Protein AF-A0AAE9E2R9-F1 (afdb_monomer)

Sequence (441 aa):
MAPSKKVPQVPETVLKRRKQRADARTKAAQHKVTVAAKNKEKKSQYFKRAEKLKREAEAKGDFYVPAEHQVAFVVRIRGINQLHPKPRKALQILRLRQINNGVFVKLNKATLPLLRIIEPYVAWGYPNNRTIHDLLYKRGYAKVDGNRVPITDNTIVEKSLGKYNIICLEDLAHEIATVGPHFKEATNFLWPFKLNNPTGGWTKKTNHFVEGGDFGNREDQLNNLLRRMTEQCSLYNVLPREHLYPLIDSDGFFFKNVMEGLDFLLAKYGKSLDSGLTPKERAQALALSALLDELTWMLAYSRGQDFSWLREDRKIIEDFGLVQLYFWRNWIVPQMQKRTRRRVRGYGLSGKSAGKEVTIRTEAMLEALASLLNSNKYFFDVNEPSWLDCKAFAVLVQFKYTPLHNEARLKQFMKDRTPNLMTFVTRMKEEFWSDWVTISD

InterPro domains:
  IPR005998 Large ribosomal subunit protein uL30, eukaryota [TIGR01310] (11-229)
  IPR016082 Large ribosomal subunit protein uL30-like, ferredoxin-like fold domain [PF00327] (72-122)
  IPR018038 Large ribosomal subunit protein uL30, conserved site [PS00634] (90-122)
  IPR033468 Metaxin, glutathione S-transferase domain [PF17171] (363-428)
  IPR035808 Large ribosomal subunit protein uL30, eukaryota/archaea [cd01657] (71-229)
  IPR036282 Glutathione S-transferase, C-terminal domain superfamily [SSF47616] (324-430)
  IPR036919 Large ribosomal subunit protein uL30, ferredoxin-like fold domain superfamily [G3DSA:3.30.1390.20] (71-230)
  IPR036919 Large ribosomal subunit protein uL30, ferredoxin-like fold domain superfamily [SSF55129] (72-229)
  IPR039699 Large ribosomal subunit protein uL30 [PTHR11524] (5-229)

Nearest PDB structures (foldseek):
  9cai-assembly1_CF  TM=8.908E-01  e=3.480E-31  Caenorhabditis elegans
  9c3h-assembly1_LF  TM=9.024E-01  e=1.075E-25  Homo sapiens
  8q87-assembly1_BF  TM=8.030E-01  e=5.622E-26  Gallus gallus
  8b2l-assembly1_q3  TM=7.887E-01  e=6.978E-26  Nicotiana tabacum
  7qiz-assembly1_I  TM=7.864E-01  e=2.170E-25  Solanum lycopersicum

Organism: Caenorhabditis briggsae (NCBI:txid6238)

Mean predicted aligned error: 16.38 Å

pLDDT: mean 85.03, std 13.29, range [28.81, 98.12]

Solvent-accessible surface area (backbone atoms only — not comparable to full-atom values): 25165 Å² total; per-residue (Å²): 132,82,80,77,80,79,76,87,77,78,57,66,71,58,53,53,52,49,51,53,52,50,55,50,49,53,52,51,51,53,49,50,54,56,51,50,52,52,52,52,50,53,50,52,51,50,54,54,48,54,54,48,51,39,52,53,21,56,75,72,74,43,84,69,77,79,82,80,78,55,44,32,38,41,31,25,74,48,76,78,77,95,55,58,69,68,42,49,50,51,33,53,74,67,57,44,80,49,64,33,19,31,39,77,40,70,58,45,88,71,46,50,61,53,47,62,65,35,23,77,38,23,29,26,21,36,64,47,70,67,52,48,45,50,44,46,74,77,44,35,27,34,46,56,97,87,38,86,39,74,68,83,52,46,67,64,42,25,74,76,35,36,93,75,74,26,45,38,67,66,47,48,43,47,32,54,70,70,61,39,98,57,33,69,59,56,52,61,38,41,42,64,27,74,47,50,78,37,67,94,56,78,85,32,64,89,36,46,38,93,78,67,24,49,12,30,74,43,43,66,59,36,43,62,51,48,49,32,18,67,53,73,94,45,72,81,77,75,48,61,76,80,76,74,49,90,74,61,78,64,92,83,53,85,64,96,45,73,65,62,43,50,55,50,50,28,62,74,70,73,50,67,71,55,70,91,51,50,77,65,51,50,52,50,40,53,56,51,48,53,54,53,54,53,50,52,51,46,51,45,44,27,43,29,74,53,54,64,71,73,56,68,36,57,90,80,48,70,88,46,51,74,69,52,46,49,43,40,52,72,46,50,48,55,49,49,32,53,48,38,41,50,51,35,38,73,74,62,64,56,69,94,60,32,71,59,52,47,50,54,52,49,53,52,52,50,44,52,52,27,63,60,31,51,91,47,88,30,70,82,64,51,101,62,75,38,60,52,43,55,54,48,41,69,55,52,45,46,71,74,76,43,93,52,64,67,38,72,61,55,51,48,47,37,61,75,71,22,47,57,49,56,48,46,42,50,49,55,43,63,77,74,40,85,60,56,66,80,73,73,117

Structure (mmCIF, N/CA/C/O backbone):
data_AF-A0AAE9E2R9-F1
#
_entry.id   AF-A0AAE9E2R9-F1
#
loop_
_atom_site.group_PDB
_atom_site.id
_atom_site.type_symbol
_atom_site.label_atom_id
_atom_site.label_alt_id
_atom_site.label_comp_id
_atom_site.label_asym_id
_atom_site.label_entity_id
_atom_site.label_seq_id
_atom_site.pdbx_PDB_ins_code
_atom_site.Cartn_x
_atom_site.Cartn_y
_atom_site.Cartn_z
_atom_site.occupancy
_atom_site.B_iso_or_equiv
_atom_site.auth_seq_id
_atom_site.auth_comp_id
_atom_site.auth_asym_id
_atom_site.auth_atom_id
_atom_site.pdbx_PDB_model_num
ATOM 1 N N . MET A 1 1 ? -63.567 13.405 6.423 1.00 46.56 1 MET A N 1
ATOM 2 C CA . MET A 1 1 ? -62.421 12.528 6.086 1.00 46.56 1 MET A CA 1
ATOM 3 C C . MET A 1 1 ? -61.587 13.232 5.027 1.00 46.56 1 MET A C 1
ATOM 5 O O . MET A 1 1 ? -62.119 13.520 3.964 1.00 46.56 1 MET A O 1
ATOM 9 N N . ALA A 1 2 ? -60.336 13.593 5.324 1.00 44.06 2 ALA A N 1
ATOM 10 C CA . ALA A 1 2 ? -59.453 14.192 4.320 1.00 44.06 2 ALA A CA 1
ATOM 11 C C . ALA A 1 2 ? -59.129 13.150 3.227 1.00 44.06 2 ALA A C 1
ATOM 13 O O . ALA A 1 2 ? -58.864 11.996 3.574 1.00 44.06 2 ALA A O 1
ATOM 14 N N . PRO A 1 3 ? -59.158 13.506 1.929 1.00 54.88 3 PRO A N 1
ATOM 15 C CA . PRO A 1 3 ? -58.865 12.560 0.859 1.00 54.88 3 PRO A CA 1
ATOM 16 C C . PRO A 1 3 ? -57.395 12.136 0.935 1.00 54.88 3 PRO A C 1
ATOM 18 O O . PRO A 1 3 ? -56.495 12.976 1.010 1.00 54.88 3 PRO A O 1
ATOM 21 N N . SER A 1 4 ? -57.144 10.824 0.938 1.00 58.22 4 SER A N 1
ATOM 22 C CA . SER A 1 4 ? -55.783 10.293 0.969 1.00 58.22 4 SER A CA 1
ATOM 23 C C . SER A 1 4 ? -55.029 10.726 -0.294 1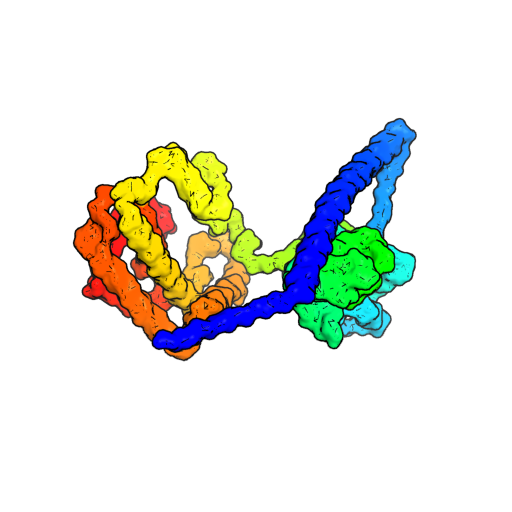.00 58.22 4 SER A C 1
ATOM 25 O O . SER A 1 4 ? -55.498 10.567 -1.424 1.00 58.22 4 SER A O 1
ATOM 27 N N . LYS A 1 5 ? -53.849 11.328 -0.110 1.00 55.34 5 LYS A N 1
ATOM 28 C CA . LYS A 1 5 ? -52.960 11.707 -1.215 1.00 55.34 5 LYS A CA 1
ATOM 29 C C . LYS A 1 5 ? -52.568 10.445 -1.992 1.00 55.34 5 LYS A C 1
ATOM 31 O O . LYS A 1 5 ? -51.842 9.604 -1.466 1.00 55.34 5 LYS A O 1
ATOM 36 N N . LYS A 1 6 ? -53.024 10.322 -3.245 1.00 64.56 6 LYS A N 1
ATOM 37 C CA . LYS A 1 6 ? -52.589 9.260 -4.168 1.00 64.56 6 LYS A CA 1
ATOM 38 C C . LYS A 1 6 ? -51.073 9.350 -4.369 1.00 64.56 6 LYS A C 1
ATOM 40 O O . LYS A 1 6 ? -50.551 10.389 -4.768 1.00 64.56 6 LYS A O 1
ATOM 45 N N . VAL A 1 7 ? -50.378 8.254 -4.075 1.00 63.25 7 VAL A N 1
ATOM 46 C CA . VAL A 1 7 ? -48.927 8.111 -4.259 1.00 63.25 7 VAL A CA 1
ATOM 47 C C . VAL A 1 7 ? -48.610 8.186 -5.763 1.00 63.25 7 VAL A C 1
ATOM 49 O O . VAL A 1 7 ? -49.341 7.575 -6.547 1.00 63.25 7 VAL A O 1
ATOM 52 N N . PRO A 1 8 ? -47.568 8.914 -6.210 1.00 65.06 8 PRO A N 1
ATOM 53 C CA . PRO A 1 8 ? -47.265 9.033 -7.636 1.00 65.06 8 PRO A CA 1
ATOM 54 C C . PRO A 1 8 ? -46.914 7.667 -8.251 1.00 65.06 8 PRO A C 1
ATOM 56 O O . PRO A 1 8 ? -45.924 7.039 -7.873 1.00 65.06 8 PRO A O 1
ATOM 59 N N . GLN A 1 9 ? -47.724 7.208 -9.211 1.00 74.00 9 GLN A N 1
ATOM 60 C CA . GLN A 1 9 ? -47.454 5.993 -9.981 1.00 74.00 9 GLN A CA 1
ATOM 61 C C . GLN A 1 9 ? -46.346 6.251 -11.005 1.00 74.00 9 GLN A C 1
ATOM 63 O O . GLN A 1 9 ? -46.392 7.198 -11.790 1.00 74.00 9 GLN A O 1
ATOM 68 N N . VAL A 1 10 ? -45.325 5.394 -10.984 1.00 76.00 10 VAL A N 1
ATOM 69 C CA . VAL A 1 10 ? -44.199 5.463 -11.920 1.00 76.00 10 VAL A CA 1
ATOM 70 C C . VAL A 1 10 ? -44.696 5.111 -13.333 1.00 76.00 10 VAL A C 1
ATOM 72 O O . VAL A 1 10 ? -45.327 4.067 -13.487 1.00 76.00 10 VAL A O 1
ATOM 75 N N . PRO A 1 11 ? -44.383 5.914 -14.370 1.00 85.38 11 PRO A N 1
ATOM 76 C CA . PRO A 1 11 ? -44.834 5.654 -15.736 1.00 85.38 11 PRO A CA 1
ATOM 77 C C . PRO A 1 11 ? -44.380 4.289 -16.270 1.00 85.38 11 PRO A C 1
ATOM 79 O O . PRO A 1 11 ? -43.236 3.871 -16.061 1.00 85.38 11 PRO A O 1
ATOM 82 N N . GLU A 1 12 ? -45.238 3.625 -17.043 1.00 82.56 12 GLU A N 1
ATOM 83 C CA . GLU A 1 12 ? -44.991 2.291 -17.612 1.00 82.56 12 GLU A CA 1
ATOM 84 C C . GLU A 1 12 ? -43.728 2.239 -18.496 1.00 82.56 12 GLU A C 1
ATOM 86 O O . GLU A 1 12 ? -42.972 1.263 -18.496 1.00 82.56 12 GLU A O 1
ATOM 91 N N . THR A 1 13 ? -43.410 3.346 -19.170 1.00 85.06 13 THR A N 1
ATOM 92 C CA . THR A 1 13 ? -42.180 3.516 -19.960 1.00 85.06 13 THR A CA 1
ATOM 93 C C . THR A 1 13 ? -40.911 3.394 -19.109 1.00 85.06 13 THR A C 1
ATOM 95 O O . THR A 1 13 ? -39.911 2.817 -19.551 1.00 85.06 13 THR A O 1
ATOM 98 N N . VAL A 1 14 ? -40.944 3.881 -17.865 1.00 83.62 14 VAL A N 1
ATOM 99 C CA . VAL A 1 14 ? -39.837 3.771 -16.907 1.00 83.62 14 VAL A CA 1
ATOM 100 C C . VAL A 1 14 ? -39.709 2.330 -16.412 1.00 83.62 14 VAL A C 1
ATOM 102 O O . VAL A 1 14 ? -38.588 1.826 -16.311 1.00 83.62 14 VAL A O 1
ATOM 105 N N . LEU A 1 15 ? -40.826 1.636 -16.169 1.00 83.75 15 LEU A N 1
ATOM 106 C CA . LEU A 1 15 ? -40.834 0.221 -15.778 1.00 83.75 15 LEU A CA 1
ATOM 107 C C . LEU A 1 15 ? -40.271 -0.680 -16.890 1.00 83.75 15 LEU A C 1
ATOM 109 O O . LEU A 1 15 ? -39.393 -1.505 -16.624 1.00 83.75 15 LEU A O 1
ATOM 113 N N . LYS A 1 16 ? -40.667 -0.456 -18.150 1.00 88.25 16 LYS A N 1
ATOM 114 C CA . LYS A 1 16 ? -40.148 -1.195 -19.315 1.00 88.25 16 LYS A CA 1
ATOM 115 C C . LYS A 1 16 ? -38.642 -0.978 -19.509 1.00 88.25 16 LYS A C 1
ATOM 117 O O . LYS A 1 16 ? -37.905 -1.944 -19.703 1.00 88.25 16 LYS A O 1
ATOM 122 N N . ARG A 1 17 ? -38.153 0.263 -19.356 1.00 87.06 17 ARG A N 1
ATOM 123 C CA . ARG A 1 17 ? -36.708 0.576 -19.377 1.00 87.06 17 ARG A CA 1
ATOM 124 C C . ARG A 1 17 ? -35.942 -0.079 -18.224 1.00 87.06 17 ARG A C 1
ATOM 126 O O . ARG A 1 17 ? -34.812 -0.522 -18.426 1.00 87.06 17 ARG A O 1
ATOM 133 N N . ARG A 1 18 ? -36.523 -0.149 -17.019 1.00 87.25 18 ARG A N 1
ATOM 134 C CA . ARG A 1 18 ? -35.909 -0.836 -15.866 1.00 87.25 18 ARG A CA 1
ATOM 135 C C . ARG A 1 18 ? -35.769 -2.335 -16.125 1.00 87.25 18 ARG A C 1
ATOM 137 O O . ARG A 1 18 ? -34.684 -2.864 -15.899 1.00 87.25 18 ARG A O 1
ATOM 144 N N . LYS A 1 19 ? -36.811 -2.979 -16.664 1.00 90.00 19 LYS A N 1
ATOM 145 C CA . LYS A 1 19 ? -36.787 -4.400 -17.040 1.00 90.00 19 LYS A CA 1
ATOM 146 C C . LYS A 1 19 ? -35.719 -4.684 -18.099 1.00 90.00 19 LYS A C 1
ATOM 148 O O . LYS A 1 19 ? -34.839 -5.498 -17.863 1.00 90.00 19 LYS A O 1
ATOM 153 N N . GLN A 1 20 ? -35.687 -3.905 -19.184 1.00 87.62 20 GLN A N 1
ATOM 154 C CA . GLN A 1 20 ? -34.659 -4.038 -20.227 1.00 87.62 20 GLN A CA 1
ATOM 155 C C . GLN A 1 20 ? -33.227 -3.873 -19.690 1.00 87.62 20 GLN A C 1
ATOM 157 O O . GLN A 1 20 ? -32.333 -4.625 -20.072 1.00 87.62 20 GLN A O 1
ATOM 162 N N . ARG A 1 21 ? -32.987 -2.915 -18.781 1.00 83.75 21 ARG A N 1
ATOM 163 C CA . ARG A 1 21 ? -31.672 -2.744 -18.135 1.00 83.75 21 ARG A CA 1
ATOM 164 C C . ARG A 1 21 ? -31.318 -3.912 -17.217 1.00 83.75 21 ARG A C 1
ATOM 166 O O . ARG A 1 21 ? -30.148 -4.282 -17.158 1.00 83.75 21 ARG A O 1
ATOM 173 N N . ALA A 1 22 ? -32.289 -4.470 -16.496 1.00 82.31 22 ALA A N 1
ATOM 174 C CA . ALA A 1 22 ? -32.082 -5.651 -15.663 1.00 82.31 22 ALA A CA 1
ATOM 175 C C . ALA A 1 22 ? -31.726 -6.873 -16.526 1.00 82.31 22 ALA A C 1
ATOM 177 O O . ALA A 1 22 ? -30.717 -7.518 -16.260 1.00 82.31 22 ALA A O 1
ATOM 178 N N . ASP A 1 23 ? -32.458 -7.100 -17.618 1.00 88.31 23 ASP A N 1
ATOM 179 C CA . ASP A 1 23 ? -32.208 -8.195 -18.563 1.00 88.31 23 ASP A CA 1
ATOM 180 C C . ASP A 1 23 ? -30.850 -8.052 -19.273 1.00 88.31 23 ASP A C 1
ATOM 182 O O . ASP A 1 23 ? -30.128 -9.025 -19.483 1.00 88.31 23 ASP A O 1
ATOM 186 N N . ALA A 1 24 ? -30.448 -6.825 -19.619 1.00 85.50 24 ALA A N 1
ATOM 187 C CA . ALA A 1 24 ? -29.119 -6.568 -20.168 1.00 85.50 24 ALA A CA 1
ATOM 188 C C . ALA A 1 24 ? -28.009 -6.856 -19.140 1.00 85.50 24 ALA A C 1
ATOM 190 O O . ALA A 1 24 ? -26.974 -7.422 -19.490 1.00 85.50 24 ALA A O 1
ATOM 191 N N . ARG A 1 25 ? -28.228 -6.513 -17.861 1.00 80.12 25 ARG A N 1
ATOM 192 C CA . ARG A 1 25 ? -27.281 -6.805 -16.771 1.00 80.12 25 ARG A CA 1
ATOM 193 C C . ARG A 1 25 ? -27.146 -8.302 -16.512 1.00 80.12 25 ARG A C 1
ATOM 195 O O . ARG A 1 25 ? -26.021 -8.762 -16.337 1.00 80.12 25 ARG A O 1
ATOM 202 N N . THR A 1 26 ? -28.243 -9.061 -16.510 1.00 82.56 26 THR A N 1
ATOM 203 C CA . THR A 1 26 ? -28.194 -10.519 -16.313 1.00 82.56 26 THR A CA 1
ATOM 204 C C . THR A 1 26 ? -27.480 -11.206 -17.475 1.00 82.56 26 THR A C 1
ATOM 206 O O . THR A 1 26 ? -26.581 -12.010 -17.233 1.00 82.56 26 THR A O 1
ATOM 209 N N . LYS A 1 27 ? -27.767 -10.815 -18.725 1.00 87.25 27 LYS A N 1
ATOM 210 C CA . LYS A 1 27 ? -27.045 -11.307 -19.913 1.00 87.25 27 LYS A CA 1
ATOM 211 C C . LYS A 1 27 ? -25.553 -10.968 -19.870 1.00 87.25 27 LYS A C 1
ATOM 213 O O . LYS A 1 27 ? -24.721 -11.833 -20.133 1.00 87.25 27 LYS A O 1
ATOM 218 N N . ALA A 1 28 ? -25.194 -9.740 -19.493 1.00 79.19 28 ALA A N 1
ATOM 219 C CA . ALA A 1 28 ? -23.795 -9.336 -19.351 1.00 79.19 28 ALA A CA 1
ATOM 220 C C . ALA A 1 28 ? -23.076 -10.120 -18.237 1.00 79.19 28 ALA A C 1
ATOM 222 O O . ALA A 1 28 ? -21.929 -10.526 -18.416 1.00 79.19 28 ALA A O 1
ATOM 223 N N . ALA A 1 29 ? -23.744 -10.374 -17.107 1.00 78.31 29 ALA A N 1
ATOM 224 C CA . ALA A 1 29 ? -23.200 -11.185 -16.020 1.00 78.31 29 ALA A CA 1
ATOM 225 C C . ALA A 1 29 ? -22.972 -12.642 -16.456 1.00 78.31 29 ALA A C 1
ATOM 227 O O . ALA A 1 29 ? -21.889 -13.182 -16.235 1.00 78.31 29 ALA A O 1
ATOM 228 N N . GLN A 1 30 ? -23.942 -13.251 -17.146 1.00 82.88 30 GLN A N 1
ATOM 229 C CA . GLN A 1 30 ? -23.804 -14.598 -17.711 1.00 82.88 30 GLN A CA 1
ATOM 230 C C . GLN A 1 30 ? -22.645 -14.666 -18.713 1.00 82.88 30 GLN A C 1
ATOM 232 O O . GLN A 1 30 ? -21.794 -15.550 -18.619 1.00 82.88 30 GLN A O 1
ATOM 237 N N . HIS A 1 31 ? -22.545 -13.689 -19.619 1.00 79.38 31 HIS A N 1
ATOM 238 C CA . HIS A 1 31 ? -21.440 -13.619 -20.569 1.00 79.38 31 HIS A CA 1
ATOM 239 C C . HIS A 1 31 ? -20.081 -13.526 -19.858 1.00 79.38 31 HIS A C 1
ATOM 241 O O . HIS A 1 31 ? -19.178 -14.300 -20.175 1.00 79.38 31 HIS A O 1
ATOM 247 N N . LYS A 1 32 ? -19.948 -12.680 -18.826 1.00 76.25 32 LYS A N 1
ATOM 248 C CA . LYS A 1 32 ? -18.722 -12.580 -18.015 1.00 76.25 32 LYS A CA 1
ATOM 249 C C . LYS A 1 32 ? -18.319 -13.913 -17.386 1.00 76.25 32 LYS A C 1
ATOM 251 O O . LYS A 1 32 ? -17.148 -14.272 -17.460 1.00 76.25 32 LYS A O 1
ATOM 256 N N . VAL A 1 33 ? -19.267 -14.667 -16.825 1.00 81.31 33 VAL A N 1
ATOM 257 C CA . VAL A 1 33 ? -18.989 -15.994 -16.244 1.00 81.31 33 VAL A CA 1
ATOM 258 C C . VAL A 1 33 ? -18.478 -16.960 -17.317 1.00 81.31 33 VAL A C 1
ATOM 260 O O . VAL A 1 33 ? -17.463 -17.625 -17.110 1.00 81.31 33 VAL A O 1
ATOM 263 N N . THR A 1 34 ? -19.111 -16.987 -18.495 1.00 84.06 34 THR A N 1
ATOM 264 C CA . THR A 1 34 ? -18.666 -17.859 -19.597 1.00 84.06 34 THR A CA 1
ATOM 265 C C . THR A 1 34 ? -17.282 -17.481 -20.134 1.00 84.06 34 THR A C 1
ATOM 267 O O . THR A 1 34 ? -16.461 -18.360 -20.393 1.00 84.06 34 THR A O 1
ATOM 270 N N . VAL A 1 35 ? -16.981 -16.185 -20.265 1.00 80.44 35 VAL A N 1
ATOM 271 C CA . VAL A 1 35 ? -15.669 -15.694 -20.713 1.00 80.44 35 VAL A CA 1
ATOM 272 C C . VAL A 1 35 ? -14.597 -15.984 -19.665 1.00 80.44 35 VAL A C 1
ATOM 274 O O . VAL A 1 35 ? -13.515 -16.445 -20.018 1.00 80.44 35 VAL A O 1
ATOM 277 N N . ALA A 1 36 ? -14.897 -15.797 -18.378 1.00 76.38 36 ALA A N 1
ATOM 278 C CA . ALA A 1 36 ? -13.981 -16.122 -17.289 1.00 76.38 36 ALA A CA 1
ATOM 279 C C . ALA A 1 36 ? -13.637 -17.621 -17.255 1.00 76.38 36 ALA A C 1
ATOM 281 O O . ALA A 1 36 ? -12.462 -17.971 -17.119 1.00 76.38 36 ALA A O 1
ATOM 282 N N . ALA A 1 37 ? -14.627 -18.501 -17.450 1.00 81.81 37 ALA A N 1
ATOM 283 C CA . ALA A 1 37 ? -14.407 -19.944 -17.558 1.00 81.81 37 ALA A CA 1
ATOM 284 C C . ALA A 1 37 ? -13.500 -20.291 -18.753 1.00 81.81 37 ALA A C 1
ATOM 286 O O . ALA A 1 37 ? -12.477 -20.954 -18.573 1.00 81.81 37 ALA A O 1
ATOM 287 N N . LYS A 1 38 ? -13.795 -19.742 -19.942 1.00 82.38 38 LYS A N 1
ATOM 288 C CA . LYS A 1 38 ? -12.964 -19.917 -21.148 1.00 82.38 38 LYS A CA 1
ATOM 289 C C . LYS A 1 38 ? -11.536 -19.395 -20.956 1.00 82.38 38 LYS A C 1
ATOM 291 O O . LYS A 1 38 ? -10.581 -20.035 -21.385 1.00 82.38 38 LYS A O 1
ATOM 296 N N . ASN A 1 39 ? -11.361 -18.251 -20.296 1.00 73.69 39 ASN A N 1
ATOM 297 C CA . ASN A 1 39 ? -10.042 -17.670 -20.038 1.00 73.69 39 ASN A CA 1
ATOM 298 C C . ASN A 1 39 ? -9.237 -18.500 -19.029 1.00 73.69 39 ASN A C 1
ATOM 300 O O . ASN A 1 39 ? -8.031 -18.681 -19.210 1.00 73.69 39 ASN A O 1
ATOM 304 N N . LYS A 1 40 ? -9.889 -19.048 -17.994 1.00 76.75 40 LYS A N 1
ATOM 305 C CA . LYS A 1 40 ? -9.256 -19.971 -17.038 1.00 76.75 40 LYS A CA 1
ATOM 306 C C . LYS A 1 40 ? -8.765 -21.237 -17.742 1.00 76.75 40 LYS A C 1
ATOM 308 O O . LYS A 1 40 ? -7.641 -21.674 -17.495 1.00 76.75 40 LYS A O 1
ATOM 313 N N . GLU A 1 41 ? -9.576 -21.782 -18.644 1.00 81.12 41 GLU A N 1
ATOM 314 C CA . GLU A 1 41 ? -9.225 -22.959 -19.434 1.00 81.12 41 GLU A CA 1
ATOM 315 C C . GLU A 1 41 ? -8.054 -22.680 -20.386 1.00 81.12 41 GLU A C 1
ATOM 317 O O . GLU A 1 41 ? -7.039 -23.375 -20.322 1.00 81.12 41 GLU A O 1
ATOM 322 N N . LYS A 1 42 ? -8.120 -21.598 -21.176 1.00 79.06 42 LYS A N 1
ATOM 323 C CA . LYS A 1 42 ? -7.016 -21.151 -22.046 1.00 79.06 42 LYS A CA 1
ATOM 324 C C . LYS A 1 42 ? -5.712 -20.960 -21.275 1.00 79.06 42 LYS A C 1
ATOM 326 O O . LYS A 1 42 ? -4.652 -21.362 -21.748 1.00 79.06 42 LYS A O 1
ATOM 331 N N . LYS A 1 43 ? -5.778 -20.381 -20.070 1.00 73.31 43 LYS A N 1
ATOM 332 C CA . LYS A 1 43 ? -4.608 -20.205 -19.202 1.00 73.31 43 LYS A CA 1
ATOM 333 C C . LYS A 1 43 ? -4.007 -21.555 -18.804 1.00 73.31 43 LYS A C 1
ATOM 335 O O . LYS A 1 43 ? -2.801 -21.730 -18.938 1.00 73.31 43 LYS A O 1
ATOM 340 N N . SER A 1 44 ? -4.824 -22.520 -18.369 1.00 76.31 44 SER A N 1
ATOM 341 C CA . SER A 1 44 ? -4.350 -23.877 -18.049 1.00 76.31 44 SER A CA 1
ATOM 342 C C . SER A 1 44 ? -3.724 -24.567 -19.264 1.00 76.31 44 SER A C 1
ATOM 344 O O . SER A 1 44 ? -2.647 -25.149 -19.148 1.00 76.31 44 SER A O 1
ATOM 346 N N . GLN A 1 45 ? -4.350 -24.448 -20.437 1.00 81.56 45 GLN A N 1
ATOM 347 C CA . GLN A 1 45 ? -3.825 -24.996 -21.687 1.00 81.56 45 GLN A CA 1
ATOM 348 C C . GLN A 1 45 ? -2.475 -24.373 -22.065 1.00 81.56 45 GLN A C 1
ATOM 350 O O . GLN A 1 45 ? -1.572 -25.099 -22.470 1.00 81.56 45 GLN A O 1
ATOM 355 N N . TYR A 1 46 ? -2.298 -23.061 -21.884 1.00 74.69 46 TYR A N 1
ATOM 356 C CA . TYR A 1 46 ? -1.023 -22.384 -22.132 1.00 74.69 46 TYR A CA 1
ATOM 357 C C . TYR A 1 46 ? 0.097 -22.904 -21.222 1.00 74.69 46 TYR A C 1
ATOM 359 O O . TYR A 1 46 ? 1.174 -23.233 -21.715 1.00 74.69 46 TYR A O 1
ATOM 367 N N . PHE A 1 47 ? -0.163 -23.045 -19.914 1.00 76.19 47 PHE A N 1
ATOM 368 C CA . PHE A 1 47 ? 0.813 -23.613 -18.973 1.00 76.19 47 PHE A CA 1
ATOM 369 C C . PHE A 1 47 ? 1.184 -25.052 -19.339 1.00 76.19 47 PHE A C 1
ATOM 371 O O . PHE A 1 47 ? 2.366 -25.366 -19.448 1.00 76.19 47 PHE A O 1
ATOM 378 N N . LYS A 1 48 ? 0.181 -25.895 -19.618 1.00 85.19 48 LYS A N 1
ATOM 379 C CA . LYS A 1 48 ? 0.402 -27.279 -20.061 1.00 85.19 48 LYS A CA 1
ATOM 380 C C . LYS A 1 48 ? 1.190 -27.341 -21.371 1.00 85.19 48 LYS A C 1
ATOM 382 O O . LYS A 1 48 ? 2.042 -28.206 -21.528 1.00 85.19 48 LYS A O 1
ATOM 387 N N . ARG A 1 49 ? 0.936 -26.421 -22.308 1.00 83.75 49 ARG A N 1
ATOM 388 C CA . ARG A 1 49 ? 1.655 -26.339 -23.586 1.00 83.75 49 ARG A CA 1
ATOM 389 C C . ARG A 1 49 ? 3.114 -25.931 -23.395 1.00 83.75 49 ARG A C 1
ATOM 391 O O . ARG A 1 49 ? 3.973 -26.548 -24.008 1.00 83.75 49 ARG A O 1
ATOM 398 N N . ALA A 1 50 ? 3.396 -24.935 -22.557 1.00 81.56 50 ALA A N 1
ATOM 399 C CA . ALA A 1 50 ? 4.766 -24.517 -22.263 1.00 81.56 50 ALA A CA 1
ATOM 400 C C . ALA A 1 50 ? 5.568 -25.641 -21.584 1.00 81.56 50 ALA A C 1
ATOM 402 O O . ALA A 1 50 ? 6.702 -25.910 -21.970 1.00 81.56 50 ALA A O 1
ATOM 403 N N . GLU A 1 51 ? 4.959 -26.343 -20.625 1.00 84.69 51 GLU A N 1
ATOM 404 C CA . GLU A 1 51 ? 5.584 -27.491 -19.960 1.00 84.69 51 GLU A CA 1
ATOM 405 C C . GLU A 1 51 ? 5.819 -28.657 -20.931 1.00 84.69 51 GLU A C 1
ATOM 407 O O . GLU A 1 51 ? 6.886 -29.267 -20.924 1.00 84.69 51 GLU A O 1
ATOM 412 N N . LYS A 1 52 ? 4.856 -28.924 -21.821 1.00 88.00 52 LYS A N 1
ATOM 413 C CA . LYS A 1 52 ? 4.986 -29.935 -22.875 1.00 88.00 52 LYS A CA 1
ATOM 414 C C . LYS A 1 52 ? 6.135 -29.613 -23.835 1.00 88.00 52 LYS A C 1
ATOM 416 O O . LYS A 1 52 ? 6.959 -30.484 -24.074 1.00 88.00 52 LYS A O 1
ATOM 421 N N . LEU A 1 53 ? 6.227 -28.375 -24.327 1.00 88.31 53 LEU A N 1
ATOM 422 C CA . LEU A 1 53 ? 7.315 -27.937 -25.214 1.00 88.31 53 LEU A CA 1
ATOM 423 C C . LEU A 1 53 ? 8.688 -28.060 -24.547 1.00 88.31 53 LEU A C 1
ATOM 425 O O . LEU A 1 53 ? 9.653 -28.438 -25.204 1.00 88.31 53 LEU A O 1
ATOM 429 N N . LYS A 1 54 ? 8.770 -27.786 -23.240 1.00 88.38 54 LYS A N 1
ATOM 430 C CA . LYS A 1 54 ? 10.001 -27.978 -22.471 1.00 88.38 54 LYS A CA 1
ATOM 431 C C . LYS A 1 54 ? 10.420 -29.453 -22.435 1.00 88.38 54 LYS A C 1
ATOM 433 O O . LYS A 1 54 ? 11.560 -29.758 -22.764 1.00 88.38 54 LYS A O 1
ATOM 438 N N . ARG A 1 55 ? 9.489 -30.362 -22.118 1.00 87.88 55 ARG A N 1
ATOM 439 C CA . ARG A 1 55 ? 9.747 -31.816 -22.105 1.00 87.88 55 ARG A CA 1
ATOM 440 C C . ARG A 1 55 ? 10.094 -32.365 -23.491 1.00 87.88 55 ARG A C 1
ATOM 442 O O . ARG A 1 55 ? 10.935 -33.244 -23.605 1.00 87.88 55 ARG A O 1
ATOM 449 N N . GLU A 1 56 ? 9.448 -31.862 -24.544 1.00 91.56 56 GLU A N 1
ATOM 450 C CA . GLU A 1 56 ? 9.737 -32.254 -25.930 1.00 91.56 56 GLU A CA 1
ATOM 451 C C . GLU A 1 56 ? 11.133 -31.816 -26.380 1.00 91.56 56 GLU A C 1
ATOM 453 O O . GLU A 1 56 ? 11.800 -32.576 -27.078 1.00 91.56 56 GLU A O 1
ATOM 458 N N . ALA A 1 57 ? 11.572 -30.618 -25.983 1.00 90.50 57 ALA A N 1
ATOM 459 C CA . ALA A 1 57 ? 12.928 -30.149 -26.245 1.00 90.50 57 ALA A CA 1
ATOM 460 C C . ALA A 1 57 ? 13.953 -31.026 -25.507 1.00 90.50 57 ALA A C 1
ATOM 462 O O . ALA A 1 57 ? 14.846 -31.579 -26.142 1.00 90.50 57 ALA A O 1
ATOM 463 N N . GLU A 1 58 ? 13.742 -31.270 -24.207 1.00 89.44 58 GLU A N 1
ATOM 464 C CA . GLU A 1 58 ? 14.597 -32.147 -23.392 1.00 89.44 58 GLU A CA 1
ATOM 465 C C . GLU A 1 58 ? 14.692 -33.569 -23.976 1.00 89.44 58 GLU A C 1
ATOM 467 O O . GLU A 1 58 ? 15.783 -34.128 -24.061 1.00 89.44 58 GLU A O 1
ATOM 472 N N . ALA A 1 59 ? 13.576 -34.136 -24.451 1.00 91.69 59 ALA A N 1
ATOM 473 C CA . ALA A 1 59 ? 13.542 -35.464 -25.069 1.00 91.69 59 ALA A CA 1
ATOM 474 C C . ALA A 1 59 ? 14.292 -35.542 -26.411 1.00 91.69 59 ALA A C 1
ATOM 476 O O . ALA A 1 59 ? 14.778 -36.609 -26.779 1.00 91.69 59 ALA A O 1
ATOM 477 N N . LYS A 1 60 ? 14.378 -34.430 -27.149 1.00 93.25 60 LYS A N 1
ATOM 478 C CA . LYS A 1 60 ? 15.127 -34.328 -28.412 1.00 93.25 60 LYS A CA 1
ATOM 479 C C . LYS A 1 60 ? 16.599 -33.952 -28.214 1.00 93.25 60 LYS A C 1
ATOM 481 O O . LYS A 1 60 ? 17.352 -33.993 -29.179 1.00 93.25 60 LYS A O 1
ATOM 486 N N . GLY A 1 61 ? 17.004 -33.599 -26.991 1.00 91.25 61 GLY A N 1
ATOM 487 C CA . GLY A 1 61 ? 18.320 -33.022 -26.706 1.00 91.25 61 GLY A CA 1
ATOM 488 C C . GLY A 1 61 ? 18.446 -31.537 -27.082 1.00 91.25 61 GLY A C 1
ATOM 489 O O . GLY A 1 61 ? 19.554 -31.007 -27.080 1.00 91.25 61 GLY A O 1
ATOM 490 N N . ASP A 1 62 ? 17.329 -30.866 -27.383 1.00 93.38 62 ASP A N 1
ATOM 491 C CA . ASP A 1 62 ? 17.259 -29.437 -27.697 1.00 93.38 62 ASP A CA 1
ATOM 492 C C . ASP A 1 62 ? 16.987 -28.592 -26.434 1.00 93.38 62 ASP A C 1
ATOM 494 O O . ASP A 1 62 ? 16.428 -29.061 -25.440 1.00 93.38 62 ASP A O 1
ATOM 498 N N . PHE A 1 63 ? 17.312 -27.295 -26.478 1.00 89.19 63 PHE A N 1
ATOM 499 C CA . PHE A 1 63 ? 17.034 -26.354 -25.385 1.00 89.19 63 PHE A CA 1
ATOM 500 C C . PHE A 1 63 ? 15.748 -25.556 -25.628 1.00 89.19 63 PHE A C 1
ATOM 502 O O . PHE A 1 63 ? 15.596 -24.884 -26.649 1.00 89.19 63 PHE A O 1
ATOM 509 N N . TYR A 1 64 ? 14.837 -25.550 -24.652 1.00 89.56 64 TYR A N 1
ATOM 510 C CA . TYR A 1 64 ? 13.667 -24.669 -24.679 1.00 89.56 64 TYR A CA 1
ATOM 511 C C . TYR A 1 64 ? 14.021 -23.269 -24.164 1.00 89.56 64 TYR A C 1
ATOM 513 O O . TYR A 1 64 ? 14.245 -23.073 -22.967 1.00 89.56 64 TYR A O 1
ATOM 521 N N . VAL A 1 65 ? 14.016 -22.281 -25.061 1.00 87.00 65 VAL A N 1
ATOM 522 C CA . VAL A 1 65 ? 14.172 -20.862 -24.713 1.00 87.00 65 VAL A CA 1
ATOM 523 C C . VAL A 1 65 ? 12.782 -20.219 -24.605 1.00 87.00 65 VAL A C 1
ATOM 525 O O . VAL A 1 65 ? 12.026 -20.240 -25.581 1.00 87.00 65 VAL A O 1
ATOM 528 N N . PRO A 1 66 ? 12.398 -19.660 -23.441 1.00 86.75 66 PRO A N 1
ATOM 529 C CA . PRO A 1 66 ? 11.110 -18.998 -23.290 1.00 86.75 66 PRO A CA 1
ATOM 530 C C . PRO A 1 66 ? 11.034 -17.729 -24.146 1.00 86.75 66 PRO A C 1
ATOM 532 O O . PRO A 1 66 ? 12.038 -17.072 -24.414 1.00 86.75 66 PRO A O 1
ATOM 535 N N . ALA A 1 67 ? 9.817 -17.365 -24.550 1.00 87.38 67 ALA A N 1
ATOM 536 C CA . ALA A 1 67 ? 9.584 -16.134 -25.295 1.00 87.38 67 ALA A CA 1
ATOM 537 C C . ALA A 1 67 ? 10.006 -14.896 -24.484 1.00 87.38 67 ALA A C 1
ATOM 539 O O . ALA A 1 67 ? 9.754 -14.816 -23.279 1.00 87.38 67 ALA A O 1
ATOM 540 N N . GLU A 1 68 ? 10.598 -13.916 -25.168 1.00 87.88 68 GLU A N 1
ATOM 541 C CA . GLU A 1 68 ? 11.018 -12.657 -24.554 1.00 87.88 68 GLU A CA 1
ATOM 542 C C . GLU A 1 68 ? 9.836 -11.879 -23.956 1.00 87.88 68 GLU A C 1
ATOM 544 O O . GLU A 1 68 ? 8.721 -11.851 -24.492 1.00 87.88 68 GLU A O 1
ATOM 549 N N . HIS A 1 69 ? 10.093 -11.184 -22.848 1.00 90.31 69 HIS A N 1
ATOM 550 C CA . HIS A 1 69 ? 9.100 -10.325 -22.215 1.00 90.31 69 HIS A CA 1
ATOM 551 C C . HIS A 1 69 ? 8.761 -9.114 -23.088 1.00 90.31 69 HIS A C 1
ATOM 553 O O . HIS A 1 69 ? 9.633 -8.413 -23.597 1.00 90.31 69 HIS A O 1
ATOM 559 N N . GLN A 1 70 ? 7.468 -8.810 -23.190 1.00 92.62 70 GLN A N 1
ATOM 560 C CA . GLN A 1 70 ? 6.964 -7.722 -24.035 1.00 92.62 70 GLN A CA 1
ATOM 561 C C . GLN A 1 70 ? 6.655 -6.430 -23.255 1.00 92.62 70 GLN A C 1
ATOM 563 O O . GLN A 1 70 ? 6.457 -5.373 -23.858 1.00 92.62 70 G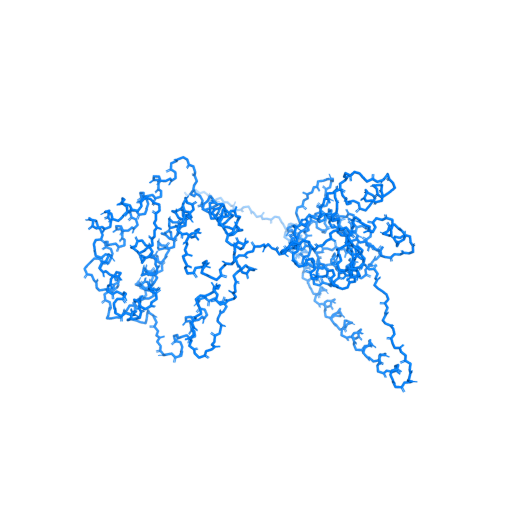LN A O 1
ATOM 568 N N . VAL A 1 71 ? 6.626 -6.485 -21.919 1.00 95.38 71 VAL A N 1
ATOM 569 C CA . VAL A 1 71 ? 6.330 -5.347 -21.029 1.00 95.38 71 VAL A CA 1
ATOM 570 C C . VAL A 1 71 ? 7.492 -5.121 -20.084 1.00 95.38 71 VAL A C 1
ATOM 572 O O . VAL A 1 71 ? 7.931 -6.045 -19.407 1.00 95.38 71 VAL A O 1
ATOM 575 N N . ALA A 1 72 ? 7.912 -3.868 -19.957 1.00 97.00 72 ALA A N 1
ATOM 576 C CA . ALA A 1 72 ? 8.751 -3.410 -18.864 1.00 97.00 72 ALA A CA 1
ATOM 577 C C . ALA A 1 72 ? 7.986 -2.441 -17.962 1.00 97.00 72 ALA A C 1
ATOM 579 O O . ALA A 1 72 ? 7.147 -1.659 -18.418 1.00 97.00 72 ALA A O 1
ATOM 580 N N . PHE A 1 73 ? 8.324 -2.437 -16.678 1.00 97.94 73 PHE A N 1
ATOM 581 C CA . PHE A 1 73 ? 7.970 -1.346 -15.781 1.00 97.94 73 PHE A CA 1
ATOM 582 C C . PHE A 1 73 ? 9.229 -0.561 -15.432 1.00 97.94 73 PHE A C 1
ATOM 584 O O . PHE A 1 73 ? 10.229 -1.132 -15.005 1.00 97.94 73 PHE A O 1
ATOM 591 N N . VAL A 1 74 ? 9.186 0.751 -15.645 1.00 98.12 74 VAL A N 1
ATOM 592 C CA . VAL A 1 74 ? 10.351 1.632 -15.525 1.00 98.12 74 VAL A CA 1
ATOM 593 C C . VAL A 1 74 ? 10.131 2.584 -14.366 1.00 98.12 74 VAL A C 1
ATOM 595 O O . VAL A 1 74 ? 9.149 3.327 -14.363 1.00 98.12 74 VAL A O 1
ATOM 598 N N . VAL A 1 75 ? 11.055 2.591 -13.407 1.00 97.56 75 VAL A N 1
ATOM 599 C CA . VAL A 1 75 ? 11.035 3.458 -12.228 1.00 97.56 75 VAL A CA 1
ATOM 600 C C . VAL A 1 75 ? 12.203 4.424 -12.269 1.00 97.56 75 VAL A C 1
ATOM 602 O O . VAL A 1 75 ? 13.358 4.035 -12.419 1.00 97.56 75 VAL A O 1
ATOM 605 N N . ARG A 1 76 ? 11.926 5.709 -12.071 1.00 96.88 76 ARG A N 1
ATOM 606 C CA . ARG A 1 76 ? 12.975 6.723 -11.969 1.00 96.88 76 ARG A CA 1
ATOM 607 C C . ARG A 1 76 ? 13.607 6.739 -10.581 1.00 96.88 76 ARG A C 1
ATOM 609 O O . ARG A 1 76 ? 12.912 6.998 -9.605 1.00 96.88 76 ARG A O 1
ATOM 616 N N . ILE A 1 77 ? 14.927 6.592 -10.496 1.00 95.69 77 ILE A N 1
ATOM 617 C CA . ILE A 1 77 ? 15.645 6.503 -9.210 1.00 95.69 77 ILE A CA 1
ATOM 618 C C . ILE A 1 77 ? 16.516 7.733 -8.893 1.00 95.69 77 ILE A C 1
ATOM 620 O O . ILE A 1 77 ? 16.773 8.021 -7.715 1.00 95.69 77 ILE A O 1
ATOM 624 N N . ARG A 1 78 ? 16.929 8.500 -9.917 1.00 93.38 78 ARG A N 1
ATOM 625 C CA . ARG A 1 78 ? 17.777 9.706 -9.788 1.00 93.38 78 ARG A CA 1
ATOM 626 C C . ARG A 1 78 ? 17.029 11.013 -10.092 1.00 93.38 78 ARG A C 1
ATOM 628 O O . ARG A 1 78 ? 16.052 11.037 -10.844 1.00 93.38 78 ARG A O 1
ATOM 635 N N . GLY A 1 79 ? 17.502 12.109 -9.488 1.00 91.62 79 GLY A N 1
ATOM 636 C CA . GLY A 1 79 ? 16.955 13.469 -9.623 1.00 91.62 79 GLY A CA 1
ATOM 637 C C . GLY A 1 79 ? 17.171 14.112 -10.999 1.00 91.62 79 GLY A C 1
ATOM 638 O O . GLY A 1 79 ? 17.633 13.457 -11.928 1.00 91.62 79 GLY A O 1
ATOM 639 N N . ILE A 1 80 ? 16.739 15.371 -11.169 1.00 89.62 80 ILE A N 1
ATOM 640 C CA . ILE A 1 80 ? 16.880 16.133 -12.436 1.00 89.62 80 ILE A CA 1
ATOM 641 C C . ILE A 1 80 ? 18.202 16.908 -12.533 1.00 89.62 80 ILE A C 1
ATOM 643 O O . ILE A 1 80 ? 18.523 17.420 -13.603 1.00 89.62 80 ILE A O 1
ATOM 647 N N . ASN A 1 81 ? 18.936 17.028 -11.427 1.00 88.62 81 ASN A N 1
ATOM 648 C CA . ASN A 1 81 ? 20.128 17.864 -11.346 1.00 88.62 81 ASN A CA 1
ATOM 649 C C . ASN A 1 81 ? 21.268 17.243 -12.162 1.00 88.62 81 ASN A C 1
ATOM 651 O O . ASN A 1 81 ? 21.458 16.029 -12.110 1.00 88.62 81 ASN A O 1
ATOM 655 N N . GLN A 1 82 ? 22.007 18.086 -12.894 1.00 86.38 82 GLN A N 1
ATOM 656 C CA . GLN A 1 82 ? 23.161 17.694 -13.721 1.00 86.38 82 GLN A CA 1
ATOM 657 C C . GLN A 1 82 ? 22.839 16.613 -14.773 1.00 86.38 82 GLN A C 1
ATOM 659 O O . GLN A 1 82 ? 23.667 15.772 -15.114 1.00 86.38 82 GLN A O 1
ATOM 664 N N . LEU A 1 83 ? 21.610 16.619 -15.296 1.00 91.19 83 LEU A N 1
ATOM 665 C CA . LEU A 1 83 ? 21.177 15.677 -16.321 1.00 91.19 83 LEU A CA 1
ATOM 666 C C . LEU A 1 83 ? 21.438 16.239 -17.723 1.00 91.19 83 LEU A C 1
ATOM 668 O O . LEU A 1 83 ? 20.893 17.288 -18.075 1.00 91.19 83 LEU A O 1
ATOM 672 N N . HIS A 1 84 ? 22.200 15.511 -18.543 1.00 93.50 84 HIS A N 1
ATOM 673 C CA . HIS A 1 84 ? 22.420 15.881 -19.942 1.00 93.50 84 HIS A CA 1
ATOM 674 C C . HIS A 1 84 ? 21.070 16.011 -20.699 1.00 93.50 84 HIS A C 1
ATOM 676 O O . HIS A 1 84 ? 20.137 15.237 -20.433 1.00 93.50 84 HIS A O 1
ATOM 682 N N . PRO A 1 85 ? 20.921 16.949 -21.660 1.00 95.19 85 PRO A N 1
ATOM 683 C CA . PRO A 1 85 ? 19.645 17.205 -22.336 1.00 95.19 85 PRO A CA 1
ATOM 684 C C . PRO A 1 85 ? 19.004 15.975 -22.998 1.00 95.19 85 PRO A C 1
ATOM 686 O O . PRO A 1 85 ? 17.782 15.820 -22.946 1.00 95.19 85 PRO A O 1
ATOM 689 N N . LYS A 1 86 ? 19.812 15.066 -23.567 1.00 95.50 86 LYS A N 1
ATOM 690 C CA . LYS A 1 86 ? 19.326 13.836 -24.230 1.00 95.50 86 LYS A CA 1
ATOM 691 C C . LYS A 1 86 ? 18.575 12.897 -23.252 1.00 95.50 86 LYS A C 1
ATOM 693 O O . LYS A 1 86 ? 17.374 12.696 -23.458 1.00 95.50 86 LYS A O 1
ATOM 698 N N . PRO A 1 87 ? 19.182 12.399 -22.149 1.00 95.44 87 PRO A N 1
ATOM 699 C CA . PRO A 1 87 ? 18.453 11.656 -21.114 1.00 95.44 87 PRO A CA 1
ATOM 700 C C . PRO A 1 87 ? 17.267 12.420 -20.514 1.00 95.44 87 PRO A C 1
ATOM 702 O O . PRO A 1 87 ? 16.219 11.832 -20.241 1.00 95.44 87 PRO A O 1
ATOM 705 N N . ARG A 1 88 ? 17.384 13.747 -20.349 1.00 95.38 88 ARG A N 1
ATOM 706 C CA . ARG A 1 88 ? 16.289 14.587 -19.837 1.00 95.38 88 ARG A CA 1
ATOM 707 C C . ARG A 1 88 ? 15.062 14.536 -20.741 1.00 95.38 88 ARG A C 1
ATOM 709 O O . ARG A 1 88 ? 13.947 14.382 -20.238 1.00 95.38 88 ARG A O 1
ATOM 716 N N . LYS A 1 89 ? 15.250 14.635 -22.059 1.00 95.75 89 LYS A N 1
ATOM 717 C CA . LYS A 1 89 ? 14.151 14.548 -23.026 1.00 95.75 89 LYS A CA 1
ATOM 718 C C . LYS A 1 89 ? 13.551 13.142 -23.071 1.00 95.75 89 LYS A C 1
ATOM 720 O O . LYS A 1 89 ? 12.330 13.014 -23.074 1.00 95.75 89 LYS A O 1
ATOM 725 N N . ALA A 1 90 ? 14.380 12.102 -23.011 1.00 95.56 90 ALA A N 1
ATOM 726 C CA . ALA A 1 90 ? 13.923 10.714 -22.966 1.00 95.56 90 ALA A CA 1
ATOM 727 C C . ALA A 1 90 ? 13.040 10.418 -21.733 1.00 95.56 90 ALA A C 1
ATOM 729 O O . ALA A 1 90 ? 11.938 9.883 -21.874 1.00 95.56 90 ALA A O 1
ATOM 730 N N . LEU A 1 91 ? 13.440 10.869 -20.536 1.00 96.31 91 LEU A N 1
ATOM 731 C CA . LEU A 1 91 ? 12.611 10.758 -19.325 1.00 96.31 91 LEU A CA 1
ATOM 732 C C . LEU A 1 91 ? 11.282 11.522 -19.442 1.00 96.31 91 LEU A C 1
ATOM 734 O O . LEU A 1 91 ? 10.262 11.070 -18.920 1.00 96.31 91 LEU A O 1
ATOM 738 N N . GLN A 1 92 ? 11.265 12.671 -20.127 1.00 95.06 92 GLN A N 1
ATOM 739 C CA . GLN A 1 92 ? 10.033 13.429 -20.370 1.00 95.06 92 GLN A CA 1
ATOM 740 C C . GLN A 1 92 ? 9.070 12.691 -21.306 1.00 95.06 92 GLN A C 1
ATOM 742 O O . GLN A 1 92 ? 7.873 12.679 -21.017 1.00 95.06 92 GLN A O 1
ATOM 747 N N . ILE A 1 93 ? 9.579 12.059 -22.372 1.00 94.81 93 ILE A N 1
ATOM 748 C CA . ILE A 1 93 ? 8.784 11.243 -23.307 1.00 94.81 93 ILE A CA 1
ATOM 749 C C . ILE A 1 93 ? 8.111 10.089 -22.556 1.00 94.81 93 ILE A C 1
ATOM 751 O O . ILE A 1 93 ? 6.908 9.883 -22.691 1.00 94.81 93 ILE A O 1
ATOM 755 N N . LEU A 1 94 ? 8.852 9.409 -21.676 1.00 95.06 94 LEU A N 1
ATOM 756 C CA . LEU A 1 94 ? 8.312 8.343 -20.823 1.00 95.06 94 LEU A CA 1
ATOM 757 C C . LEU A 1 94 ? 7.454 8.848 -19.652 1.00 95.06 94 LEU A C 1
ATOM 759 O O . LEU A 1 94 ? 6.923 8.044 -18.893 1.00 95.06 94 LEU A O 1
ATOM 763 N N . ARG A 1 95 ? 7.282 10.168 -19.492 1.00 95.94 95 ARG A N 1
ATOM 764 C CA . ARG A 1 95 ? 6.511 10.813 -18.409 1.00 95.94 95 ARG A CA 1
ATOM 765 C C . ARG A 1 95 ? 7.114 10.634 -16.999 1.00 95.94 95 ARG A C 1
ATOM 767 O O . ARG A 1 95 ? 6.455 10.896 -15.989 1.00 95.94 95 ARG A O 1
ATOM 774 N N . LEU A 1 96 ? 8.399 10.300 -16.901 1.00 96.56 96 LEU A N 1
ATOM 775 C CA . LEU A 1 96 ? 9.151 10.112 -15.654 1.00 96.56 96 LEU A CA 1
ATOM 776 C C . LEU A 1 96 ? 9.700 11.443 -15.101 1.00 96.56 96 LEU A C 1
ATOM 778 O O . LEU A 1 96 ? 10.906 11.684 -15.041 1.00 96.56 96 LEU A O 1
ATOM 782 N N . ARG A 1 97 ? 8.802 12.352 -14.697 1.00 92.88 97 ARG A N 1
ATOM 783 C CA . ARG A 1 97 ? 9.161 13.724 -14.273 1.00 92.88 97 ARG A CA 1
ATOM 784 C C . ARG A 1 97 ? 9.728 13.841 -12.854 1.00 92.88 97 ARG A C 1
ATOM 786 O O . ARG A 1 97 ? 10.580 14.695 -12.630 1.00 92.88 97 ARG A O 1
ATOM 793 N N . GLN A 1 98 ? 9.264 13.011 -11.921 1.00 94.31 98 GLN A N 1
ATOM 794 C CA . GLN A 1 98 ? 9.666 13.030 -10.509 1.00 94.31 98 GLN A CA 1
ATOM 795 C C . GLN A 1 98 ? 10.402 11.735 -10.140 1.00 94.31 98 GLN A C 1
ATOM 797 O O . GLN A 1 98 ? 10.247 10.717 -10.817 1.00 94.31 98 GLN A O 1
ATOM 802 N N . ILE A 1 99 ? 11.215 11.779 -9.081 1.00 94.25 99 I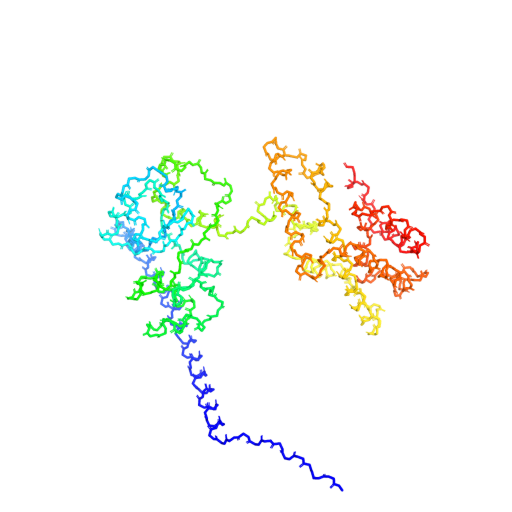LE A N 1
ATOM 803 C CA . ILE A 1 99 ? 11.849 10.582 -8.508 1.00 94.25 99 ILE A CA 1
ATOM 804 C C . ILE A 1 99 ? 10.750 9.630 -8.016 1.00 94.25 99 ILE A C 1
ATOM 806 O O . ILE A 1 99 ? 9.714 10.081 -7.531 1.00 94.25 99 ILE A O 1
ATOM 810 N N . ASN A 1 100 ? 10.982 8.326 -8.158 1.00 95.56 100 ASN A N 1
ATOM 811 C CA . ASN A 1 100 ? 10.052 7.236 -7.866 1.00 95.56 100 ASN A CA 1
ATOM 812 C C . ASN A 1 100 ? 8.754 7.277 -8.686 1.00 95.56 100 ASN A C 1
ATOM 814 O O . ASN A 1 100 ? 7.772 6.625 -8.326 1.00 95.56 100 ASN A O 1
ATOM 818 N N . ASN A 1 101 ? 8.733 8.009 -9.805 1.00 97.25 101 ASN A N 1
ATOM 819 C CA . ASN A 1 101 ? 7.685 7.801 -10.793 1.00 97.25 101 ASN A CA 1
ATOM 820 C C . ASN A 1 101 ? 7.904 6.464 -11.501 1.00 97.25 101 ASN A C 1
ATOM 822 O O . ASN A 1 101 ? 9.038 6.145 -11.862 1.00 97.25 101 ASN A O 1
ATOM 826 N N . GLY A 1 102 ? 6.817 5.731 -11.725 1.00 97.50 102 GLY A N 1
ATOM 827 C CA . GLY A 1 102 ? 6.790 4.469 -12.456 1.00 97.50 102 GLY A CA 1
ATOM 828 C C . GLY A 1 102 ? 5.845 4.519 -13.655 1.00 97.50 102 GLY A C 1
ATOM 829 O O . GLY A 1 102 ? 4.769 5.114 -13.559 1.00 97.50 102 GLY A O 1
ATOM 830 N N . VAL A 1 103 ? 6.226 3.918 -14.783 1.00 97.69 103 VAL A N 1
ATOM 831 C CA . VAL A 1 103 ? 5.388 3.817 -15.995 1.00 97.69 103 VAL A CA 1
ATOM 832 C C . VAL A 1 103 ? 5.592 2.452 -16.665 1.00 97.69 103 VAL A C 1
ATOM 834 O O . VAL A 1 103 ? 6.711 1.943 -16.705 1.00 97.69 103 VAL A O 1
ATOM 837 N N . PHE A 1 104 ? 4.515 1.870 -17.204 1.00 98.00 104 PHE A N 1
ATOM 838 C CA . PHE A 1 104 ? 4.579 0.688 -18.071 1.00 98.00 104 PHE A CA 1
ATOM 839 C C . PHE A 1 104 ? 5.031 1.075 -19.483 1.00 98.00 104 PHE A C 1
ATOM 841 O O . PHE A 1 104 ? 4.515 2.031 -20.065 1.00 98.00 104 PHE A O 1
ATOM 848 N N . VAL A 1 105 ? 5.968 0.316 -20.043 1.00 96.88 105 VAL A N 1
ATOM 849 C CA . VAL A 1 105 ? 6.542 0.533 -21.373 1.00 96.88 105 VAL A CA 1
ATOM 850 C C . VAL A 1 105 ? 6.470 -0.774 -22.156 1.00 96.88 105 VAL A C 1
ATOM 852 O O . VAL A 1 105 ? 6.907 -1.815 -21.672 1.00 96.88 105 VAL A O 1
ATOM 855 N N . LYS A 1 106 ? 5.929 -0.718 -23.375 1.00 96.12 106 LYS A N 1
ATOM 856 C CA . LYS A 1 106 ? 5.987 -1.834 -24.326 1.00 96.12 106 LYS A CA 1
ATOM 857 C C . LYS A 1 106 ? 7.418 -1.974 -24.828 1.00 96.12 106 LYS A C 1
ATOM 859 O O . LYS A 1 106 ? 7.975 -0.995 -25.316 1.00 96.12 106 LYS A O 1
ATOM 864 N N . LEU A 1 107 ? 7.987 -3.167 -24.733 1.00 94.94 107 LEU A N 1
ATOM 865 C CA . LEU A 1 107 ? 9.317 -3.465 -25.243 1.00 94.94 107 LEU A CA 1
ATOM 866 C C . LEU A 1 107 ? 9.241 -3.708 -26.749 1.00 94.94 107 LEU A C 1
ATOM 868 O O . LEU A 1 107 ? 8.555 -4.606 -27.229 1.00 94.94 107 LEU A O 1
ATOM 872 N N . ASN A 1 108 ? 9.917 -2.851 -27.505 1.00 93.75 108 ASN A N 1
ATOM 873 C CA . ASN A 1 108 ? 10.122 -2.994 -28.936 1.00 93.75 108 ASN A CA 1
ATOM 874 C C . ASN A 1 108 ? 11.534 -2.507 -29.311 1.00 93.75 108 ASN A C 1
ATOM 876 O O . ASN A 1 108 ? 12.258 -1.917 -28.500 1.00 93.75 108 ASN A O 1
ATOM 880 N N . LYS A 1 109 ? 11.919 -2.712 -30.574 1.00 92.75 109 LYS A N 1
ATOM 881 C CA . LYS A 1 109 ? 13.234 -2.308 -31.098 1.00 92.75 109 LYS A CA 1
ATOM 882 C C . LYS A 1 109 ? 13.512 -0.799 -30.966 1.00 92.75 109 LYS A C 1
ATOM 884 O O . LYS A 1 109 ? 14.670 -0.404 -30.950 1.00 92.75 109 LYS A O 1
ATOM 889 N N . ALA A 1 110 ? 12.479 0.040 -30.833 1.00 90.12 110 ALA A N 1
ATOM 890 C CA . ALA A 1 110 ? 12.612 1.490 -30.683 1.00 90.12 110 ALA A CA 1
ATOM 891 C C . ALA A 1 110 ? 12.727 1.948 -29.215 1.00 90.12 110 ALA A C 1
ATOM 893 O O . ALA A 1 110 ? 13.440 2.905 -28.915 1.00 90.12 110 ALA A O 1
ATOM 894 N N . THR A 1 111 ? 12.058 1.273 -28.278 1.00 94.31 111 THR A N 1
ATOM 895 C CA . THR A 1 111 ? 12.083 1.618 -26.852 1.00 94.31 111 THR A CA 1
ATOM 896 C C . THR A 1 111 ? 13.348 1.124 -26.173 1.00 94.31 111 THR A C 1
ATOM 898 O O . THR A 1 111 ? 13.809 1.776 -25.245 1.00 94.31 111 THR A O 1
ATOM 901 N N . LEU A 1 112 ? 13.941 0.016 -26.627 1.00 93.88 112 LEU A N 1
ATOM 902 C CA . LEU A 1 112 ? 15.177 -0.515 -26.043 1.00 93.88 112 LEU A CA 1
ATOM 903 C C . LEU A 1 112 ? 16.351 0.485 -26.121 1.00 93.88 112 LEU A C 1
ATOM 905 O O . LEU A 1 112 ? 16.936 0.771 -25.076 1.00 93.88 112 LEU A O 1
ATOM 909 N N . PRO A 1 113 ? 16.667 1.108 -27.277 1.00 94.94 113 PRO A N 1
ATOM 910 C CA . PRO A 1 113 ? 17.661 2.182 -27.338 1.00 94.94 113 PRO A CA 1
ATOM 911 C C . PRO A 1 113 ? 17.322 3.368 -26.430 1.00 94.94 113 PRO A C 1
ATOM 913 O O . PRO A 1 113 ? 18.206 3.935 -25.792 1.00 94.94 113 PRO A O 1
ATOM 916 N N . LEU A 1 114 ? 16.037 3.726 -26.328 1.00 94.88 114 LEU A N 1
ATOM 917 C CA . LEU A 1 114 ? 15.591 4.807 -25.451 1.00 94.88 114 LEU A CA 1
ATOM 918 C C . LEU A 1 114 ? 15.850 4.481 -23.972 1.00 94.88 114 LEU A C 1
ATOM 920 O O . LEU A 1 114 ? 16.300 5.359 -23.239 1.00 94.88 114 LEU A O 1
ATOM 924 N N . LEU A 1 115 ? 15.596 3.236 -23.552 1.00 95.94 115 LEU A N 1
ATOM 925 C CA . LEU A 1 115 ? 15.876 2.748 -22.199 1.00 95.94 115 LEU A CA 1
ATOM 926 C C . LEU A 1 115 ? 17.380 2.732 -21.906 1.00 95.94 115 LEU A C 1
ATOM 928 O O . LEU A 1 115 ? 17.769 3.186 -20.836 1.00 95.94 115 LEU A O 1
ATOM 932 N N . ARG A 1 116 ? 18.217 2.326 -22.871 1.00 95.12 116 ARG A N 1
ATOM 933 C CA . ARG A 1 116 ? 19.688 2.364 -22.752 1.00 95.12 116 ARG A CA 1
ATOM 934 C C . ARG A 1 116 ? 20.221 3.782 -22.510 1.00 95.12 116 ARG A C 1
ATOM 936 O O . ARG A 1 116 ? 21.085 3.986 -21.669 1.00 95.12 116 ARG A O 1
ATOM 943 N N . ILE A 1 117 ? 19.660 4.800 -23.175 1.00 95.12 117 ILE A N 1
ATOM 944 C CA . ILE A 1 117 ? 20.073 6.208 -22.976 1.00 95.12 117 ILE A CA 1
ATOM 945 C C . ILE A 1 117 ? 19.805 6.694 -21.541 1.00 95.12 117 ILE A C 1
ATOM 947 O O . ILE A 1 117 ? 20.553 7.517 -21.010 1.00 95.12 117 ILE A O 1
ATOM 951 N N . ILE A 1 118 ? 18.713 6.241 -20.923 1.00 95.62 118 ILE A N 1
ATOM 952 C CA . ILE A 1 118 ? 18.301 6.679 -19.579 1.00 95.62 118 ILE A CA 1
ATOM 953 C C . ILE A 1 118 ? 18.688 5.697 -18.478 1.00 95.62 118 ILE A C 1
ATOM 955 O O . ILE A 1 118 ? 18.368 5.952 -17.316 1.00 95.62 118 ILE A O 1
ATOM 959 N N . GLU A 1 119 ? 19.363 4.607 -18.833 1.00 95.00 119 GLU A N 1
ATOM 960 C CA . GLU A 1 119 ? 19.688 3.483 -17.963 1.00 95.00 119 GLU A CA 1
ATOM 961 C C . GLU A 1 119 ? 20.316 3.910 -16.627 1.00 95.00 119 GLU A C 1
ATOM 963 O O . GLU A 1 119 ? 19.794 3.496 -15.593 1.00 95.00 119 GLU A O 1
ATOM 968 N N . PRO A 1 120 ? 21.279 4.858 -16.577 1.00 95.19 120 PRO A N 1
ATOM 969 C CA . PRO A 1 120 ? 21.882 5.315 -15.317 1.00 95.19 120 PRO A CA 1
ATOM 970 C C . PRO A 1 120 ? 20.926 6.045 -14.360 1.00 95.19 120 PRO A C 1
ATOM 972 O O . PRO A 1 120 ? 21.293 6.373 -13.229 1.00 95.19 120 PRO A O 1
ATOM 975 N N . TYR A 1 121 ? 19.715 6.384 -14.810 1.00 95.75 121 TYR A N 1
ATOM 976 C CA . TYR A 1 121 ? 18.737 7.185 -14.068 1.00 95.75 121 TYR A CA 1
ATOM 977 C C . TYR A 1 121 ? 17.478 6.404 -13.687 1.00 95.75 121 TYR A C 1
ATOM 979 O O . TYR A 1 121 ? 16.653 6.921 -12.915 1.00 95.75 121 TYR A O 1
ATOM 987 N N . VAL A 1 122 ? 17.320 5.187 -14.212 1.00 97.19 122 VAL A N 1
ATOM 988 C CA . VAL A 1 122 ? 16.129 4.356 -14.031 1.00 97.19 122 VAL A CA 1
ATOM 989 C C . VAL A 1 122 ? 16.493 2.939 -13.598 1.00 97.19 122 VAL A C 1
ATOM 991 O O . VAL A 1 122 ? 17.525 2.400 -13.973 1.00 97.19 122 VAL A O 1
ATOM 994 N N . ALA A 1 123 ? 15.605 2.332 -12.823 1.00 97.56 123 ALA A N 1
ATOM 995 C CA . ALA A 1 123 ? 15.576 0.897 -12.584 1.00 97.56 123 ALA A CA 1
ATOM 996 C C . ALA A 1 123 ? 14.381 0.331 -13.354 1.00 97.56 123 ALA A C 1
ATOM 998 O O . ALA A 1 123 ? 13.275 0.871 -13.248 1.00 97.56 123 ALA A O 1
ATOM 999 N N . TRP A 1 124 ? 14.580 -0.720 -14.140 1.00 97.50 124 TRP A N 1
ATOM 1000 C CA . TRP A 1 124 ? 13.505 -1.335 -14.914 1.00 97.50 124 TRP A CA 1
ATOM 1001 C C . TRP A 1 124 ? 13.650 -2.855 -14.976 1.00 97.50 124 TRP A C 1
ATOM 1003 O O . TRP A 1 124 ? 14.629 -3.411 -14.496 1.00 97.50 124 TRP A O 1
ATOM 1013 N N . GLY A 1 125 ? 12.626 -3.532 -15.480 1.00 97.06 125 GLY A N 1
ATOM 1014 C CA . GLY A 1 125 ? 12.528 -4.991 -15.504 1.00 97.06 125 GLY A CA 1
ATOM 1015 C C . GLY A 1 125 ? 11.103 -5.438 -15.811 1.00 97.06 125 GLY A C 1
ATOM 1016 O O . GLY A 1 125 ? 10.264 -4.617 -16.205 1.00 97.06 125 GLY A O 1
ATOM 1017 N N . TYR A 1 126 ? 10.822 -6.723 -15.616 1.00 96.62 126 TYR A N 1
ATOM 1018 C CA . TYR A 1 126 ? 9.599 -7.365 -16.093 1.00 96.62 126 TYR A CA 1
ATOM 1019 C C . TYR A 1 126 ? 8.583 -7.526 -14.949 1.00 96.62 126 TYR A C 1
ATOM 1021 O O . TYR A 1 126 ? 8.822 -8.260 -13.983 1.00 96.62 126 TYR A O 1
ATOM 1029 N N . PRO A 1 127 ? 7.443 -6.809 -14.989 1.00 96.56 127 PRO A N 1
ATOM 1030 C CA . PRO A 1 127 ? 6.438 -6.921 -13.946 1.00 96.56 127 PRO A CA 1
ATOM 1031 C C . PRO A 1 127 ? 5.628 -8.212 -14.125 1.00 96.56 127 PRO A C 1
ATOM 1033 O O . PRO A 1 127 ? 5.116 -8.495 -15.206 1.00 96.56 127 PRO A O 1
ATOM 1036 N N . ASN A 1 128 ? 5.443 -8.970 -13.047 1.00 94.56 128 ASN A N 1
ATOM 1037 C CA . ASN A 1 128 ? 4.509 -10.095 -13.046 1.00 94.56 128 ASN A CA 1
ATOM 1038 C C . ASN A 1 128 ? 3.050 -9.604 -12.919 1.00 94.56 128 ASN A C 1
ATOM 1040 O O . ASN A 1 128 ? 2.788 -8.486 -12.466 1.00 94.56 128 ASN A O 1
ATOM 1044 N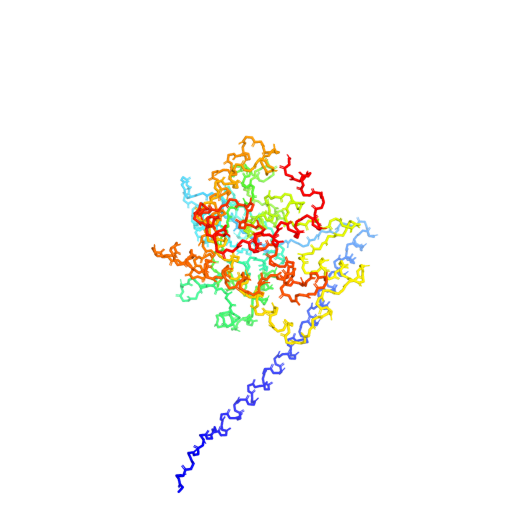 N . ASN A 1 129 ? 2.078 -10.459 -13.258 1.00 91.38 129 ASN A N 1
ATOM 1045 C CA . ASN A 1 129 ? 0.654 -10.097 -13.201 1.00 91.38 129 ASN A CA 1
ATOM 1046 C C . ASN A 1 129 ? 0.224 -9.592 -11.817 1.00 91.38 129 ASN A C 1
ATOM 1048 O O . ASN A 1 129 ? -0.526 -8.625 -11.720 1.00 91.38 129 ASN A O 1
ATOM 1052 N N . ARG A 1 130 ? 0.731 -10.202 -10.739 1.00 90.94 130 ARG A N 1
ATOM 1053 C CA . ARG A 1 130 ? 0.430 -9.771 -9.367 1.00 90.94 130 ARG A CA 1
ATOM 1054 C C . ARG A 1 130 ? 0.917 -8.343 -9.114 1.00 90.94 130 ARG A C 1
ATOM 1056 O O . ARG A 1 130 ? 0.166 -7.544 -8.573 1.00 90.94 130 ARG A O 1
ATOM 1063 N N . THR A 1 131 ? 2.126 -8.011 -9.548 1.00 94.38 131 THR A N 1
ATOM 1064 C CA . THR A 1 131 ? 2.724 -6.679 -9.440 1.00 94.38 131 THR A CA 1
ATOM 1065 C C . THR A 1 131 ? 1.935 -5.650 -10.240 1.00 94.38 131 THR A C 1
ATOM 1067 O O . THR A 1 131 ? 1.701 -4.551 -9.746 1.00 94.38 131 THR A O 1
ATOM 1070 N N . ILE A 1 132 ? 1.482 -6.001 -11.448 1.00 95.62 132 ILE A N 1
ATOM 1071 C CA . ILE A 1 132 ? 0.626 -5.131 -12.266 1.00 95.62 132 ILE A CA 1
ATOM 1072 C C . ILE A 1 132 ? -0.681 -4.829 -11.524 1.00 95.62 132 ILE A C 1
ATOM 1074 O O . ILE A 1 132 ? -1.040 -3.660 -11.379 1.00 95.62 132 ILE A O 1
ATOM 1078 N N . HIS A 1 133 ? -1.350 -5.857 -10.990 1.00 93.25 133 HIS A N 1
ATOM 1079 C CA . HIS A 1 133 ? -2.553 -5.677 -10.177 1.00 93.25 133 HIS A CA 1
ATOM 1080 C C . HIS A 1 133 ? -2.274 -4.807 -8.946 1.00 93.25 133 HIS A C 1
ATOM 1082 O O . HIS A 1 133 ? -2.951 -3.803 -8.741 1.00 93.25 133 HIS A O 1
ATOM 1088 N N . ASP A 1 134 ? -1.252 -5.140 -8.156 1.00 92.31 134 ASP A N 1
ATOM 1089 C CA . ASP A 1 134 ? -0.881 -4.395 -6.951 1.00 92.31 134 ASP A CA 1
ATOM 1090 C C . ASP A 1 134 ? -0.627 -2.910 -7.252 1.00 92.31 134 ASP A C 1
ATOM 1092 O O . ASP A 1 134 ? -1.091 -2.041 -6.513 1.00 92.31 134 ASP A O 1
ATOM 1096 N N . LEU A 1 135 ? 0.066 -2.600 -8.352 1.00 94.75 135 LEU A N 1
ATOM 1097 C CA . LEU A 1 135 ? 0.305 -1.226 -8.790 1.00 94.75 135 LEU A CA 1
ATOM 1098 C C . LEU A 1 135 ? -0.999 -0.506 -9.141 1.00 94.75 135 LEU A C 1
ATOM 1100 O O . LEU A 1 135 ? -1.205 0.620 -8.685 1.00 94.75 135 LEU A O 1
ATOM 1104 N N . LEU A 1 136 ? -1.878 -1.145 -9.917 1.00 93.62 136 LEU A N 1
ATOM 1105 C CA . LEU A 1 136 ? -3.151 -0.561 -10.337 1.00 93.62 136 LEU A CA 1
ATOM 1106 C C . LEU A 1 136 ? -4.089 -0.318 -9.151 1.00 93.62 136 LEU A C 1
ATOM 1108 O O . LEU A 1 136 ? -4.573 0.800 -9.001 1.00 93.62 136 LEU A O 1
ATOM 1112 N N . TYR A 1 137 ? -4.283 -1.294 -8.262 1.00 90.06 137 TYR A N 1
ATOM 1113 C CA . TYR A 1 137 ? -5.169 -1.124 -7.104 1.00 90.06 137 TYR A CA 1
ATOM 1114 C C . TYR A 1 137 ? -4.597 -0.165 -6.056 1.00 90.06 137 TYR A C 1
ATOM 1116 O O . TYR A 1 137 ? -5.316 0.675 -5.525 1.00 90.06 137 TYR A O 1
ATOM 1124 N N . LYS A 1 138 ? -3.302 -0.273 -5.721 1.00 88.81 138 LYS A N 1
ATOM 1125 C CA . LYS A 1 138 ? -2.729 0.486 -4.592 1.00 88.81 138 LYS A CA 1
ATOM 1126 C C . LYS A 1 138 ? -2.266 1.883 -4.987 1.00 88.81 138 LYS A C 1
ATOM 1128 O O . LYS A 1 138 ? -2.179 2.765 -4.134 1.00 88.81 138 LYS A O 1
ATOM 1133 N N . ARG A 1 139 ? -1.860 2.078 -6.245 1.00 92.31 139 ARG A N 1
ATOM 1134 C CA . ARG A 1 139 ? -1.186 3.302 -6.715 1.00 92.31 139 ARG A CA 1
ATOM 1135 C C . ARG A 1 139 ? -1.755 3.841 -8.031 1.00 92.31 139 ARG A C 1
ATOM 1137 O O . ARG A 1 139 ? -1.217 4.832 -8.533 1.00 92.31 139 ARG A O 1
ATOM 1144 N N . GLY A 1 140 ? -2.812 3.234 -8.573 1.00 92.69 140 GLY A N 1
ATOM 1145 C CA . GLY A 1 140 ? -3.430 3.621 -9.837 1.00 92.69 140 GLY A CA 1
ATOM 1146 C C . GLY A 1 140 ? -4.200 4.932 -9.750 1.00 92.69 140 GLY A C 1
ATOM 1147 O O . GLY A 1 140 ? -5.052 5.139 -8.890 1.00 92.69 140 GLY A O 1
ATOM 1148 N N . TYR A 1 141 ? -3.887 5.830 -10.678 1.00 95.44 141 TYR A N 1
ATOM 1149 C CA . TYR A 1 141 ? -4.643 7.051 -10.928 1.00 95.44 141 TYR A CA 1
ATOM 1150 C C . TYR A 1 141 ? -4.894 7.149 -12.428 1.00 95.44 141 TYR A C 1
ATOM 1152 O O . TYR A 1 141 ? -3.995 6.886 -13.228 1.00 95.44 141 TYR A O 1
ATOM 1160 N N . ALA A 1 142 ? -6.097 7.558 -12.796 1.00 95.81 142 ALA A N 1
ATOM 1161 C CA . ALA A 1 142 ? -6.486 7.861 -14.157 1.00 95.81 142 ALA A CA 1
ATOM 1162 C C . ALA A 1 142 ? -6.172 9.321 -14.503 1.00 95.81 142 ALA A C 1
ATOM 1164 O O . ALA A 1 142 ? -6.197 10.216 -13.650 1.00 95.81 142 ALA A O 1
ATOM 1165 N N . LYS A 1 143 ? -5.893 9.557 -15.781 1.00 95.31 143 LYS A N 1
ATOM 1166 C CA . LYS A 1 143 ? -5.833 10.869 -16.410 1.00 95.31 143 LYS A CA 1
ATOM 1167 C C . LYS A 1 143 ? -7.175 11.119 -17.100 1.00 95.31 143 LYS A C 1
ATOM 1169 O O . LYS A 1 143 ? -7.368 10.692 -18.235 1.00 95.31 143 LYS A O 1
ATOM 1174 N N . VAL A 1 144 ? -8.079 11.813 -16.414 1.00 93.12 144 VAL A N 1
ATOM 1175 C CA . VAL A 1 144 ? -9.415 12.172 -16.922 1.00 93.12 144 VAL A CA 1
ATOM 1176 C C . VAL A 1 144 ? -9.442 13.679 -17.136 1.00 93.12 144 VAL A C 1
ATOM 1178 O O . VAL A 1 144 ? -9.157 14.423 -16.202 1.00 93.12 144 VAL A O 1
ATOM 1181 N N . ASP A 1 145 ? -9.683 14.127 -18.369 1.00 90.06 145 ASP A N 1
ATOM 1182 C CA . ASP A 1 145 ? -9.729 15.552 -18.745 1.00 90.06 145 ASP A CA 1
ATOM 1183 C C . ASP A 1 145 ? -8.505 16.364 -18.279 1.00 90.06 145 ASP A C 1
ATOM 1185 O O . ASP A 1 145 ? -8.589 17.513 -17.860 1.00 90.06 145 ASP A O 1
ATOM 1189 N N . GLY A 1 146 ? -7.328 15.729 -18.299 1.00 89.31 146 GLY A N 1
ATOM 1190 C CA . GLY A 1 146 ? -6.072 16.332 -17.838 1.00 89.31 146 GLY A CA 1
ATOM 1191 C C . GLY A 1 146 ? -5.855 16.306 -16.321 1.00 89.31 146 GLY A C 1
ATOM 1192 O O . GLY A 1 146 ? -4.731 16.540 -15.875 1.00 89.31 146 GLY A O 1
ATOM 1193 N N . ASN A 1 147 ? -6.865 15.930 -15.539 1.00 92.75 147 ASN A N 1
ATOM 1194 C CA . ASN A 1 147 ? -6.803 15.829 -14.088 1.00 92.75 147 ASN A CA 1
ATOM 1195 C C . ASN A 1 147 ? -6.380 14.431 -13.622 1.00 92.75 147 ASN A C 1
ATOM 1197 O O . ASN A 1 147 ? -6.640 13.413 -14.268 1.00 92.75 147 ASN A O 1
ATOM 1201 N N . ARG A 1 148 ? -5.718 14.386 -12.461 1.00 94.12 148 ARG A N 1
ATOM 1202 C CA . ARG A 1 148 ? -5.283 13.146 -11.810 1.00 94.12 148 ARG A CA 1
ATOM 1203 C C . ARG A 1 148 ? -6.370 12.657 -10.851 1.00 94.12 148 ARG A C 1
ATOM 1205 O O . ARG A 1 148 ? -6.474 13.175 -9.741 1.00 94.12 148 ARG A O 1
ATOM 1212 N N . VAL A 1 149 ? -7.115 11.629 -11.249 1.00 92.62 149 VAL A N 1
ATOM 1213 C CA . VAL A 1 149 ? -8.260 11.084 -10.497 1.00 92.62 149 VAL A CA 1
ATOM 1214 C C . VAL A 1 149 ? -7.929 9.674 -9.987 1.00 92.62 149 VAL A C 1
ATOM 1216 O O . VAL A 1 149 ? -7.407 8.873 -10.761 1.00 92.62 149 VAL A O 1
ATOM 1219 N N . PRO A 1 150 ? -8.142 9.344 -8.700 1.00 92.44 150 PRO A N 1
ATOM 1220 C CA . PRO A 1 150 ? -7.933 7.980 -8.208 1.00 92.44 150 PRO A CA 1
ATOM 1221 C C . PRO A 1 150 ? -8.916 7.009 -8.871 1.00 92.44 150 PRO A C 1
ATOM 1223 O O . PRO A 1 150 ? -10.075 7.355 -9.085 1.00 92.44 150 PRO A O 1
ATOM 1226 N N . ILE A 1 151 ? -8.465 5.793 -9.187 1.00 90.12 151 ILE A N 1
ATOM 1227 C CA . ILE A 1 151 ? -9.347 4.765 -9.755 1.00 90.12 151 ILE A CA 1
ATOM 1228 C C . ILE A 1 151 ? -10.062 4.056 -8.601 1.00 90.12 151 ILE A C 1
ATOM 1230 O O . ILE A 1 151 ? -9.550 3.084 -8.057 1.00 90.12 151 ILE A O 1
ATOM 1234 N N . THR A 1 152 ? -11.212 4.590 -8.190 1.00 85.12 152 THR A N 1
ATOM 1235 C CA . THR A 1 152 ? -12.060 4.000 -7.140 1.00 85.12 152 THR A CA 1
ATOM 1236 C C . THR A 1 152 ? -13.074 3.020 -7.712 1.00 85.12 152 THR A C 1
ATOM 1238 O O . THR A 1 152 ? -13.274 1.948 -7.152 1.00 85.12 152 THR A O 1
ATOM 1241 N N . ASP A 1 153 ? -13.668 3.369 -8.856 1.00 84.25 153 ASP A N 1
ATOM 1242 C CA . ASP A 1 153 ? -14.807 2.662 -9.432 1.00 84.25 153 ASP A CA 1
ATOM 1243 C C . ASP A 1 153 ? -14.560 2.272 -10.889 1.00 84.25 153 ASP A C 1
ATOM 1245 O O . ASP A 1 153 ? -13.995 3.037 -11.680 1.00 84.25 153 ASP A O 1
ATOM 1249 N N . ASN A 1 154 ? -15.091 1.110 -11.281 1.00 88.94 154 ASN A N 1
ATOM 1250 C CA . ASN A 1 154 ? -15.018 0.611 -12.659 1.00 88.94 154 ASN A CA 1
ATOM 1251 C C . ASN A 1 154 ? -15.661 1.570 -13.674 1.00 88.94 154 ASN A C 1
ATOM 1253 O O . ASN A 1 154 ? -15.247 1.610 -14.828 1.00 88.94 154 ASN A O 1
ATOM 1257 N N . THR A 1 155 ? -16.590 2.429 -13.243 1.00 89.19 155 THR A N 1
ATOM 1258 C CA . THR A 1 155 ? -17.202 3.445 -14.110 1.00 89.19 155 THR A CA 1
ATOM 1259 C C . THR A 1 155 ? -16.191 4.449 -14.663 1.00 89.19 155 THR A C 1
ATOM 1261 O O . THR A 1 155 ? -16.415 5.012 -15.730 1.00 89.19 155 THR A O 1
ATOM 1264 N N . ILE A 1 156 ? -15.094 4.715 -13.941 1.00 89.75 156 ILE A N 1
ATOM 1265 C CA . ILE A 1 156 ? -14.048 5.647 -14.393 1.00 89.75 156 ILE A CA 1
ATOM 1266 C C . ILE A 1 156 ? -13.295 5.037 -15.580 1.00 89.75 156 ILE A C 1
ATOM 1268 O O . ILE A 1 156 ? -13.022 5.725 -16.561 1.00 89.75 156 ILE A O 1
ATOM 1272 N N . VAL A 1 157 ? -13.001 3.737 -15.503 1.00 91.25 157 VAL A N 1
ATOM 1273 C CA . VAL A 1 157 ? -12.324 2.986 -16.567 1.00 91.25 157 VAL A CA 1
ATOM 1274 C C . VAL A 1 157 ? -13.244 2.845 -17.778 1.00 91.25 157 VAL A C 1
ATOM 1276 O O . VAL A 1 157 ? -12.862 3.236 -18.879 1.00 91.25 157 VAL A O 1
ATOM 1279 N N . GLU A 1 158 ? -14.480 2.388 -17.565 1.00 91.06 158 GLU A N 1
ATOM 1280 C CA . GLU A 1 158 ? -15.473 2.176 -18.622 1.00 91.06 158 GLU A CA 1
ATOM 1281 C C . GLU A 1 158 ? -15.764 3.455 -19.420 1.00 91.06 158 GLU A C 1
ATOM 1283 O O . GLU A 1 158 ? -15.799 3.426 -20.648 1.00 91.06 158 GLU A O 1
ATOM 1288 N N . LYS A 1 159 ? -15.906 4.610 -18.755 1.00 92.50 159 LYS A N 1
ATOM 1289 C CA . LYS A 1 159 ? -16.162 5.886 -19.446 1.00 92.50 159 LYS A CA 1
ATOM 1290 C C . LYS A 1 159 ? -15.037 6.286 -20.403 1.00 92.50 159 LYS A C 1
ATOM 1292 O O . LYS A 1 159 ? -15.316 6.839 -21.462 1.00 92.50 159 LYS A O 1
ATOM 1297 N N . SER A 1 160 ? -13.776 6.048 -20.039 1.00 91.69 160 SER A N 1
ATOM 1298 C CA . SER A 1 160 ? -12.625 6.467 -20.852 1.00 91.69 160 SER A CA 1
ATOM 1299 C C . SER A 1 160 ? -12.182 5.412 -21.870 1.00 91.69 160 SER A C 1
ATOM 1301 O O . SER A 1 160 ? -11.769 5.765 -22.978 1.00 91.69 160 SER A O 1
ATOM 1303 N N . LEU A 1 161 ? -12.246 4.130 -21.503 1.00 94.06 161 LEU A N 1
ATOM 1304 C CA . LEU A 1 161 ? -11.684 3.018 -22.274 1.00 94.06 161 LEU A CA 1
ATOM 1305 C C . LEU A 1 161 ? -12.727 1.998 -22.753 1.00 94.06 161 LEU A C 1
ATOM 1307 O O . LEU A 1 161 ? -12.368 1.087 -23.496 1.00 94.06 161 LEU A O 1
ATOM 1311 N N . GLY A 1 162 ? -14.013 2.172 -22.432 1.00 89.25 162 GLY A N 1
ATOM 1312 C CA . GLY A 1 162 ? -15.078 1.245 -22.835 1.00 89.25 162 GLY A CA 1
ATOM 1313 C C . GLY A 1 162 ? -15.192 1.061 -24.351 1.00 89.25 162 GLY A C 1
ATOM 1314 O O . GLY A 1 162 ? -15.514 -0.027 -24.816 1.00 89.25 162 GLY A O 1
ATOM 1315 N N . LYS A 1 163 ? -14.806 2.075 -25.139 1.00 93.00 163 LYS A N 1
ATOM 1316 C CA . LYS A 1 163 ? -14.700 1.984 -26.609 1.00 93.00 163 LYS A CA 1
ATOM 1317 C C . LYS A 1 163 ? -13.699 0.935 -27.110 1.00 93.00 163 LYS A C 1
ATOM 1319 O O . LYS A 1 163 ? -13.820 0.478 -28.237 1.00 93.00 163 LYS A O 1
ATOM 1324 N N . TYR A 1 164 ? -12.722 0.567 -26.285 1.00 90.81 164 TYR A N 1
ATOM 1325 C CA . TYR A 1 164 ? -11.697 -0.436 -26.579 1.00 90.81 164 TYR A CA 1
ATOM 1326 C C . TYR A 1 164 ? -12.007 -1.787 -25.927 1.00 90.81 164 TYR A C 1
ATOM 1328 O O . TYR A 1 164 ? -11.125 -2.633 -25.826 1.00 90.81 164 TYR A O 1
ATOM 1336 N N . ASN A 1 165 ? -13.245 -1.979 -25.452 1.00 88.25 165 ASN A N 1
ATOM 1337 C CA . ASN A 1 165 ? -13.672 -3.157 -24.697 1.00 88.25 165 ASN A CA 1
ATOM 1338 C C . ASN A 1 165 ? -12.890 -3.367 -23.380 1.00 88.25 165 ASN A C 1
ATOM 1340 O O . ASN A 1 165 ? -12.744 -4.491 -22.909 1.00 88.25 165 ASN A O 1
ATOM 1344 N N . ILE A 1 166 ? -12.395 -2.279 -22.776 1.00 90.81 166 ILE A N 1
ATOM 1345 C CA . ILE A 1 166 ? -11.763 -2.277 -21.451 1.00 90.81 166 ILE A CA 1
ATOM 1346 C C . ILE A 1 166 ? -12.756 -1.640 -20.480 1.00 90.81 166 ILE A C 1
ATOM 1348 O O . ILE A 1 166 ? -12.929 -0.418 -20.467 1.00 90.81 166 ILE A O 1
ATOM 1352 N N . ILE A 1 167 ? -13.447 -2.471 -19.703 1.00 88.06 167 ILE A N 1
ATOM 1353 C CA . ILE A 1 167 ? -14.599 -2.034 -18.903 1.00 88.06 167 ILE A CA 1
ATOM 1354 C C . ILE A 1 167 ? -14.206 -1.898 -17.431 1.00 88.06 167 ILE A C 1
ATOM 1356 O O . ILE A 1 167 ? -14.628 -0.957 -16.761 1.00 88.06 167 ILE A O 1
ATOM 1360 N N . CYS A 1 168 ? -13.387 -2.813 -16.914 1.00 87.69 168 CYS A N 1
ATOM 1361 C CA . CYS A 1 168 ? -12.951 -2.799 -15.519 1.00 87.69 168 CYS A CA 1
ATOM 1362 C C . CYS A 1 168 ? -11.428 -2.729 -15.360 1.00 87.69 168 CYS A C 1
ATOM 1364 O O . CYS A 1 168 ? -10.659 -2.759 -16.324 1.00 87.69 168 CYS A O 1
ATOM 1366 N N . LEU A 1 169 ? -10.983 -2.606 -14.107 1.00 88.62 169 LEU A N 1
ATOM 1367 C CA . LEU A 1 169 ? -9.561 -2.553 -13.774 1.00 88.62 169 LEU A CA 1
ATOM 1368 C C . LEU A 1 169 ? -8.832 -3.864 -14.124 1.00 88.62 169 LEU A C 1
ATOM 1370 O O . LEU A 1 169 ? -7.657 -3.842 -14.483 1.00 88.62 169 LEU A O 1
ATOM 1374 N N . GLU A 1 170 ? -9.513 -5.004 -14.033 1.00 88.75 170 GLU A N 1
ATOM 1375 C CA . GLU A 1 170 ? -8.971 -6.316 -14.384 1.00 88.75 170 GLU A CA 1
ATOM 1376 C C . GLU A 1 170 ? -8.723 -6.438 -15.891 1.00 88.75 170 GLU A C 1
ATOM 1378 O O . GLU A 1 170 ? -7.658 -6.914 -16.287 1.00 88.75 170 GLU A O 1
ATOM 1383 N N . ASP A 1 171 ? -9.645 -5.943 -16.724 1.00 89.06 171 ASP A N 1
ATOM 1384 C CA . ASP A 1 171 ? -9.458 -5.870 -18.180 1.00 89.06 171 ASP A CA 1
ATOM 1385 C C . ASP A 1 171 ? -8.258 -4.975 -18.514 1.00 89.06 171 ASP A C 1
ATOM 1387 O O . ASP A 1 171 ? -7.417 -5.326 -19.341 1.00 89.06 171 ASP A O 1
ATOM 1391 N N . LEU A 1 172 ? -8.122 -3.848 -17.806 1.00 93.19 172 LEU A N 1
ATOM 1392 C CA . LEU A 1 172 ? -6.987 -2.939 -17.949 1.00 93.19 172 LEU A CA 1
ATOM 1393 C C . LEU A 1 172 ? -5.659 -3.611 -17.561 1.00 93.19 172 LEU A C 1
ATOM 1395 O O . LEU A 1 172 ? -4.655 -3.450 -18.254 1.00 93.19 172 LEU A O 1
ATOM 1399 N N . ALA A 1 173 ? -5.641 -4.373 -16.464 1.00 94.19 173 ALA A N 1
ATOM 1400 C CA . ALA A 1 173 ? -4.465 -5.122 -16.026 1.00 94.19 173 ALA A CA 1
ATOM 1401 C C . ALA A 1 173 ? -4.068 -6.194 -17.049 1.00 94.19 173 ALA A C 1
ATOM 1403 O O . ALA A 1 173 ? -2.884 -6.346 -17.355 1.00 94.19 173 ALA A O 1
ATOM 1404 N N . HIS A 1 174 ? -5.054 -6.904 -17.600 1.00 91.50 174 HIS A N 1
ATOM 1405 C CA . HIS A 1 174 ? -4.846 -7.918 -18.625 1.00 91.50 174 HIS A CA 1
ATOM 1406 C C . HIS A 1 174 ? -4.299 -7.315 -19.926 1.00 91.50 174 HIS A C 1
ATOM 1408 O O . HIS A 1 174 ? -3.324 -7.832 -20.475 1.00 91.50 174 HIS A O 1
ATOM 1414 N N . GLU A 1 175 ? -4.878 -6.205 -20.393 1.00 94.12 175 GLU A N 1
ATOM 1415 C CA . GLU A 1 175 ? -4.429 -5.483 -21.591 1.00 94.12 175 GLU A CA 1
ATOM 1416 C C . GLU A 1 175 ? -2.965 -5.036 -21.463 1.00 94.12 175 GLU A C 1
ATOM 1418 O O . GLU A 1 175 ? -2.178 -5.155 -22.404 1.00 94.12 175 GLU A O 1
ATOM 1423 N N . ILE A 1 176 ? -2.573 -4.568 -20.272 1.00 95.94 176 ILE A N 1
ATOM 1424 C CA . ILE A 1 176 ? -1.189 -4.183 -19.978 1.00 95.94 176 ILE A CA 1
ATOM 1425 C C . ILE A 1 176 ? -0.278 -5.409 -19.947 1.00 95.94 176 ILE A C 1
ATOM 1427 O O . ILE A 1 176 ? 0.770 -5.382 -20.581 1.00 95.94 176 ILE A O 1
ATOM 1431 N N . ALA A 1 177 ? -0.657 -6.472 -19.234 1.00 94.06 177 ALA A N 1
ATOM 1432 C CA . ALA A 1 177 ? 0.176 -7.662 -19.062 1.00 94.06 177 ALA A CA 1
ATOM 1433 C C . ALA A 1 177 ? 0.449 -8.403 -20.379 1.00 94.06 177 ALA A C 1
ATOM 1435 O O . ALA A 1 177 ? 1.554 -8.892 -20.598 1.00 94.06 177 ALA A O 1
ATOM 1436 N N . THR A 1 178 ? -0.558 -8.478 -21.250 1.00 91.19 178 THR A N 1
ATOM 1437 C CA . THR A 1 178 ? -0.489 -9.209 -22.526 1.00 91.19 178 THR A CA 1
ATOM 1438 C C . THR A 1 178 ? -0.056 -8.347 -23.707 1.00 91.19 178 THR A C 1
ATOM 1440 O O . THR A 1 178 ? 0.101 -8.868 -24.805 1.00 91.19 178 THR A O 1
ATOM 1443 N N . VAL A 1 179 ? 0.155 -7.042 -23.497 1.00 93.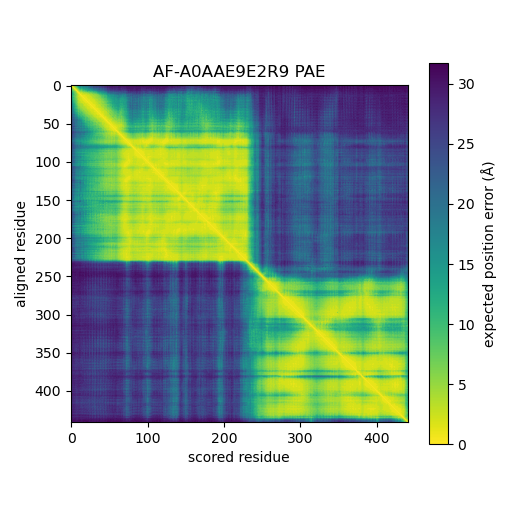88 179 VAL A N 1
ATOM 1444 C CA . VAL A 1 179 ? 0.438 -6.073 -24.568 1.00 93.88 179 VAL A CA 1
ATOM 1445 C C . VAL A 1 179 ? -0.612 -6.137 -25.672 1.00 93.88 179 VAL A C 1
ATOM 1447 O O . VAL A 1 179 ? -0.299 -6.316 -26.853 1.00 93.88 179 VAL A O 1
ATOM 1450 N N . GLY A 1 180 ? -1.872 -5.983 -25.275 1.00 91.81 180 GLY A N 1
ATOM 1451 C CA . GLY A 1 180 ? -2.985 -5.995 -26.211 1.00 91.81 180 GLY A CA 1
ATOM 1452 C C . GLY A 1 180 ? -2.942 -4.842 -27.233 1.00 91.81 180 GLY A C 1
ATOM 1453 O O . GLY A 1 180 ? -2.068 -3.958 -27.188 1.00 91.81 180 GLY A O 1
ATOM 1454 N N . PRO A 1 181 ? -3.869 -4.846 -28.206 1.00 94.38 181 PRO A N 1
ATOM 1455 C CA . PRO A 1 181 ? -3.889 -3.885 -29.309 1.00 94.38 181 PRO A CA 1
ATOM 1456 C C . PRO A 1 181 ? -4.021 -2.427 -28.845 1.00 94.38 181 PRO A C 1
ATOM 1458 O O . PRO A 1 181 ? -3.514 -1.529 -29.516 1.00 94.38 181 PRO A O 1
ATOM 1461 N N . HIS A 1 182 ? -4.634 -2.191 -27.683 1.00 96.31 182 HIS A N 1
ATOM 1462 C CA . HIS A 1 182 ? -4.903 -0.872 -27.111 1.00 96.31 182 HIS A CA 1
ATOM 1463 C C . HIS A 1 182 ? -3.999 -0.545 -25.910 1.00 96.31 182 HIS A C 1
ATOM 1465 O O . HIS A 1 182 ? -4.319 0.297 -25.064 1.00 96.31 182 HIS A O 1
ATOM 1471 N N . PHE A 1 183 ? -2.818 -1.174 -25.839 1.00 95.94 183 PHE A N 1
ATOM 1472 C CA . PHE A 1 183 ? -1.825 -0.929 -24.788 1.00 95.94 183 PHE A CA 1
ATOM 1473 C C . PHE A 1 183 ? -1.430 0.553 -24.670 1.00 95.94 183 PHE A C 1
ATOM 14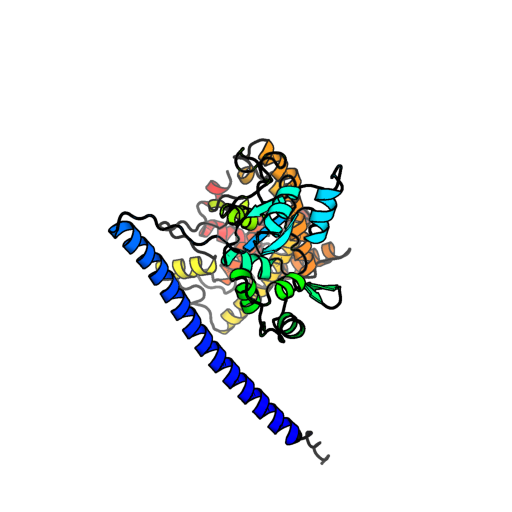75 O O . PHE A 1 183 ? -1.203 1.074 -23.572 1.00 95.94 183 PHE A O 1
ATOM 1482 N N . LYS A 1 184 ? -1.329 1.263 -25.799 1.00 94.94 184 LYS A N 1
ATOM 1483 C CA . LYS A 1 184 ? -0.938 2.681 -25.826 1.00 94.94 184 LYS A CA 1
ATOM 1484 C C . LYS A 1 184 ? -1.999 3.551 -25.153 1.00 94.94 184 LYS A C 1
ATOM 1486 O O . LYS A 1 184 ? -1.672 4.458 -24.392 1.00 94.94 184 LYS A O 1
ATOM 1491 N N . GLU A 1 185 ? -3.264 3.273 -25.416 1.00 95.62 185 GLU A N 1
ATOM 1492 C CA . GLU A 1 185 ? -4.416 3.965 -24.856 1.00 95.62 185 GLU A CA 1
ATOM 1493 C C . GLU A 1 185 ? -4.551 3.653 -23.363 1.00 95.62 185 GLU A C 1
ATOM 1495 O O . GLU A 1 185 ? -4.673 4.580 -22.561 1.00 95.62 185 GLU A O 1
ATOM 1500 N N . ALA A 1 186 ? -4.409 2.379 -22.982 1.00 96.00 186 ALA A N 1
ATOM 1501 C CA . ALA A 1 186 ? -4.404 1.921 -21.594 1.00 96.00 186 ALA A CA 1
ATOM 1502 C C . ALA A 1 186 ? -3.304 2.601 -20.758 1.00 96.00 186 ALA A C 1
ATOM 1504 O O . ALA A 1 186 ? -3.557 3.151 -19.683 1.00 96.00 186 ALA A O 1
ATOM 1505 N N . THR A 1 187 ? -2.069 2.634 -21.264 1.00 95.69 187 THR A N 1
ATOM 1506 C CA . THR A 1 187 ? -0.948 3.280 -20.562 1.00 95.69 187 THR A CA 1
ATOM 1507 C C . THR A 1 187 ? -1.050 4.803 -20.548 1.00 95.69 187 THR A C 1
ATOM 1509 O O . THR A 1 187 ? -0.611 5.426 -19.579 1.00 95.69 187 THR A O 1
ATOM 1512 N N . ASN A 1 188 ? -1.636 5.429 -21.572 1.00 95.06 188 ASN A N 1
ATOM 1513 C CA . ASN A 1 188 ? -1.881 6.874 -21.593 1.00 95.06 188 ASN A CA 1
ATOM 1514 C C . ASN A 1 188 ? -2.999 7.307 -20.640 1.00 95.06 188 ASN A C 1
ATOM 1516 O O . ASN A 1 188 ? -2.889 8.384 -20.048 1.00 95.06 188 ASN A O 1
ATOM 1520 N N . PHE A 1 189 ? -4.028 6.472 -20.475 1.00 95.94 189 PHE A N 1
ATOM 1521 C CA . PHE A 1 189 ? -5.073 6.649 -19.468 1.00 95.94 189 PHE A CA 1
ATOM 1522 C C . PHE A 1 189 ? -4.490 6.648 -18.054 1.00 95.94 189 PHE A C 1
ATOM 1524 O O . PHE A 1 189 ? -4.899 7.452 -17.221 1.00 95.94 189 PHE A O 1
ATOM 1531 N N . LEU A 1 190 ? -3.490 5.809 -17.781 1.00 96.75 190 LEU A N 1
ATOM 1532 C CA . LEU A 1 190 ? -2.807 5.811 -16.492 1.00 96.75 190 LEU A CA 1
ATOM 1533 C C . LEU A 1 190 ? -1.932 7.058 -16.313 1.00 96.75 190 LEU A C 1
ATOM 1535 O O . LEU A 1 190 ? -1.068 7.392 -17.134 1.00 96.75 190 LEU A O 1
ATOM 1539 N N . TRP A 1 191 ? -2.114 7.724 -15.175 1.00 96.62 191 TRP A N 1
ATOM 1540 C CA . TRP A 1 191 ? -1.165 8.707 -14.672 1.00 96.62 191 TRP A CA 1
ATOM 1541 C C . TRP A 1 191 ? 0.109 7.986 -14.197 1.00 96.62 191 TRP A C 1
ATOM 1543 O O . TRP A 1 191 ? -0.007 6.919 -13.594 1.00 96.62 191 TRP A O 1
ATOM 1553 N N . PRO A 1 192 ? 1.322 8.549 -14.390 1.00 97.12 192 PRO A N 1
ATOM 1554 C CA . PRO A 1 192 ? 2.546 7.949 -13.860 1.00 97.12 192 PRO A CA 1
ATOM 1555 C C . PRO A 1 192 ? 2.425 7.596 -12.372 1.00 97.12 192 PRO A C 1
ATOM 1557 O O . PRO A 1 192 ? 2.065 8.446 -11.549 1.00 97.12 192 PRO A O 1
ATOM 1560 N N . PHE A 1 193 ? 2.730 6.348 -12.025 1.00 97.06 193 PHE A N 1
ATOM 1561 C CA . PHE A 1 193 ? 2.605 5.841 -10.663 1.00 97.06 193 PHE A CA 1
ATOM 1562 C C . PHE A 1 193 ? 3.550 6.605 -9.748 1.00 97.06 193 PHE A C 1
ATOM 1564 O O . PHE A 1 193 ? 4.743 6.683 -10.022 1.00 97.06 193 PHE A O 1
ATOM 1571 N N . LYS A 1 194 ? 3.029 7.159 -8.653 1.00 94.44 194 LYS A N 1
ATOM 1572 C CA . LYS A 1 194 ? 3.847 7.803 -7.619 1.00 94.44 194 LYS A CA 1
ATOM 1573 C C . LYS A 1 194 ? 4.163 6.780 -6.532 1.00 94.44 194 LYS A C 1
ATOM 1575 O O . LYS A 1 194 ? 3.303 6.483 -5.697 1.00 94.44 194 LYS A O 1
ATOM 1580 N N . LEU A 1 195 ? 5.368 6.219 -6.574 1.00 94.81 195 LEU A N 1
ATOM 1581 C CA . LEU A 1 195 ? 5.819 5.185 -5.644 1.00 94.81 195 LEU A CA 1
ATOM 1582 C C . LEU A 1 195 ? 6.547 5.793 -4.439 1.00 94.81 195 LEU A C 1
ATOM 1584 O O . LEU A 1 195 ? 7.054 6.915 -4.496 1.00 94.81 195 LEU A O 1
ATOM 1588 N N . ASN A 1 196 ? 6.599 5.045 -3.336 1.00 91.12 196 ASN A N 1
ATOM 1589 C CA . ASN A 1 196 ? 7.401 5.434 -2.178 1.00 91.12 196 ASN A CA 1
ATOM 1590 C C . ASN A 1 196 ? 8.875 5.058 -2.398 1.00 91.12 196 ASN A C 1
ATOM 1592 O O . ASN A 1 196 ? 9.197 4.285 -3.298 1.00 91.12 196 ASN A O 1
ATOM 1596 N N . ASN A 1 197 ? 9.773 5.565 -1.548 1.00 89.81 197 ASN A N 1
ATOM 1597 C CA . ASN A 1 197 ? 11.109 4.974 -1.441 1.00 89.81 197 ASN A CA 1
ATOM 1598 C C . ASN A 1 197 ? 10.983 3.502 -1.006 1.00 89.81 197 ASN A C 1
ATOM 1600 O O . ASN A 1 197 ? 10.102 3.205 -0.195 1.00 89.81 197 ASN A O 1
ATOM 1604 N N . PRO A 1 198 ? 11.836 2.599 -1.519 1.00 91.38 198 PRO A N 1
ATOM 1605 C CA . PRO A 1 198 ? 11.814 1.202 -1.113 1.00 91.38 198 PRO A CA 1
ATOM 1606 C C . PRO A 1 198 ? 12.106 1.073 0.383 1.00 91.38 198 PRO A C 1
ATOM 1608 O O . PRO A 1 198 ? 13.009 1.729 0.908 1.00 91.38 198 PRO A O 1
ATOM 1611 N N . THR A 1 199 ? 11.359 0.208 1.065 1.00 83.19 199 THR A N 1
ATOM 1612 C CA . THR A 1 199 ? 11.680 -0.228 2.430 1.00 83.19 199 THR A CA 1
ATOM 1613 C C . THR A 1 199 ? 13.097 -0.815 2.473 1.00 83.19 199 THR A C 1
ATOM 1615 O O . THR A 1 199 ? 13.477 -1.596 1.597 1.00 83.19 199 THR A O 1
ATOM 1618 N N . GLY A 1 200 ? 13.900 -0.397 3.453 1.00 81.25 200 GLY A N 1
ATOM 1619 C CA . GLY A 1 200 ? 15.335 -0.714 3.528 1.00 81.25 200 GLY A CA 1
ATOM 1620 C C . GLY A 1 200 ? 16.237 0.177 2.663 1.00 81.25 200 GLY A C 1
ATOM 1621 O O . GLY A 1 200 ? 17.450 0.026 2.697 1.00 81.25 200 GLY A O 1
ATOM 1622 N N . GLY A 1 201 ? 15.674 1.131 1.913 1.00 86.12 201 GLY A N 1
ATOM 1623 C CA . GLY A 1 201 ? 16.444 2.067 1.098 1.00 86.12 201 GLY A CA 1
ATOM 1624 C C . GLY A 1 201 ? 16.966 1.476 -0.215 1.00 86.12 201 GLY A C 1
ATOM 1625 O O . GLY A 1 201 ? 16.595 0.380 -0.641 1.00 86.12 201 GLY A O 1
ATOM 1626 N N . TRP A 1 202 ? 17.785 2.280 -0.892 1.00 88.56 202 TRP A N 1
ATOM 1627 C CA . TRP A 1 202 ? 18.510 1.906 -2.107 1.00 88.56 202 TRP A CA 1
ATOM 1628 C C . TRP A 1 202 ? 19.911 1.437 -1.714 1.00 88.56 202 TRP A C 1
ATOM 1630 O O . TRP A 1 202 ? 20.496 2.036 -0.815 1.00 88.56 202 TRP A O 1
ATOM 1640 N N . THR A 1 203 ? 20.452 0.435 -2.402 1.00 90.19 203 THR A N 1
ATOM 1641 C CA . THR A 1 203 ? 21.819 -0.049 -2.178 1.00 90.19 203 THR A CA 1
ATOM 1642 C C . THR A 1 203 ? 22.824 0.988 -2.671 1.00 90.19 203 THR A C 1
ATOM 1644 O O . THR A 1 203 ? 23.537 1.608 -1.886 1.00 90.19 203 THR A O 1
ATOM 1647 N N . LYS A 1 204 ? 22.850 1.239 -3.986 1.00 92.31 204 LYS A N 1
ATOM 1648 C CA . LYS A 1 204 ? 23.725 2.237 -4.609 1.00 92.31 204 LYS A CA 1
ATOM 1649 C C . LYS A 1 204 ? 23.179 2.637 -5.975 1.00 92.31 204 LYS A C 1
ATOM 1651 O O . LYS A 1 204 ? 23.372 1.966 -6.984 1.00 92.31 204 LYS A O 1
ATOM 1656 N N . LYS A 1 205 ? 22.540 3.809 -6.022 1.00 91.75 205 LYS A N 1
ATOM 1657 C CA . LYS A 1 205 ? 21.886 4.353 -7.230 1.00 91.75 205 LYS A CA 1
ATOM 1658 C C . LYS A 1 205 ? 22.830 4.654 -8.397 1.00 91.75 205 LYS A C 1
ATOM 1660 O O . LYS A 1 205 ? 22.351 4.917 -9.494 1.00 91.75 205 LYS A O 1
ATOM 1665 N N . THR A 1 206 ? 24.133 4.745 -8.142 1.00 91.00 206 THR A N 1
ATOM 1666 C CA . THR A 1 206 ? 25.139 5.149 -9.134 1.00 91.00 206 THR A CA 1
ATOM 1667 C C . THR A 1 206 ? 25.754 3.985 -9.884 1.00 91.00 206 THR A C 1
ATOM 1669 O O . THR A 1 206 ? 26.440 4.257 -10.858 1.00 91.00 206 THR A O 1
ATOM 1672 N N . ASN A 1 207 ? 25.546 2.748 -9.428 1.00 94.44 207 ASN A N 1
ATOM 1673 C CA . ASN A 1 207 ? 26.143 1.545 -10.004 1.00 94.44 207 ASN A CA 1
ATOM 1674 C C . ASN A 1 207 ? 25.066 0.709 -10.700 1.00 94.44 207 ASN A C 1
ATOM 1676 O O . ASN A 1 207 ? 23.884 0.778 -10.325 1.00 94.44 207 ASN A O 1
ATOM 1680 N N . HIS A 1 208 ? 25.476 -0.056 -11.711 1.00 96.44 208 HIS A N 1
ATOM 1681 C CA . HIS A 1 208 ? 24.558 -0.921 -12.445 1.00 96.44 208 HIS A CA 1
ATOM 1682 C C . HIS A 1 208 ? 24.121 -2.094 -11.557 1.00 96.44 208 HIS A C 1
ATOM 1684 O O . HIS A 1 208 ? 24.854 -2.505 -10.658 1.00 96.44 208 HIS A O 1
ATOM 1690 N N . PHE A 1 209 ? 22.936 -2.657 -11.794 1.00 95.00 209 PHE A N 1
ATOM 1691 C CA . PHE A 1 209 ? 22.406 -3.763 -10.989 1.00 95.00 209 PHE A CA 1
ATOM 1692 C C . PHE A 1 209 ? 23.343 -4.982 -10.942 1.00 95.00 209 PHE A C 1
ATOM 1694 O O . PHE A 1 209 ? 23.519 -5.574 -9.881 1.00 95.00 209 PHE A O 1
ATOM 1701 N N . VAL A 1 210 ? 24.003 -5.299 -12.060 1.00 94.62 210 VAL A N 1
ATOM 1702 C CA . VAL A 1 210 ? 24.989 -6.399 -12.155 1.00 94.62 210 VAL A CA 1
ATOM 1703 C C . VAL A 1 210 ? 26.209 -6.168 -11.249 1.00 94.62 210 VAL A C 1
ATOM 1705 O O . VAL A 1 210 ? 26.789 -7.120 -10.745 1.00 94.62 210 VAL A O 1
ATOM 1708 N N . GLU A 1 211 ? 26.559 -4.912 -10.969 1.00 93.44 211 GLU A N 1
ATOM 1709 C CA . GLU A 1 211 ? 27.666 -4.523 -10.081 1.00 93.44 211 GLU A CA 1
ATOM 1710 C C . GLU A 1 211 ? 27.216 -4.370 -8.613 1.00 93.44 211 GLU A C 1
ATOM 1712 O O . GLU A 1 211 ? 27.896 -3.735 -7.805 1.00 93.44 211 GLU A O 1
ATOM 1717 N N . GLY A 1 212 ? 26.021 -4.862 -8.265 1.00 91.00 212 GLY A N 1
ATOM 1718 C CA . GLY A 1 212 ? 25.424 -4.691 -6.937 1.00 91.00 212 GLY A CA 1
ATOM 1719 C C . GLY A 1 212 ? 24.779 -3.318 -6.700 1.00 91.00 212 GLY A C 1
ATOM 1720 O O . GLY A 1 212 ? 24.495 -2.953 -5.558 1.00 91.00 212 GLY A O 1
ATOM 1721 N N . GLY A 1 213 ? 24.551 -2.534 -7.757 1.00 94.25 213 GLY A N 1
ATOM 1722 C CA . GLY A 1 213 ? 23.831 -1.264 -7.697 1.00 94.25 213 GLY A CA 1
ATOM 1723 C C . GLY A 1 213 ? 22.321 -1.392 -7.917 1.00 94.25 213 GLY A C 1
ATOM 1724 O O . GLY A 1 213 ? 21.716 -2.442 -7.709 1.00 94.25 213 GLY A O 1
ATOM 1725 N N . ASP A 1 214 ? 21.681 -0.297 -8.333 1.00 93.62 214 ASP A N 1
ATOM 1726 C CA . ASP A 1 214 ? 20.217 -0.231 -8.474 1.00 93.62 214 ASP A CA 1
ATOM 1727 C C . ASP A 1 214 ? 19.712 0.179 -9.857 1.00 93.62 214 ASP A C 1
ATOM 1729 O O . ASP A 1 214 ? 18.528 -0.038 -10.133 1.00 93.62 214 ASP A O 1
ATOM 1733 N N . PHE A 1 215 ? 20.552 0.795 -10.697 1.00 95.06 215 PHE A N 1
ATOM 1734 C CA . PHE A 1 215 ? 20.133 1.245 -12.025 1.00 95.06 215 PHE A CA 1
ATOM 1735 C C . PHE A 1 215 ? 20.246 0.114 -13.052 1.00 95.06 215 PHE A C 1
ATOM 1737 O O . PHE A 1 215 ? 21.049 -0.803 -12.886 1.00 95.06 215 PHE A O 1
ATOM 1744 N N . GLY A 1 216 ? 19.457 0.192 -14.123 1.00 95.81 216 GLY A N 1
ATOM 1745 C CA . GLY A 1 216 ? 19.497 -0.778 -15.218 1.00 95.81 216 GLY A CA 1
ATOM 1746 C C . GLY A 1 216 ? 18.380 -1.812 -15.200 1.00 95.81 216 GLY A C 1
ATOM 1747 O O . GLY A 1 216 ? 17.378 -1.658 -14.488 1.00 95.81 216 GLY A O 1
ATOM 1748 N N . ASN A 1 217 ? 18.539 -2.833 -16.045 1.00 96.19 217 ASN A N 1
ATOM 1749 C CA . ASN A 1 217 ? 17.604 -3.949 -16.136 1.00 96.19 217 ASN A CA 1
ATOM 1750 C C . ASN A 1 217 ? 17.830 -4.934 -14.981 1.00 96.19 217 ASN A C 1
ATOM 1752 O O . ASN A 1 217 ? 18.922 -5.467 -14.807 1.00 96.19 217 ASN A O 1
ATOM 1756 N N . ARG A 1 218 ? 16.779 -5.178 -14.199 1.00 94.94 218 ARG A N 1
ATOM 1757 C CA . ARG A 1 218 ? 16.754 -6.108 -13.060 1.00 94.94 218 ARG A CA 1
ATOM 1758 C C . ARG A 1 218 ? 15.911 -7.349 -13.342 1.00 94.94 218 ARG A C 1
ATOM 1760 O O . ARG A 1 218 ? 15.669 -8.125 -12.420 1.00 94.94 218 ARG A O 1
ATOM 1767 N N . GLU A 1 219 ? 15.399 -7.484 -14.564 1.00 94.69 219 GLU A N 1
ATOM 1768 C CA . GLU A 1 219 ? 14.545 -8.594 -14.987 1.00 94.69 219 GLU A CA 1
ATOM 1769 C C . GLU A 1 219 ? 13.391 -8.822 -13.990 1.00 94.69 219 GLU A C 1
ATOM 1771 O O . GLU A 1 219 ? 12.662 -7.880 -13.653 1.00 94.69 219 GLU A O 1
ATOM 1776 N N . ASP A 1 220 ? 13.248 -10.039 -13.465 1.00 94.19 220 ASP A N 1
ATOM 1777 C CA . ASP A 1 220 ? 12.213 -10.410 -12.502 1.00 94.19 220 ASP A CA 1
ATOM 1778 C C . ASP A 1 220 ? 12.445 -9.851 -11.090 1.00 94.19 220 ASP A C 1
ATOM 1780 O O . ASP A 1 220 ? 11.483 -9.681 -10.327 1.00 94.19 220 ASP A O 1
ATOM 1784 N N . GLN A 1 221 ? 13.685 -9.490 -10.730 1.00 94.69 221 GLN A N 1
ATOM 1785 C CA . GLN A 1 221 ? 14.017 -8.923 -9.412 1.00 94.69 221 GLN A CA 1
ATOM 1786 C C . GLN A 1 221 ? 13.399 -7.536 -9.200 1.00 94.69 221 GLN A C 1
ATOM 1788 O O . GLN A 1 221 ? 13.271 -7.067 -8.061 1.00 94.69 221 GLN A O 1
ATOM 1793 N N . LEU A 1 222 ? 12.927 -6.894 -10.274 1.00 95.69 222 LEU A N 1
ATOM 1794 C CA . LEU A 1 222 ? 12.117 -5.684 -10.182 1.00 95.69 222 LEU A CA 1
ATOM 1795 C C . LEU A 1 222 ? 10.863 -5.904 -9.321 1.00 95.69 222 LEU A C 1
ATOM 1797 O O . LEU A 1 222 ? 10.464 -5.013 -8.574 1.00 95.69 222 LEU A O 1
ATOM 1801 N N . ASN A 1 223 ? 10.251 -7.088 -9.370 1.00 95.62 223 ASN A N 1
ATOM 1802 C CA . ASN A 1 223 ? 9.036 -7.377 -8.609 1.00 95.62 223 ASN A CA 1
ATOM 1803 C C . ASN A 1 223 ? 9.258 -7.238 -7.094 1.00 95.62 223 ASN A C 1
ATOM 1805 O O . ASN A 1 223 ? 8.411 -6.684 -6.391 1.00 95.62 223 ASN A O 1
ATOM 1809 N N . ASN A 1 224 ? 10.425 -7.659 -6.600 1.00 93.50 224 ASN A N 1
ATOM 1810 C CA . ASN A 1 224 ? 10.807 -7.506 -5.196 1.00 93.50 224 ASN A CA 1
ATOM 1811 C C . ASN A 1 224 ? 11.022 -6.031 -4.830 1.00 93.50 224 ASN A C 1
ATOM 1813 O O . ASN A 1 224 ? 10.569 -5.578 -3.778 1.00 93.50 224 ASN A O 1
ATOM 1817 N N . LEU A 1 225 ? 11.645 -5.247 -5.717 1.00 93.75 225 LEU A N 1
ATOM 1818 C CA . LEU A 1 225 ? 11.772 -3.799 -5.537 1.00 93.75 225 LEU A CA 1
ATOM 1819 C C . LEU A 1 225 ? 10.396 -3.121 -5.461 1.00 93.75 225 LEU A C 1
ATOM 1821 O O . LEU A 1 225 ? 10.142 -2.328 -4.554 1.00 93.75 225 LEU A O 1
ATOM 1825 N N . LEU A 1 226 ? 9.489 -3.453 -6.379 1.00 94.50 226 LEU A N 1
ATOM 1826 C CA . LEU A 1 226 ? 8.162 -2.845 -6.448 1.00 94.50 226 LEU A CA 1
ATOM 1827 C C . LEU A 1 226 ? 7.299 -3.187 -5.237 1.00 94.50 226 LEU A C 1
ATOM 1829 O O . LEU A 1 226 ? 6.590 -2.305 -4.752 1.00 94.50 226 LEU A O 1
ATOM 1833 N N . ARG A 1 227 ? 7.401 -4.400 -4.682 1.00 91.69 227 ARG A N 1
ATOM 1834 C CA . ARG A 1 227 ? 6.767 -4.734 -3.394 1.00 91.69 227 ARG A CA 1
ATOM 1835 C C . ARG A 1 227 ? 7.244 -3.796 -2.287 1.00 91.69 227 ARG A C 1
ATOM 1837 O O . ARG A 1 227 ? 6.421 -3.114 -1.680 1.00 91.69 227 ARG A O 1
ATOM 1844 N N . ARG A 1 228 ? 8.564 -3.621 -2.135 1.00 90.31 228 ARG A N 1
ATOM 1845 C CA . ARG A 1 228 ? 9.150 -2.701 -1.139 1.00 90.31 228 ARG A CA 1
ATOM 1846 C C . ARG A 1 228 ? 8.746 -1.236 -1.337 1.00 90.31 228 ARG A C 1
ATOM 1848 O O . ARG A 1 228 ? 8.735 -0.485 -0.369 1.00 90.31 228 ARG A O 1
ATOM 1855 N N . MET A 1 229 ? 8.447 -0.809 -2.566 1.00 89.81 229 MET A N 1
ATOM 1856 C CA . MET A 1 229 ? 8.030 0.569 -2.882 1.00 89.81 229 MET A CA 1
ATOM 1857 C C . MET A 1 229 ? 6.509 0.797 -2.806 1.00 89.81 229 MET A C 1
ATOM 1859 O O . MET A 1 229 ? 6.054 1.942 -2.688 1.00 89.81 229 MET A O 1
ATOM 1863 N N . THR A 1 230 ? 5.706 -0.263 -2.927 1.00 85.06 230 THR A N 1
ATOM 1864 C CA . THR A 1 230 ? 4.236 -0.187 -2.915 1.00 85.06 230 THR A CA 1
ATOM 1865 C C . THR A 1 230 ? 3.666 -0.419 -1.525 1.00 85.06 230 THR A C 1
ATOM 1867 O O . THR A 1 230 ? 2.727 0.292 -1.145 1.00 85.06 230 THR A O 1
ATOM 1870 N N . GLU A 1 231 ? 4.259 -1.335 -0.760 1.00 69.75 231 GLU A N 1
ATOM 1871 C CA . GLU A 1 231 ? 3.919 -1.601 0.632 1.00 69.75 231 GLU A CA 1
ATOM 1872 C C . GLU A 1 231 ? 4.232 -0.377 1.499 1.00 69.75 231 GLU A C 1
ATOM 1874 O O . GLU A 1 231 ? 5.282 0.260 1.400 1.00 69.75 231 GLU A O 1
ATOM 1879 N N . GLN A 1 232 ? 3.269 0.020 2.330 1.00 53.59 232 GLN A N 1
ATOM 1880 C CA . GLN A 1 232 ? 3.526 1.036 3.339 1.00 53.59 232 GLN A CA 1
ATOM 1881 C C . GLN A 1 232 ? 4.346 0.394 4.454 1.00 53.59 232 GLN A C 1
ATOM 1883 O O . GLN A 1 232 ? 4.024 -0.708 4.887 1.00 53.59 232 GLN A O 1
ATOM 1888 N N . CYS A 1 233 ? 5.358 1.111 4.950 1.00 42.03 233 CYS A N 1
ATOM 1889 C CA . CYS A 1 233 ? 6.041 0.766 6.191 1.00 42.03 233 CYS A CA 1
ATOM 1890 C C . CYS A 1 233 ? 4.995 0.755 7.317 1.00 42.03 233 CYS A C 1
ATOM 1892 O O . CYS A 1 233 ? 4.605 1.802 7.844 1.00 42.03 233 CYS A O 1
ATOM 1894 N N . SER A 1 234 ? 4.422 -0.409 7.578 1.00 41.12 234 SER A N 1
ATOM 1895 C CA . SER A 1 234 ? 3.539 -0.686 8.699 1.00 41.12 234 SER A CA 1
ATOM 1896 C C . SER A 1 234 ? 4.392 -1.347 9.782 1.00 41.12 234 SER A C 1
ATOM 1898 O O . SER A 1 234 ? 5.451 -1.885 9.461 1.00 41.12 234 SER A O 1
ATOM 1900 N N . LEU A 1 235 ? 3.979 -1.273 11.051 1.00 37.50 235 LEU A N 1
ATOM 1901 C CA . LEU A 1 235 ? 4.690 -1.931 12.164 1.00 37.50 235 LEU A CA 1
ATOM 1902 C C . LEU A 1 235 ? 5.049 -3.393 11.836 1.00 37.50 235 LEU A C 1
ATOM 1904 O O . LEU A 1 235 ? 6.136 -3.839 12.185 1.00 37.50 235 LEU A O 1
ATOM 1908 N N . TYR A 1 236 ? 4.188 -4.061 11.053 1.00 38.81 236 TYR A N 1
ATOM 1909 C CA . TYR A 1 236 ? 4.344 -5.425 10.537 1.00 38.81 236 TYR A CA 1
ATOM 1910 C C . TYR A 1 236 ? 5.641 -5.708 9.765 1.00 38.81 236 TYR A C 1
ATOM 1912 O O . TYR A 1 236 ? 6.018 -6.865 9.631 1.00 38.81 236 TYR A O 1
ATOM 1920 N N . ASN A 1 237 ? 6.312 -4.674 9.251 1.00 39.78 237 ASN A N 1
ATOM 1921 C CA . ASN A 1 237 ? 7.519 -4.814 8.434 1.00 39.78 237 ASN A CA 1
ATOM 1922 C C . ASN A 1 237 ? 8.805 -4.401 9.173 1.00 39.78 237 ASN A C 1
ATOM 1924 O O . ASN A 1 237 ? 9.875 -4.441 8.571 1.00 39.78 237 ASN A O 1
ATOM 1928 N N . VAL A 1 238 ? 8.696 -3.926 10.419 1.00 40.16 238 VAL A N 1
ATOM 1929 C CA . VAL A 1 238 ? 9.822 -3.388 11.207 1.00 40.16 238 VAL A CA 1
ATOM 1930 C C . VAL A 1 238 ? 10.107 -4.247 12.437 1.00 40.16 238 VAL A C 1
ATOM 1932 O O . VAL A 1 238 ? 11.264 -4.373 12.818 1.00 40.16 238 VAL A O 1
ATOM 1935 N N . LEU A 1 239 ? 9.075 -4.844 13.034 1.00 36.38 239 LEU A N 1
ATOM 1936 C CA . LEU A 1 239 ? 9.222 -5.765 14.157 1.00 36.38 239 LEU A CA 1
ATOM 1937 C C . LEU A 1 239 ? 9.267 -7.221 13.652 1.00 36.38 239 LEU A C 1
ATOM 1939 O O . LEU A 1 239 ? 8.532 -7.545 12.711 1.00 36.38 239 LEU A O 1
ATOM 1943 N N . PRO A 1 240 ? 10.087 -8.102 14.256 1.00 44.28 240 PRO A N 1
ATOM 1944 C CA . PRO A 1 240 ? 9.952 -9.550 14.106 1.00 44.28 240 PRO A CA 1
ATOM 1945 C C . PRO A 1 240 ? 8.491 -9.991 14.279 1.00 44.28 240 PRO A C 1
ATOM 1947 O O . PRO A 1 240 ? 7.758 -9.419 15.090 1.00 44.28 240 PRO A O 1
ATOM 1950 N N . ARG A 1 241 ? 8.051 -11.006 13.516 1.00 43.03 241 ARG A N 1
ATOM 1951 C CA . ARG A 1 241 ? 6.663 -11.525 13.578 1.00 43.03 241 ARG A CA 1
ATOM 1952 C C . ARG A 1 241 ? 6.242 -11.916 14.995 1.00 43.03 241 ARG A C 1
ATOM 1954 O O . ARG A 1 241 ? 5.067 -11.790 15.320 1.00 43.03 241 ARG A O 1
ATOM 1961 N N . GLU A 1 242 ? 7.213 -12.308 15.808 1.00 44.03 242 GLU A N 1
ATOM 1962 C CA . GLU A 1 242 ? 7.080 -12.676 17.216 1.00 44.03 242 GLU A CA 1
ATOM 1963 C C . GLU A 1 242 ? 6.554 -11.536 18.107 1.00 44.03 242 GLU A C 1
ATOM 1965 O O . GLU A 1 242 ? 5.882 -11.799 19.094 1.00 44.03 242 GLU A O 1
ATOM 1970 N N . HIS A 1 243 ? 6.741 -10.267 17.726 1.00 42.66 243 HIS A N 1
ATOM 1971 C CA . HIS A 1 243 ? 6.268 -9.111 18.506 1.00 42.66 243 HIS A CA 1
ATOM 1972 C C . HIS A 1 243 ? 4.988 -8.459 17.954 1.00 42.66 243 HIS A C 1
ATOM 1974 O O . HIS A 1 243 ? 4.547 -7.424 18.455 1.00 42.66 243 HIS A O 1
ATOM 1980 N N . LEU A 1 244 ? 4.413 -8.991 16.869 1.00 40.69 244 LEU A N 1
ATOM 1981 C CA . LEU A 1 244 ? 3.313 -8.343 16.136 1.00 40.69 244 LEU A CA 1
ATOM 1982 C C . LEU A 1 244 ? 1.917 -8.805 16.546 1.00 40.69 244 LEU A C 1
ATOM 1984 O O . LEU A 1 244 ? 0.934 -8.122 16.246 1.00 40.69 244 LEU A O 1
ATOM 1988 N N . TYR A 1 245 ? 1.841 -9.928 17.247 1.00 43.38 245 TYR A N 1
ATOM 1989 C CA . TYR A 1 245 ? 0.626 -10.476 17.823 1.00 43.38 245 TYR A CA 1
ATOM 1990 C C . TYR A 1 245 ? 0.968 -10.955 19.232 1.00 43.38 245 TYR A C 1
ATOM 1992 O O . TYR A 1 245 ? 2.073 -11.462 19.417 1.00 43.38 245 TYR A O 1
ATOM 2000 N N . PRO A 1 246 ? 0.071 -10.827 20.223 1.00 45.84 246 PRO A N 1
ATOM 2001 C CA . PRO A 1 246 ? 0.187 -11.655 21.410 1.00 45.84 246 PRO A CA 1
ATOM 2002 C C . PRO A 1 246 ? 0.086 -13.103 20.923 1.00 45.84 246 PRO A C 1
ATOM 2004 O O . PRO A 1 246 ? -0.989 -13.574 20.549 1.00 45.84 246 PRO A O 1
ATOM 2007 N N . LEU A 1 247 ? 1.238 -13.754 20.794 1.00 43.53 247 LEU A N 1
ATOM 2008 C CA . LEU A 1 247 ? 1.334 -15.176 20.538 1.00 43.53 247 LEU A CA 1
ATOM 2009 C C . LEU A 1 247 ? 0.694 -15.860 21.736 1.00 43.53 247 LEU A C 1
ATOM 2011 O O . LEU A 1 247 ? 1.253 -15.871 22.828 1.00 43.53 247 LEU A O 1
ATOM 2015 N N . ILE A 1 248 ? -0.516 -16.374 21.541 1.00 49.91 248 ILE A N 1
ATOM 2016 C CA . ILE A 1 248 ? -1.059 -17.382 22.438 1.00 49.91 248 ILE A CA 1
ATOM 2017 C C . ILE A 1 248 ? -0.276 -18.646 22.096 1.00 49.91 248 ILE A C 1
ATOM 2019 O O . ILE A 1 248 ? -0.666 -19.391 21.198 1.00 49.91 248 ILE A O 1
ATOM 2023 N N . ASP A 1 249 ? 0.867 -18.841 22.748 1.00 44.41 249 ASP A N 1
ATOM 2024 C CA . ASP A 1 249 ? 1.578 -20.108 22.668 1.00 44.41 249 ASP A CA 1
ATOM 2025 C C . ASP A 1 249 ? 0.817 -21.122 23.524 1.00 44.41 249 ASP A C 1
ATOM 2027 O O . ASP A 1 249 ? 0.987 -21.234 24.735 1.00 44.41 249 ASP A O 1
ATOM 2031 N N . SER A 1 250 ? -0.134 -21.799 22.890 1.00 47.91 250 SER A N 1
ATOM 2032 C CA . SER A 1 250 ? -0.622 -23.077 23.383 1.00 47.91 250 SER A CA 1
ATOM 2033 C C . SER A 1 250 ? -0.416 -24.068 22.248 1.00 47.91 250 SER A C 1
ATOM 2035 O O . SER A 1 250 ? -1.131 -24.006 21.247 1.00 47.91 250 SER A O 1
ATOM 2037 N N . ASP A 1 251 ? 0.570 -24.946 22.392 1.00 53.19 251 ASP A N 1
ATOM 2038 C CA . ASP A 1 251 ? 0.900 -26.021 21.451 1.00 53.19 251 ASP A CA 1
ATOM 2039 C C . ASP A 1 251 ? 1.281 -25.556 20.027 1.00 53.19 251 ASP A C 1
ATOM 2041 O O . ASP A 1 251 ? 0.948 -26.221 19.046 1.00 53.19 251 ASP A O 1
ATOM 2045 N N . GLY A 1 252 ? 1.972 -24.417 19.877 1.00 57.88 252 GLY A N 1
ATOM 2046 C CA . GLY A 1 252 ? 2.564 -24.017 18.590 1.00 57.88 252 GLY A CA 1
ATOM 2047 C C . GLY A 1 252 ? 1.582 -23.540 17.505 1.00 57.88 252 GLY A C 1
ATOM 2048 O O . GLY A 1 252 ? 1.935 -23.521 16.321 1.00 57.88 252 GLY A O 1
ATOM 2049 N N . PHE A 1 253 ? 0.357 -23.145 17.869 1.00 56.72 253 PHE A N 1
ATOM 2050 C CA . PHE A 1 253 ? -0.628 -22.593 16.931 1.00 56.72 253 PHE A CA 1
ATOM 2051 C C . PHE A 1 253 ? -0.500 -21.070 16.766 1.00 56.72 253 PHE A C 1
ATOM 2053 O O . PHE A 1 253 ? -0.425 -20.319 17.734 1.00 56.72 253 PHE A O 1
ATOM 2060 N N . PHE A 1 254 ? -0.546 -20.597 15.515 1.00 57.75 254 PHE A N 1
ATOM 2061 C CA . PHE A 1 254 ? -0.478 -19.173 15.168 1.00 57.75 254 PHE A CA 1
ATOM 2062 C C . PHE A 1 254 ? -1.824 -18.688 14.617 1.00 57.75 254 PHE A C 1
ATOM 2064 O O . PHE A 1 254 ? -2.224 -19.081 13.520 1.00 57.75 254 PHE A O 1
ATOM 2071 N N . PHE A 1 255 ? -2.505 -17.795 15.340 1.00 59.06 255 PHE A N 1
ATOM 2072 C CA . PHE A 1 255 ? -3.801 -17.243 14.923 1.00 59.06 255 PHE A CA 1
ATOM 2073 C C . PHE A 1 255 ? -3.652 -15.900 14.205 1.00 59.06 255 PHE A C 1
ATOM 2075 O O . PHE A 1 255 ? -2.818 -15.064 14.557 1.00 59.06 255 PHE A O 1
ATOM 2082 N N . LYS A 1 256 ? -4.484 -15.664 13.183 1.00 55.06 256 LYS A N 1
ATOM 2083 C CA . LYS A 1 256 ? -4.417 -14.449 12.353 1.00 55.06 256 LYS A CA 1
ATOM 2084 C C . LYS A 1 256 ? -5.019 -13.229 13.052 1.00 55.06 256 LYS A C 1
ATOM 2086 O O . LYS A 1 256 ? -4.678 -12.089 12.721 1.00 55.06 256 LYS A O 1
ATOM 2091 N N . ASN A 1 257 ? -5.958 -13.453 13.965 1.00 60.62 257 ASN A N 1
ATOM 2092 C CA . ASN A 1 257 ? -6.587 -12.425 14.781 1.00 60.62 257 ASN A CA 1
ATOM 2093 C C . ASN A 1 257 ? -6.978 -12.984 16.162 1.00 60.62 257 ASN A C 1
ATOM 2095 O O . ASN A 1 257 ? -7.071 -14.193 16.345 1.00 60.62 257 ASN A O 1
ATOM 2099 N N . VAL A 1 258 ? -7.205 -12.084 17.123 1.00 65.69 258 VAL A N 1
ATOM 2100 C CA . VAL A 1 258 ? -7.478 -12.432 18.530 1.00 65.69 258 VAL A CA 1
ATOM 2101 C C . VAL A 1 258 ? -8.767 -13.243 18.694 1.00 65.69 258 VAL A C 1
ATOM 2103 O O . VAL A 1 258 ? -8.807 -14.131 19.535 1.00 65.69 258 VAL A O 1
ATOM 2106 N N . MET A 1 259 ? -9.795 -12.977 17.881 1.00 70.12 259 MET A N 1
ATOM 2107 C CA . MET A 1 259 ? -11.081 -13.681 17.982 1.00 70.12 259 MET A CA 1
ATOM 2108 C C . MET A 1 259 ? -10.950 -15.142 17.545 1.00 70.12 259 MET A C 1
ATOM 2110 O O . MET A 1 259 ? -11.441 -16.023 18.230 1.00 70.12 259 MET A O 1
ATOM 2114 N N . GLU A 1 260 ? -10.205 -15.408 16.470 1.00 67.62 260 GLU A N 1
ATOM 2115 C CA . GLU A 1 260 ? -9.921 -16.769 16.000 1.00 67.62 260 GLU A CA 1
ATOM 2116 C C . GLU A 1 260 ? -9.151 -17.586 17.049 1.00 67.62 260 GLU A C 1
ATOM 2118 O O . GLU A 1 260 ? -9.455 -18.756 17.272 1.00 67.62 260 GLU A O 1
ATOM 2123 N N . GLY A 1 261 ? -8.188 -16.954 17.732 1.00 72.00 261 GLY A N 1
ATOM 2124 C CA . GLY A 1 261 ? -7.475 -17.586 18.843 1.00 72.00 261 GLY A CA 1
ATOM 2125 C C . GLY A 1 261 ? -8.377 -17.845 20.049 1.00 72.00 261 GLY A C 1
ATOM 2126 O O . GLY A 1 261 ? -8.316 -18.919 20.640 1.00 72.00 261 GLY A O 1
ATOM 2127 N N . LEU A 1 262 ? -9.250 -16.895 20.390 1.00 76.00 262 LEU A N 1
ATOM 2128 C CA . LEU A 1 262 ? -10.209 -17.058 21.479 1.00 76.00 262 LEU A CA 1
ATOM 2129 C C . LEU A 1 262 ? -11.197 -18.196 21.198 1.00 76.00 262 LEU A C 1
ATOM 2131 O O . LEU A 1 262 ? -11.366 -19.062 22.051 1.00 76.00 262 LEU A O 1
ATOM 2135 N N . ASP A 1 263 ? -11.799 -18.227 20.008 1.00 77.25 263 ASP A N 1
ATOM 2136 C CA . ASP A 1 263 ? -12.746 -19.270 19.600 1.00 77.25 263 ASP A CA 1
ATOM 2137 C C . ASP A 1 263 ? -12.099 -20.660 19.671 1.00 77.25 263 ASP A C 1
ATOM 2139 O O . ASP A 1 263 ? -12.697 -21.610 20.182 1.00 77.25 263 ASP A O 1
ATOM 2143 N N . PHE A 1 264 ? -10.843 -20.774 19.224 1.00 78.44 264 PHE A N 1
ATOM 2144 C CA . PHE A 1 264 ? -10.069 -22.007 19.336 1.00 78.44 264 PHE A CA 1
ATOM 2145 C C . PHE A 1 264 ? -9.838 -22.422 20.794 1.00 78.44 264 PHE A C 1
ATOM 2147 O O . PHE A 1 264 ? -10.060 -23.583 21.138 1.00 78.44 264 PHE A O 1
ATOM 2154 N N . LEU A 1 265 ? -9.408 -21.498 21.660 1.00 79.81 265 LEU A N 1
ATOM 2155 C CA . LEU A 1 265 ? -9.163 -21.793 23.074 1.00 79.81 265 LEU A CA 1
ATOM 2156 C C . LEU A 1 265 ? -10.448 -22.226 23.789 1.00 79.81 265 LEU A C 1
ATOM 2158 O O . LEU A 1 265 ? -10.439 -23.211 24.524 1.00 79.81 265 LEU A O 1
ATOM 2162 N N . LEU A 1 266 ? -11.554 -21.519 23.556 1.00 83.19 266 LEU A N 1
ATOM 2163 C CA . LEU A 1 266 ? -12.855 -21.850 24.134 1.00 83.19 266 LEU A CA 1
ATOM 2164 C C . LEU A 1 266 ? -13.311 -23.248 23.706 1.00 83.19 266 LEU A C 1
ATOM 2166 O O . LEU A 1 266 ? -13.707 -24.045 24.556 1.00 83.19 266 LEU A O 1
ATOM 2170 N N . ALA A 1 267 ? -13.163 -23.582 22.420 1.00 82.56 267 ALA A N 1
ATOM 2171 C CA . ALA A 1 267 ? -13.467 -24.914 21.907 1.00 82.56 267 ALA A CA 1
ATOM 2172 C C . ALA A 1 267 ? -12.556 -25.996 22.511 1.00 82.56 267 ALA A C 1
ATOM 2174 O O . ALA A 1 267 ? -13.044 -27.038 22.945 1.00 82.56 267 ALA A O 1
ATOM 2175 N N . LYS A 1 268 ? -11.243 -25.744 22.586 1.00 81.88 268 LYS A N 1
ATOM 2176 C CA . LYS A 1 268 ? -10.246 -26.687 23.114 1.00 81.88 268 LYS A CA 1
ATOM 2177 C C . LYS A 1 268 ? -10.480 -27.025 24.585 1.00 81.88 268 LYS A C 1
ATOM 2179 O O . LYS A 1 268 ? -10.372 -28.185 24.967 1.00 81.88 268 LYS A O 1
ATOM 2184 N N . TYR A 1 269 ? -10.796 -26.022 25.402 1.00 82.69 269 TYR A N 1
ATOM 2185 C CA . TYR A 1 269 ? -11.024 -26.200 26.838 1.00 82.69 269 TYR A CA 1
ATOM 2186 C C . TYR A 1 269 ? -12.496 -26.437 27.200 1.00 82.69 269 TYR A C 1
ATOM 2188 O O . TYR A 1 269 ? -12.822 -26.502 28.383 1.00 82.69 269 TYR A O 1
ATOM 2196 N N . GLY A 1 270 ? -13.388 -26.549 26.208 1.00 81.88 270 GLY A N 1
ATOM 2197 C CA . GLY A 1 270 ? -14.819 -26.764 26.431 1.00 81.88 270 GLY A CA 1
ATOM 2198 C C . GLY A 1 270 ? -15.486 -25.656 27.252 1.00 81.88 270 GLY A C 1
ATOM 2199 O O . GLY A 1 270 ? -16.442 -25.923 27.976 1.00 81.88 270 GLY A O 1
ATOM 2200 N N . LYS A 1 271 ? -14.972 -24.422 27.179 1.00 80.44 271 LYS A N 1
ATOM 2201 C CA . LYS A 1 271 ? -15.502 -23.273 27.922 1.00 80.44 271 LYS A CA 1
ATOM 2202 C C . LYS A 1 271 ? -16.389 -22.425 27.022 1.00 80.44 271 LYS A C 1
ATOM 2204 O O . LYS A 1 271 ? -16.053 -22.163 25.874 1.00 80.44 271 LYS A O 1
ATOM 2209 N N . SER A 1 272 ? -17.498 -21.936 27.569 1.00 80.69 272 SER A N 1
ATOM 2210 C CA . SER A 1 272 ? -18.345 -20.938 26.914 1.00 80.69 272 SER A CA 1
ATOM 2211 C C . SER A 1 272 ? -18.422 -19.700 27.788 1.00 80.69 272 SER A C 1
ATOM 2213 O O . SER A 1 272 ? -19.061 -19.724 28.842 1.00 80.69 272 SER A O 1
ATOM 2215 N N . LEU A 1 273 ? -17.838 -18.605 27.304 1.00 77.62 273 LEU A N 1
ATOM 2216 C CA . LEU A 1 273 ? -18.116 -17.280 27.850 1.00 77.62 273 LEU A CA 1
ATOM 2217 C C . LEU A 1 273 ? -19.611 -16.981 27.655 1.00 77.62 273 LEU A C 1
ATOM 2219 O O . LEU A 1 273 ? -20.223 -17.453 26.696 1.00 77.62 273 LEU A O 1
ATOM 2223 N N . ASP A 1 274 ? -20.209 -16.251 28.593 1.00 83.56 274 ASP A N 1
ATOM 2224 C CA . ASP A 1 274 ? -21.595 -15.761 28.524 1.00 83.56 274 ASP A CA 1
ATOM 2225 C C . ASP A 1 274 ? -22.704 -16.838 28.553 1.00 83.56 274 ASP A C 1
ATOM 2227 O O . ASP A 1 274 ? -23.888 -16.535 28.337 1.00 83.56 274 ASP A O 1
ATOM 2231 N N . SER A 1 275 ? -22.360 -18.098 28.847 1.00 79.38 275 SER A N 1
ATOM 2232 C CA . SER A 1 275 ? -23.327 -19.204 28.948 1.00 79.38 275 SER A CA 1
ATOM 2233 C C . SER A 1 275 ? -24.353 -18.978 30.064 1.00 79.38 275 SER A C 1
ATOM 2235 O O . SER A 1 275 ? -25.539 -19.220 29.847 1.00 79.38 275 SER A O 1
ATOM 2237 N N . GLY A 1 276 ? -23.915 -18.424 31.198 1.00 80.81 276 GLY A N 1
ATOM 2238 C CA . GLY A 1 276 ? -24.761 -18.084 32.346 1.00 80.81 276 GLY A CA 1
ATOM 2239 C C . GLY A 1 276 ? -25.578 -16.793 32.212 1.00 80.81 276 GLY A C 1
ATOM 2240 O O . GLY A 1 276 ? -26.373 -16.506 33.099 1.00 80.81 276 GLY A O 1
ATOM 2241 N N . LEU A 1 277 ? -25.410 -16.017 31.133 1.00 88.56 277 LEU A N 1
ATOM 2242 C CA . LEU A 1 277 ? -26.106 -14.737 30.959 1.00 88.56 277 LEU A CA 1
ATOM 2243 C C . LEU A 1 277 ? -27.477 -14.907 30.302 1.00 88.56 277 LEU A C 1
ATOM 2245 O O . LEU A 1 277 ? -27.630 -15.573 29.272 1.00 88.56 277 LEU A O 1
ATOM 2249 N N . THR A 1 278 ? -28.466 -14.201 30.840 1.00 91.38 278 THR A N 1
ATOM 2250 C CA . THR A 1 278 ? -29.791 -14.057 30.234 1.00 91.38 278 THR A CA 1
ATOM 2251 C C . THR A 1 278 ? -29.715 -13.271 28.914 1.00 91.38 278 THR A C 1
ATOM 2253 O O . THR A 1 278 ? -28.798 -12.472 28.701 1.00 91.38 278 THR A O 1
ATOM 2256 N N . PRO A 1 279 ? -30.704 -13.404 28.005 1.00 91.38 279 PRO A N 1
ATOM 2257 C CA . PRO A 1 279 ? -30.734 -12.620 26.766 1.00 91.38 279 PRO A CA 1
ATOM 2258 C C . PRO A 1 279 ? -30.671 -11.100 26.989 1.00 91.38 279 PRO A C 1
ATOM 2260 O O . PRO A 1 279 ? -30.080 -10.379 26.183 1.00 91.38 279 PRO A O 1
ATOM 2263 N N . LYS A 1 280 ? -31.248 -10.609 28.095 1.00 93.12 280 LYS A N 1
ATOM 2264 C CA . LYS A 1 280 ? -31.198 -9.194 28.483 1.00 93.12 280 LYS A CA 1
ATOM 2265 C C . LYS A 1 280 ? -29.783 -8.776 28.881 1.00 93.12 280 LYS A C 1
ATOM 2267 O O . LYS A 1 280 ? -29.306 -7.750 28.404 1.00 93.12 280 LYS A O 1
ATOM 2272 N N . GLU A 1 281 ? -29.109 -9.572 29.702 1.00 91.44 281 GLU A N 1
ATOM 2273 C CA . GLU A 1 281 ? -27.734 -9.294 30.127 1.00 91.44 281 GLU A CA 1
ATOM 2274 C C . GLU A 1 281 ? -26.760 -9.373 28.955 1.00 91.44 281 GLU A C 1
ATOM 2276 O O . GLU A 1 281 ? -25.889 -8.522 28.834 1.00 91.44 281 GLU A O 1
ATOM 2281 N N . ARG A 1 282 ? -26.963 -10.297 28.007 1.00 89.75 282 ARG A N 1
ATOM 2282 C CA . ARG A 1 282 ? -26.184 -10.332 26.757 1.00 89.75 282 ARG A CA 1
ATOM 2283 C C . ARG A 1 282 ? -26.347 -9.051 25.935 1.00 89.75 282 ARG A C 1
ATOM 2285 O O . ARG A 1 282 ? -25.368 -8.521 25.411 1.00 89.75 282 ARG A O 1
ATOM 2292 N N . ALA A 1 283 ? -27.565 -8.513 25.846 1.00 91.19 283 ALA A N 1
ATOM 2293 C CA . ALA A 1 283 ? -27.801 -7.232 25.179 1.00 91.19 283 ALA A CA 1
ATOM 2294 C C . ALA A 1 283 ? -27.130 -6.063 25.924 1.00 91.19 283 ALA A C 1
ATOM 2296 O O . ALA A 1 283 ? -26.535 -5.184 25.297 1.00 91.19 283 ALA A O 1
ATOM 2297 N N . GLN A 1 284 ? -27.169 -6.07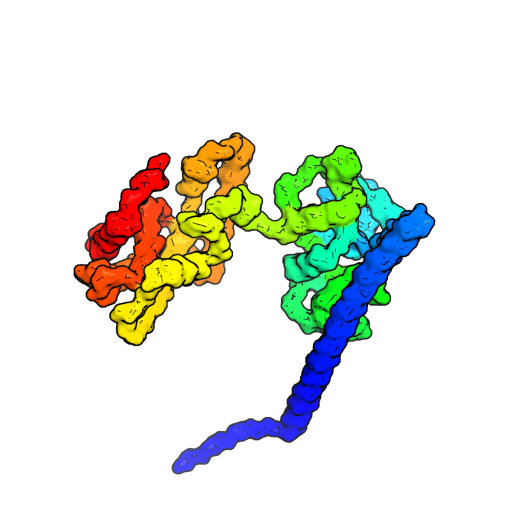3 27.260 1.00 92.12 284 GLN A N 1
ATOM 2298 C CA . GLN A 1 284 ? -26.461 -5.095 28.089 1.00 92.12 284 GLN A CA 1
ATOM 2299 C C . GLN A 1 284 ? -24.938 -5.213 27.925 1.00 92.12 284 GLN A C 1
ATOM 2301 O O . GLN A 1 284 ? -24.266 -4.198 27.760 1.00 92.12 284 GLN A O 1
ATOM 2306 N N . ALA A 1 285 ? -24.394 -6.430 27.873 1.00 91.38 285 ALA A N 1
ATOM 2307 C CA . ALA A 1 285 ? -22.974 -6.699 27.671 1.00 91.38 285 ALA A CA 1
ATOM 2308 C C . ALA A 1 285 ? -22.477 -6.149 26.331 1.00 91.38 285 ALA A C 1
ATOM 2310 O O . ALA A 1 285 ? -21.404 -5.546 26.261 1.00 91.38 285 ALA A O 1
ATOM 2311 N N . LEU A 1 286 ? -23.279 -6.289 25.273 1.00 89.75 286 LEU A N 1
ATOM 2312 C CA . LEU A 1 286 ? -22.981 -5.707 23.967 1.00 89.75 286 LEU A CA 1
ATOM 2313 C C . LEU A 1 286 ? -22.958 -4.169 24.017 1.00 89.75 286 LEU A C 1
ATOM 2315 O O . LEU A 1 286 ? -22.048 -3.550 23.464 1.00 89.75 286 LEU A O 1
ATOM 2319 N N . ALA A 1 287 ? -23.915 -3.544 24.708 1.00 92.25 287 ALA A N 1
ATOM 2320 C CA . ALA A 1 287 ? -23.951 -2.089 24.863 1.00 92.25 287 ALA A CA 1
ATOM 2321 C C . ALA A 1 287 ? -22.742 -1.564 25.661 1.00 92.25 287 ALA A C 1
ATOM 2323 O O . ALA A 1 287 ? -22.095 -0.598 25.255 1.00 92.25 287 ALA A O 1
ATOM 2324 N N . LEU A 1 288 ? -22.384 -2.237 26.756 1.00 93.12 288 LEU A N 1
ATOM 2325 C CA . LEU A 1 288 ? -21.217 -1.885 27.570 1.00 93.12 288 LEU A CA 1
ATOM 2326 C C . LEU A 1 288 ? -19.902 -2.148 26.838 1.00 93.12 288 LEU A C 1
ATOM 2328 O O . LEU A 1 288 ? -18.953 -1.377 26.973 1.00 93.12 288 LEU A O 1
ATOM 2332 N N . SER A 1 289 ? -19.867 -3.162 25.977 1.00 90.81 289 SER A N 1
ATOM 2333 C CA . SER A 1 289 ? -18.734 -3.405 25.089 1.00 90.81 289 SER A CA 1
ATOM 2334 C C . SER A 1 289 ? -18.481 -2.233 24.139 1.00 90.81 289 SER A C 1
ATOM 2336 O O . SER A 1 289 ? -17.316 -1.924 23.894 1.00 90.81 289 SER A O 1
ATOM 2338 N N . ALA A 1 290 ? -19.525 -1.565 23.638 1.00 90.94 290 ALA A N 1
ATOM 2339 C CA . ALA A 1 290 ? -19.376 -0.373 22.802 1.00 90.94 290 ALA A CA 1
ATOM 2340 C C . ALA A 1 290 ? -18.865 0.841 23.602 1.00 90.94 290 ALA A C 1
ATOM 2342 O O . ALA A 1 290 ? -18.046 1.611 23.101 1.00 90.94 290 ALA A O 1
ATOM 2343 N N . LEU A 1 291 ? -19.282 0.987 24.866 1.00 93.56 291 LEU A N 1
ATOM 2344 C CA . LEU A 1 291 ? -18.746 2.013 25.770 1.00 93.56 291 LEU A CA 1
ATOM 2345 C C . LEU A 1 291 ? -17.253 1.780 26.056 1.00 93.56 291 LEU A C 1
ATOM 2347 O O . LEU A 1 291 ? -16.457 2.718 26.021 1.00 93.56 291 LEU A O 1
ATOM 2351 N N . LEU A 1 292 ? -16.844 0.527 26.270 1.00 94.06 292 LEU A N 1
ATOM 2352 C CA . LEU A 1 292 ? -15.430 0.169 26.410 1.00 94.06 292 LEU A CA 1
ATOM 2353 C C . LEU A 1 292 ? -14.625 0.480 25.138 1.00 94.06 292 LEU A C 1
ATOM 2355 O O . LEU A 1 292 ? -13.491 0.946 25.247 1.00 94.06 292 LEU A O 1
ATOM 2359 N N . ASP A 1 293 ? -15.201 0.288 23.945 1.00 89.75 293 ASP A N 1
ATOM 2360 C CA . ASP A 1 293 ? -14.554 0.673 22.683 1.00 89.75 293 ASP A CA 1
ATOM 2361 C C . ASP A 1 293 ? -14.336 2.190 22.598 1.00 89.75 293 ASP A C 1
ATOM 2363 O O . ASP A 1 293 ? -13.266 2.630 22.174 1.00 89.75 293 ASP A O 1
ATOM 2367 N N . GLU A 1 294 ? -15.276 3.003 23.083 1.00 91.00 294 GLU A N 1
ATOM 2368 C CA . GLU A 1 294 ? -15.095 4.458 23.182 1.00 91.00 294 GLU A CA 1
ATOM 2369 C C . GLU A 1 294 ? -13.939 4.830 24.128 1.00 91.00 294 GLU A C 1
ATOM 2371 O O . GLU A 1 294 ? -13.098 5.671 23.793 1.00 91.00 294 GLU A O 1
ATOM 2376 N N . LEU A 1 295 ? -13.810 4.152 25.275 1.00 92.81 295 LEU A N 1
ATOM 2377 C CA . LEU A 1 295 ? -12.672 4.334 26.188 1.00 92.81 295 LEU A CA 1
ATOM 2378 C C . LEU A 1 295 ? -11.325 4.005 25.524 1.00 92.81 295 LEU A C 1
ATOM 2380 O O . LEU A 1 295 ? -10.324 4.674 25.804 1.00 92.81 295 LEU A O 1
ATOM 2384 N N . THR A 1 296 ? -11.277 3.041 24.597 1.00 90.56 296 THR A N 1
ATOM 2385 C CA . THR A 1 296 ? -10.040 2.759 23.846 1.00 90.56 296 THR A CA 1
ATOM 2386 C C . THR A 1 296 ?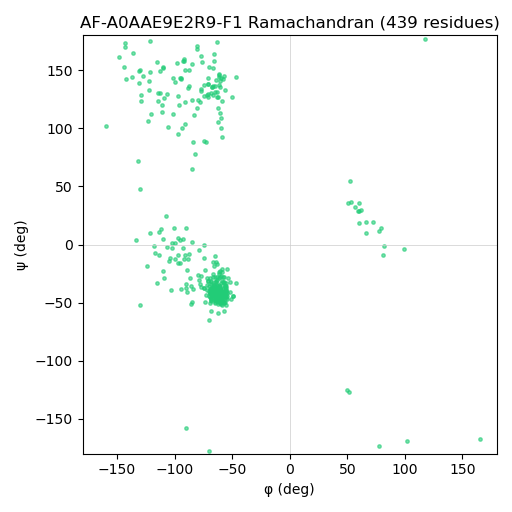 -9.601 3.929 22.965 1.00 90.56 296 THR A C 1
ATOM 2388 O O . THR A 1 296 ? -8.398 4.164 22.809 1.00 90.56 296 THR A O 1
ATOM 2391 N N . TRP A 1 297 ? -10.539 4.727 22.446 1.00 90.25 297 TRP A N 1
ATOM 2392 C CA . TRP A 1 297 ? -10.217 5.945 21.702 1.00 90.25 297 TRP A CA 1
ATOM 2393 C C . TRP A 1 297 ? -9.681 7.053 22.606 1.00 90.25 297 TRP A C 1
ATOM 2395 O O . TRP A 1 297 ? -8.794 7.800 22.182 1.00 90.25 297 TRP A O 1
ATOM 2405 N N . MET A 1 298 ? -10.125 7.116 23.863 1.00 90.38 298 MET A N 1
ATOM 2406 C CA . MET A 1 298 ? -9.566 8.036 24.861 1.00 90.38 298 MET A CA 1
ATOM 2407 C C . MET A 1 298 ? -8.118 7.668 25.204 1.00 90.38 298 MET A C 1
ATOM 2409 O O . MET A 1 298 ? -7.236 8.534 25.210 1.00 90.38 298 MET A O 1
ATOM 2413 N N . LEU A 1 299 ? -7.830 6.371 25.368 1.00 89.25 299 LEU A N 1
ATOM 2414 C CA . LEU A 1 299 ? -6.459 5.864 25.496 1.00 89.25 299 LEU A CA 1
ATOM 2415 C C . LEU A 1 299 ? -5.625 6.189 24.248 1.00 89.25 299 LEU A C 1
ATOM 2417 O O . LEU A 1 299 ? -4.487 6.648 24.359 1.00 89.25 299 LEU A O 1
ATOM 2421 N N . ALA A 1 300 ? -6.183 6.007 23.048 1.00 88.44 300 ALA A N 1
ATOM 2422 C CA . ALA A 1 300 ? -5.506 6.341 21.798 1.00 88.44 300 ALA A CA 1
ATOM 2423 C C . ALA A 1 300 ? -5.219 7.847 21.670 1.00 88.44 300 ALA A C 1
ATOM 2425 O O . ALA A 1 300 ? -4.150 8.217 21.176 1.00 88.44 300 ALA A O 1
ATOM 2426 N N . TYR A 1 301 ? -6.127 8.715 22.131 1.00 90.38 301 TYR A N 1
ATOM 2427 C CA . TYR A 1 301 ? -5.898 10.159 22.212 1.00 90.38 301 TYR A CA 1
ATOM 2428 C C . TYR A 1 301 ? -4.741 10.472 23.159 1.00 90.38 301 TYR A C 1
ATOM 2430 O O . TYR A 1 301 ? -3.809 11.169 22.757 1.00 90.38 301 TYR A O 1
ATOM 2438 N N . SER A 1 302 ? -4.786 9.922 24.376 1.00 88.00 302 SER A N 1
ATOM 2439 C CA . SER A 1 302 ? -3.766 10.097 25.412 1.00 88.00 302 SER A CA 1
ATOM 2440 C C . SER A 1 302 ? -2.379 9.699 24.902 1.00 88.00 302 SER A C 1
ATOM 2442 O O . SER A 1 302 ? -1.465 10.525 24.868 1.00 88.00 302 SER A O 1
ATOM 2444 N N . ARG A 1 303 ? -2.261 8.491 24.334 1.00 83.94 303 ARG A N 1
ATOM 2445 C CA . ARG A 1 303 ? -1.038 8.019 23.667 1.00 83.94 303 ARG A CA 1
ATOM 2446 C C . ARG A 1 303 ? -0.650 8.938 22.520 1.00 83.94 303 ARG A C 1
ATOM 2448 O O . ARG A 1 303 ? 0.499 9.311 22.390 1.00 83.94 303 ARG A O 1
ATOM 2455 N N . GLY A 1 304 ? -1.600 9.370 21.691 1.00 84.44 304 GLY A N 1
ATOM 2456 C CA . GLY A 1 304 ? -1.364 10.336 20.617 1.00 84.44 304 GLY A CA 1
ATOM 2457 C C . GLY A 1 304 ? -0.665 11.618 21.078 1.00 84.44 304 GLY A C 1
ATOM 2458 O O . GLY A 1 304 ? 0.107 12.188 20.302 1.00 84.44 304 GLY A O 1
ATOM 2459 N N . GLN A 1 305 ? -0.902 12.074 22.310 1.00 84.62 305 GLN A N 1
ATOM 2460 C CA . GLN A 1 305 ? -0.240 13.257 22.856 1.00 84.62 305 GLN A CA 1
ATOM 2461 C C . GLN A 1 305 ? 1.212 12.976 23.209 1.00 84.62 305 GLN A C 1
ATOM 2463 O O . GLN A 1 305 ? 2.071 13.708 22.708 1.00 84.62 305 GLN A O 1
ATOM 2468 N N . ASP A 1 306 ? 1.483 11.893 23.941 1.00 79.75 306 ASP A N 1
ATOM 2469 C CA . ASP A 1 306 ? 2.826 11.535 24.387 1.00 79.75 306 ASP A CA 1
ATOM 2470 C C . ASP A 1 306 ? 3.218 10.077 24.067 1.00 79.75 306 ASP A C 1
ATOM 2472 O O . ASP A 1 306 ? 2.555 9.117 24.454 1.00 79.75 306 ASP A O 1
ATOM 2476 N N . PHE A 1 307 ? 4.333 9.940 23.345 1.00 80.81 307 PHE A N 1
ATOM 2477 C CA . PHE A 1 307 ? 4.963 8.671 22.954 1.00 80.81 307 PHE A CA 1
ATOM 2478 C C . PHE A 1 307 ? 6.332 8.480 23.634 1.00 80.81 307 PHE A C 1
ATOM 2480 O O . PHE A 1 307 ? 7.084 7.591 23.236 1.00 80.81 307 PHE A O 1
ATOM 2487 N N . SER A 1 308 ? 6.678 9.320 24.617 1.00 75.06 308 SER A N 1
ATOM 2488 C CA . SER A 1 308 ? 7.922 9.237 25.394 1.00 75.06 308 SER A CA 1
ATOM 2489 C C . SER A 1 308 ? 8.152 7.830 25.952 1.00 75.06 308 SER A C 1
ATOM 2491 O O . SER A 1 308 ? 9.209 7.250 25.722 1.00 75.06 308 SER A O 1
ATOM 2493 N N . TRP A 1 309 ? 7.115 7.238 26.546 1.00 73.81 309 TRP A N 1
ATOM 2494 C CA . TRP A 1 309 ? 7.150 5.890 27.110 1.00 73.81 309 TRP A CA 1
ATOM 2495 C C . TRP A 1 309 ? 7.586 4.822 26.093 1.00 73.81 309 TRP A C 1
ATOM 2497 O O . TRP A 1 309 ? 8.390 3.964 26.425 1.00 73.81 309 TRP A O 1
ATOM 2507 N N . LEU A 1 310 ? 7.137 4.908 24.833 1.00 78.12 310 LEU A N 1
ATOM 2508 C CA . LEU A 1 310 ? 7.509 3.954 23.777 1.00 78.12 310 LEU A CA 1
ATOM 2509 C C . LEU A 1 310 ? 8.897 4.253 23.185 1.00 78.12 310 LEU A C 1
ATOM 2511 O O . LEU A 1 310 ? 9.565 3.379 22.633 1.00 78.12 310 LEU A O 1
ATOM 2515 N N . ARG A 1 311 ? 9.334 5.514 23.251 1.00 79.50 311 ARG A N 1
ATOM 2516 C CA . ARG A 1 311 ? 10.640 5.944 22.734 1.00 79.50 311 ARG A CA 1
ATOM 2517 C C . ARG A 1 311 ? 11.798 5.306 23.499 1.00 79.50 311 ARG A C 1
ATOM 2519 O O . ARG A 1 311 ? 12.853 5.082 22.900 1.00 79.50 311 ARG A O 1
ATOM 2526 N N . GLU A 1 312 ? 11.594 5.054 24.785 1.00 75.38 312 GLU A N 1
ATOM 2527 C CA . GLU A 1 312 ? 12.625 4.627 25.734 1.00 75.38 312 GLU A CA 1
ATOM 2528 C C . GLU A 1 312 ? 12.316 3.278 26.394 1.00 75.38 312 GLU A C 1
ATOM 2530 O O . GLU A 1 312 ? 13.027 2.876 27.311 1.00 75.38 312 GLU A O 1
ATOM 2535 N N . ASP A 1 313 ? 11.292 2.567 25.913 1.00 73.19 313 ASP A N 1
ATOM 2536 C CA . ASP A 1 313 ? 10.905 1.252 26.422 1.00 73.19 313 ASP A CA 1
ATOM 2537 C C . ASP A 1 313 ? 12.060 0.251 26.276 1.00 73.19 313 ASP A C 1
ATOM 2539 O O . ASP A 1 313 ? 12.402 -0.155 25.160 1.00 73.19 313 ASP A O 1
ATOM 2543 N N . ARG A 1 314 ? 12.667 -0.126 27.412 1.00 66.81 314 ARG A N 1
ATOM 2544 C CA . ARG A 1 314 ? 13.846 -0.999 27.459 1.00 66.81 314 ARG A CA 1
ATOM 2545 C C . ARG A 1 314 ? 13.595 -2.328 26.759 1.00 66.81 314 ARG A C 1
ATOM 2547 O O . ARG A 1 314 ? 14.447 -2.723 25.978 1.00 66.81 314 ARG A O 1
ATOM 2554 N N . LYS A 1 315 ? 12.424 -2.943 26.939 1.00 67.88 315 LYS A N 1
ATOM 2555 C CA . LYS A 1 315 ? 12.116 -4.271 26.377 1.00 67.88 315 LYS A CA 1
ATOM 2556 C C . LYS A 1 315 ? 12.048 -4.274 24.855 1.00 67.88 315 LYS A C 1
ATOM 2558 O O . LYS A 1 315 ? 12.254 -5.298 24.222 1.00 67.88 315 LYS A O 1
ATOM 2563 N N . ILE A 1 316 ? 11.742 -3.126 24.255 1.00 68.06 316 ILE A N 1
ATOM 2564 C CA . ILE A 1 316 ? 11.678 -2.998 22.797 1.00 68.06 316 ILE A CA 1
ATOM 2565 C C . ILE A 1 316 ? 13.060 -2.710 22.213 1.00 68.06 316 ILE A C 1
ATOM 2567 O O . ILE A 1 316 ? 13.354 -3.129 21.096 1.00 68.06 316 ILE A O 1
ATOM 2571 N N . ILE A 1 317 ? 13.880 -1.943 22.932 1.00 77.56 317 ILE A N 1
ATOM 2572 C CA . ILE A 1 317 ? 15.139 -1.411 22.405 1.00 77.56 317 ILE A CA 1
ATOM 2573 C C . ILE A 1 317 ? 16.382 -2.171 22.875 1.00 77.56 317 ILE A C 1
ATOM 2575 O O . ILE A 1 317 ? 17.477 -1.800 22.458 1.00 77.56 317 ILE A O 1
ATOM 2579 N N . GLU A 1 318 ? 16.232 -3.178 23.737 1.00 76.31 318 GLU A N 1
ATOM 2580 C CA . GLU A 1 318 ? 17.333 -3.960 24.314 1.00 76.31 318 GLU A CA 1
ATOM 2581 C C . GLU A 1 318 ? 18.240 -4.555 23.231 1.00 76.31 318 GLU A C 1
ATOM 2583 O O . GLU A 1 318 ? 19.455 -4.377 23.276 1.00 76.31 318 GLU A O 1
ATOM 2588 N N . ASP A 1 319 ? 17.638 -5.112 22.180 1.00 75.44 319 ASP A N 1
ATOM 2589 C CA . ASP A 1 319 ? 18.358 -5.720 21.057 1.00 75.44 319 ASP A CA 1
ATOM 2590 C C . ASP A 1 319 ? 18.791 -4.714 19.974 1.00 75.44 319 ASP A C 1
ATOM 2592 O O . ASP A 1 319 ? 19.318 -5.095 18.924 1.00 75.44 319 ASP A O 1
ATOM 2596 N N . PHE A 1 320 ? 18.536 -3.412 20.156 1.00 78.12 320 PHE A N 1
ATOM 2597 C CA . PHE A 1 320 ? 18.783 -2.432 19.099 1.00 78.12 320 PHE A CA 1
ATOM 2598 C C . PHE A 1 320 ? 20.234 -1.946 19.098 1.00 78.12 320 PHE A C 1
ATOM 2600 O O . PHE A 1 320 ? 20.718 -1.320 20.040 1.00 78.12 320 PHE A O 1
ATOM 2607 N N . GLY A 1 321 ? 20.902 -2.081 17.952 1.00 80.31 321 GLY A N 1
ATOM 2608 C CA . GLY A 1 321 ? 22.166 -1.393 17.695 1.00 80.31 321 GLY A CA 1
ATOM 2609 C C . GLY A 1 321 ? 22.003 0.135 17.621 1.00 80.31 321 GLY A C 1
ATOM 2610 O O . GLY A 1 321 ? 20.912 0.662 17.392 1.00 80.31 321 GLY A O 1
ATOM 2611 N N . LEU A 1 322 ? 23.110 0.881 17.721 1.00 82.25 322 LEU A N 1
ATOM 2612 C CA . LEU A 1 322 ? 23.119 2.359 17.743 1.00 82.25 322 LEU A CA 1
ATOM 2613 C C . LEU A 1 322 ? 22.348 3.011 16.578 1.00 82.25 322 LEU A C 1
ATOM 2615 O O . LEU A 1 322 ? 21.619 3.987 16.764 1.00 82.25 322 LEU A O 1
ATOM 2619 N N . VAL A 1 323 ? 22.475 2.457 15.370 1.00 73.38 323 VAL A N 1
ATOM 2620 C CA . VAL A 1 323 ? 21.764 2.949 14.178 1.00 73.38 323 VAL A CA 1
ATOM 2621 C C . VAL A 1 323 ? 20.259 2.683 14.284 1.00 73.38 323 VAL A C 1
ATOM 2623 O O . VAL A 1 323 ? 19.453 3.558 13.965 1.00 73.38 323 VAL A O 1
ATOM 2626 N N . GLN A 1 324 ? 19.863 1.504 14.768 1.00 76.12 324 GLN A N 1
ATOM 2627 C CA . GLN A 1 324 ? 18.456 1.141 14.962 1.00 76.12 324 GLN A CA 1
ATOM 2628 C C . GLN A 1 324 ? 17.812 2.014 16.043 1.00 76.12 324 GLN A C 1
ATOM 2630 O O . GLN A 1 324 ? 16.735 2.559 15.808 1.00 76.12 324 GLN A O 1
ATOM 2635 N N . LEU A 1 325 ? 18.510 2.253 17.158 1.00 83.19 325 LEU A N 1
ATOM 2636 C CA . LEU A 1 325 ? 18.099 3.192 18.207 1.00 83.19 325 LEU A CA 1
ATOM 2637 C C . LEU A 1 325 ? 17.874 4.603 17.658 1.00 83.19 325 LEU A C 1
ATOM 2639 O O . LEU A 1 325 ? 16.860 5.240 17.959 1.00 83.19 325 LEU A O 1
ATOM 2643 N N . TYR A 1 326 ? 18.790 5.094 16.820 1.00 81.31 326 TYR A N 1
ATOM 2644 C CA . TYR A 1 326 ? 18.650 6.403 16.189 1.00 81.31 326 TYR A CA 1
ATOM 2645 C C . TYR A 1 326 ? 17.381 6.483 15.326 1.00 81.31 326 TYR A C 1
ATOM 2647 O O . TYR A 1 326 ? 16.585 7.415 15.479 1.00 81.31 326 TYR A O 1
ATOM 2655 N N . PHE A 1 327 ? 17.147 5.498 14.451 1.00 79.94 327 PHE A N 1
ATOM 2656 C CA . PHE A 1 327 ? 15.944 5.461 13.613 1.00 79.94 327 PHE A CA 1
ATOM 2657 C C . PHE A 1 327 ? 14.661 5.262 14.427 1.00 79.94 327 PHE A C 1
ATOM 2659 O O . PHE A 1 327 ? 13.643 5.887 14.114 1.00 79.94 327 PHE A O 1
ATOM 2666 N N . TRP A 1 328 ? 14.703 4.449 15.484 1.00 84.12 328 TRP A N 1
ATOM 2667 C CA . TRP A 1 328 ? 13.593 4.248 16.411 1.00 84.12 328 TRP A CA 1
ATOM 2668 C C . TRP A 1 328 ? 13.143 5.572 17.025 1.00 84.12 328 TRP A C 1
ATOM 2670 O O . TRP A 1 328 ? 12.004 6.008 16.823 1.00 84.12 328 TRP A O 1
ATOM 2680 N N . ARG A 1 329 ? 14.078 6.265 17.685 1.00 85.25 329 ARG A N 1
ATOM 2681 C CA . ARG A 1 329 ? 13.815 7.498 18.437 1.00 85.25 329 ARG A CA 1
ATOM 2682 C C . ARG A 1 329 ? 13.420 8.665 17.538 1.00 85.25 329 ARG A C 1
ATOM 2684 O O . ARG A 1 329 ? 12.471 9.389 17.855 1.00 85.25 329 ARG A O 1
ATOM 2691 N N . ASN A 1 330 ? 14.119 8.832 16.414 1.00 82.94 330 ASN A N 1
ATOM 2692 C CA . ASN A 1 330 ? 14.009 10.032 15.581 1.00 82.94 330 ASN A CA 1
ATOM 2693 C C . ASN A 1 330 ? 13.065 9.882 14.386 1.00 82.94 330 ASN A C 1
ATOM 2695 O O . ASN A 1 330 ? 12.654 10.890 13.809 1.00 82.94 330 ASN A O 1
ATOM 2699 N N . TRP A 1 331 ? 12.686 8.658 14.006 1.00 77.69 331 TRP A N 1
ATOM 2700 C CA . TRP A 1 331 ? 11.870 8.451 12.809 1.00 77.69 331 TRP A CA 1
ATOM 2701 C C . TRP A 1 331 ? 10.651 7.564 13.031 1.00 77.69 331 TRP A C 1
ATOM 2703 O O . TRP A 1 331 ? 9.538 7.989 12.711 1.00 77.69 331 TRP A O 1
ATOM 2713 N N . ILE A 1 332 ? 10.821 6.374 13.608 1.00 82.06 332 ILE A N 1
ATOM 2714 C CA . ILE A 1 332 ? 9.728 5.408 13.776 1.00 82.06 332 ILE A CA 1
ATOM 2715 C C . ILE A 1 332 ? 8.711 5.926 14.795 1.00 82.06 332 ILE A C 1
ATOM 2717 O O . ILE A 1 332 ? 7.544 6.129 14.445 1.00 82.06 332 ILE A O 1
ATOM 2721 N N . VAL A 1 333 ? 9.149 6.228 16.020 1.00 85.31 333 VAL A N 1
ATOM 2722 C CA . VAL A 1 333 ? 8.263 6.686 17.100 1.00 85.31 333 VAL A CA 1
ATOM 2723 C C . VAL A 1 333 ? 7.536 7.995 16.738 1.00 85.31 333 VAL A C 1
ATOM 2725 O O . VAL A 1 333 ? 6.307 8.041 16.855 1.00 85.31 333 VAL A O 1
ATOM 2728 N N . PRO A 1 334 ? 8.198 9.032 16.177 1.00 84.81 334 PRO A N 1
ATOM 2729 C CA . PRO A 1 334 ? 7.504 10.234 15.705 1.00 84.81 334 PRO A CA 1
ATOM 2730 C C . PRO A 1 334 ? 6.477 9.965 14.595 1.00 84.81 334 PRO A C 1
ATOM 2732 O O . PRO A 1 334 ? 5.414 10.595 14.554 1.00 84.81 334 PRO A O 1
ATOM 2735 N N . GLN A 1 335 ? 6.746 9.024 13.682 1.00 83.12 335 GLN A N 1
ATOM 2736 C CA . GLN A 1 335 ? 5.759 8.635 12.673 1.00 83.12 335 GLN A CA 1
ATOM 2737 C C . GLN A 1 335 ? 4.562 7.906 13.284 1.00 83.12 335 GLN A C 1
ATOM 2739 O O . GLN A 1 335 ? 3.431 8.161 12.859 1.00 83.12 335 GLN A O 1
ATOM 2744 N N . MET A 1 336 ? 4.784 7.034 14.269 1.00 81.81 336 MET A N 1
ATOM 2745 C CA . MET A 1 336 ? 3.713 6.363 15.008 1.00 81.81 336 MET A CA 1
ATOM 2746 C C . MET A 1 336 ? 2.833 7.381 15.726 1.00 81.81 336 MET A C 1
ATOM 2748 O O . MET A 1 336 ? 1.625 7.400 15.492 1.00 81.81 336 MET A O 1
ATOM 2752 N N . GLN A 1 337 ? 3.436 8.317 16.462 1.00 86.81 337 GLN A N 1
ATOM 2753 C CA . GLN A 1 337 ? 2.720 9.415 17.108 1.00 86.81 337 GLN A CA 1
ATOM 2754 C C . GLN A 1 337 ? 1.881 10.213 16.099 1.00 86.81 337 GLN A C 1
ATOM 2756 O O . GLN A 1 337 ? 0.687 10.447 16.304 1.00 86.81 337 GLN A O 1
ATOM 2761 N N . LYS A 1 338 ? 2.459 10.576 14.944 1.00 85.31 338 LYS A N 1
ATOM 2762 C CA . LYS A 1 338 ? 1.743 11.297 13.880 1.00 85.31 338 LYS A CA 1
ATOM 2763 C C . LYS A 1 338 ? 0.583 10.486 13.291 1.00 85.31 338 LYS A C 1
ATOM 2765 O O . LYS A 1 338 ? -0.452 11.067 12.961 1.00 85.31 338 LYS A O 1
ATOM 2770 N N . ARG A 1 339 ? 0.733 9.167 13.134 1.00 84.12 339 ARG A N 1
ATOM 2771 C CA . ARG A 1 339 ? -0.331 8.270 12.648 1.00 84.12 339 ARG A CA 1
ATOM 2772 C C . ARG A 1 339 ? -1.458 8.133 13.662 1.00 84.12 339 ARG A C 1
ATOM 2774 O O . ARG A 1 339 ? -2.612 8.280 13.269 1.00 84.12 339 ARG A O 1
ATOM 2781 N N . THR A 1 340 ? -1.140 7.926 14.935 1.00 84.25 340 THR A N 1
ATOM 2782 C CA . THR A 1 340 ? -2.132 7.859 16.014 1.00 84.25 340 THR A CA 1
ATOM 2783 C C . THR A 1 340 ? -2.906 9.168 16.107 1.00 84.25 340 THR A C 1
ATOM 2785 O O . THR A 1 340 ? -4.128 9.148 16.006 1.00 84.25 340 THR A O 1
ATOM 2788 N N . ARG A 1 341 ? -2.219 10.323 16.111 1.00 86.44 341 ARG A N 1
ATOM 2789 C CA . ARG A 1 341 ? -2.873 11.645 16.051 1.00 86.44 341 ARG A CA 1
ATOM 2790 C C . ARG A 1 341 ? -3.797 11.792 14.839 1.00 86.44 341 ARG A C 1
ATOM 2792 O O . ARG A 1 341 ? -4.867 12.371 14.959 1.00 86.44 341 ARG A O 1
ATOM 2799 N N . ARG A 1 342 ? -3.414 11.282 13.663 1.00 83.94 342 ARG A N 1
ATOM 2800 C CA . ARG A 1 342 ? -4.276 11.314 12.465 1.00 83.94 342 ARG A CA 1
ATOM 2801 C C . ARG A 1 342 ? -5.520 10.440 12.609 1.00 83.94 342 ARG A C 1
ATOM 2803 O O . ARG A 1 342 ? -6.583 10.884 12.199 1.00 83.94 342 ARG A O 1
ATOM 2810 N N . ARG A 1 343 ? -5.399 9.236 13.177 1.00 84.94 343 ARG A N 1
ATOM 2811 C CA . ARG A 1 343 ? -6.544 8.339 13.416 1.00 84.94 343 ARG A CA 1
ATOM 2812 C C . ARG A 1 343 ? -7.520 8.941 14.419 1.00 84.94 343 ARG A C 1
ATOM 2814 O O . ARG A 1 343 ? -8.699 9.032 14.121 1.00 84.94 343 ARG A O 1
ATOM 2821 N N . VAL A 1 344 ? -7.001 9.441 15.537 1.00 86.94 344 VAL A N 1
ATOM 2822 C CA . VAL A 1 344 ? -7.773 10.131 16.580 1.00 86.94 344 VAL A CA 1
ATOM 2823 C C . VAL A 1 344 ? -8.500 11.358 16.012 1.00 86.94 344 VAL A C 1
ATOM 2825 O O . VAL A 1 344 ? -9.680 11.554 16.277 1.00 86.94 344 VAL A O 1
ATOM 2828 N N . ARG A 1 345 ? -7.848 12.135 15.133 1.00 84.44 345 ARG A N 1
ATOM 2829 C CA . ARG A 1 345 ? -8.515 13.223 14.394 1.00 84.44 345 ARG A CA 1
ATOM 2830 C C . ARG A 1 345 ? -9.611 12.719 13.455 1.00 84.44 345 ARG A C 1
ATOM 2832 O O . ARG A 1 345 ? -10.651 13.355 13.369 1.00 84.44 345 ARG A O 1
ATOM 2839 N N . GLY A 1 346 ? -9.382 11.606 12.757 1.00 83.81 346 GLY A N 1
ATOM 2840 C CA . GLY A 1 346 ? -10.385 10.970 11.895 1.00 83.81 346 GLY A CA 1
ATOM 2841 C C . GLY A 1 346 ? -11.594 10.435 12.666 1.00 83.81 346 GLY A C 1
ATOM 2842 O O . GLY A 1 346 ? -12.687 10.413 12.116 1.00 83.81 346 GLY A O 1
ATOM 2843 N N . TYR A 1 347 ? -11.403 10.075 13.938 1.00 83.38 347 TYR A N 1
ATOM 2844 C CA . TYR A 1 347 ? -12.470 9.706 14.870 1.00 83.38 347 TYR A CA 1
ATOM 2845 C C . TYR A 1 347 ? -13.287 10.910 15.374 1.00 83.38 347 TYR A C 1
ATOM 2847 O O . TYR A 1 347 ? -14.333 10.743 15.984 1.00 83.38 347 TYR A O 1
ATOM 2855 N N . GLY A 1 348 ? -12.823 12.139 15.123 1.00 83.94 348 GLY A N 1
ATOM 2856 C CA . GLY A 1 348 ? -13.494 13.370 15.553 1.00 83.94 348 GLY A CA 1
ATOM 2857 C C . GLY A 1 348 ? -12.912 14.006 16.818 1.00 83.94 348 GLY A C 1
ATOM 2858 O O . GLY A 1 348 ? -13.286 15.124 17.157 1.00 83.94 348 GLY A O 1
ATOM 2859 N N . LEU A 1 349 ? -11.929 13.381 17.474 1.00 84.75 349 LEU A N 1
ATOM 2860 C CA . LEU A 1 349 ? -11.244 13.951 18.641 1.00 84.75 349 LEU A CA 1
ATOM 2861 C C . LEU A 1 349 ? -10.147 14.929 18.186 1.00 84.75 349 LEU A C 1
ATOM 2863 O O . LEU A 1 349 ? -8.955 14.608 18.131 1.00 84.75 349 LEU A O 1
ATOM 2867 N N . SER A 1 350 ? -10.552 16.137 17.787 1.00 78.81 350 SER A N 1
ATOM 2868 C CA . SER A 1 350 ? -9.649 17.169 17.268 1.00 78.81 350 SER A CA 1
ATOM 2869 C C . SER A 1 350 ? -10.063 18.582 17.684 1.00 78.81 350 SER A C 1
ATOM 2871 O O . SER A 1 350 ? -11.234 18.846 17.914 1.00 78.81 350 SER A O 1
ATOM 2873 N N . GLY A 1 351 ? -9.099 19.503 17.770 1.00 78.06 351 GLY A N 1
ATOM 2874 C CA . GLY A 1 351 ? -9.354 20.910 18.103 1.00 78.06 351 GLY A CA 1
ATOM 2875 C C . GLY A 1 351 ? -8.693 21.363 19.405 1.00 78.06 351 GLY A C 1
ATOM 2876 O O . GLY A 1 351 ? -8.045 20.580 20.097 1.00 78.06 351 GLY A O 1
ATOM 2877 N N . LYS A 1 352 ? -8.832 22.657 19.723 1.00 76.75 352 LYS A N 1
ATOM 2878 C CA . LYS A 1 352 ? -8.202 23.282 20.903 1.00 76.75 352 LYS A CA 1
ATOM 2879 C C . LYS A 1 352 ? -8.808 22.797 22.230 1.00 76.75 352 LYS A C 1
ATOM 2881 O O . LYS A 1 352 ? -8.110 22.766 23.236 1.00 76.75 352 LYS A O 1
ATOM 2886 N N . SER A 1 353 ? -10.082 22.402 22.229 1.00 83.81 353 SER A N 1
ATOM 2887 C CA . SER A 1 353 ? -10.816 21.902 23.401 1.00 83.81 353 SER A CA 1
ATOM 2888 C C . SER A 1 353 ? -10.753 20.382 23.579 1.00 83.81 353 SER A C 1
ATOM 2890 O O . SER A 1 353 ? -11.149 19.896 24.637 1.00 83.81 353 SER A O 1
ATOM 2892 N N . ALA A 1 354 ? -10.229 19.639 22.596 1.00 85.00 354 ALA A N 1
ATOM 2893 C CA . ALA A 1 354 ? -10.294 18.176 22.565 1.00 85.00 354 ALA A CA 1
ATOM 2894 C C . ALA A 1 354 ? -9.702 17.523 23.823 1.00 85.00 354 ALA A C 1
ATOM 2896 O O . ALA A 1 354 ? -10.250 16.552 24.326 1.00 85.00 354 ALA A O 1
ATOM 2897 N N . GLY A 1 355 ? -8.631 18.090 24.389 1.00 85.75 355 GLY A N 1
ATOM 2898 C CA . GLY A 1 355 ? -8.035 17.568 25.622 1.00 85.75 355 GLY A CA 1
ATOM 2899 C C . GLY A 1 355 ? -8.969 17.638 26.832 1.00 85.75 355 GLY A C 1
ATOM 2900 O O . GLY A 1 355 ? -8.988 16.711 27.631 1.00 85.75 355 GLY A O 1
ATOM 2901 N N . LYS A 1 356 ? -9.770 18.705 26.960 1.00 87.38 356 LYS A N 1
ATOM 2902 C CA . LYS A 1 356 ? -10.749 18.832 28.053 1.00 87.38 356 LYS A CA 1
ATOM 2903 C C . LYS A 1 356 ? -11.937 17.896 27.836 1.00 87.38 356 LYS A C 1
ATOM 2905 O O . LYS A 1 356 ? -12.359 17.229 28.771 1.00 87.38 356 LYS A O 1
ATOM 2910 N N . GLU A 1 357 ? -12.435 17.828 26.604 1.00 88.62 357 GLU A N 1
ATOM 2911 C CA . GLU A 1 357 ? -13.567 16.975 26.223 1.00 88.62 357 GLU A CA 1
ATOM 2912 C C . GLU A 1 357 ? -13.263 15.486 26.425 1.00 88.62 357 GLU A C 1
ATOM 2914 O O . GLU A 1 357 ? -14.074 14.774 27.011 1.00 88.62 357 GLU A O 1
ATOM 2919 N N . VAL A 1 358 ? -12.075 15.034 26.010 1.00 90.81 358 VAL A N 1
ATOM 2920 C CA . VAL A 1 358 ? -11.609 13.653 26.214 1.00 90.81 358 VAL A CA 1
ATOM 2921 C C . VAL A 1 358 ? -11.571 13.308 27.695 1.00 90.81 358 VAL A C 1
ATOM 2923 O O . VAL A 1 358 ? -12.090 12.265 28.083 1.00 90.81 358 VAL A O 1
ATOM 2926 N N . THR A 1 359 ? -11.011 14.183 28.531 1.00 90.38 359 THR A N 1
ATOM 2927 C CA . THR A 1 359 ? -10.947 13.949 29.978 1.00 90.38 359 THR A CA 1
ATOM 2928 C C . THR A 1 359 ? -12.344 13.841 30.587 1.00 90.38 359 THR A C 1
ATOM 2930 O O . THR A 1 359 ? -12.618 12.857 31.262 1.00 90.38 359 THR A O 1
ATOM 2933 N N . ILE A 1 360 ? -13.250 14.777 30.278 1.00 91.19 360 ILE A N 1
ATOM 2934 C CA . ILE A 1 360 ? -14.630 14.770 30.798 1.00 91.19 360 ILE A CA 1
ATOM 2935 C C . ILE A 1 360 ? -15.380 13.503 30.365 1.00 91.19 360 ILE A C 1
ATOM 2937 O O . ILE A 1 360 ? -16.028 12.856 31.183 1.00 91.19 360 ILE A O 1
ATOM 2941 N N . ARG A 1 361 ? -15.278 13.113 29.087 1.00 91.94 361 ARG A N 1
ATOM 2942 C CA . ARG A 1 361 ? -15.908 11.881 28.589 1.00 91.94 361 ARG A CA 1
ATOM 2943 C C . ARG A 1 361 ? -15.329 10.633 29.246 1.00 91.94 361 ARG A C 1
ATOM 2945 O O . ARG A 1 361 ? -16.081 9.722 29.570 1.00 91.94 361 ARG A O 1
ATOM 2952 N N . THR A 1 362 ? -14.012 10.593 29.444 1.00 93.38 362 THR A N 1
ATOM 2953 C CA . THR A 1 362 ? -13.335 9.474 30.116 1.00 93.38 362 THR A CA 1
ATOM 2954 C C . THR A 1 362 ? -13.827 9.331 31.551 1.00 93.38 362 THR A C 1
ATOM 2956 O O . THR A 1 362 ? -14.228 8.241 31.942 1.00 93.38 362 THR A O 1
ATOM 2959 N N . GLU A 1 363 ? -13.847 10.431 32.308 1.00 94.31 363 GLU A N 1
ATOM 2960 C CA . GLU A 1 363 ? -14.338 10.485 33.690 1.00 94.31 363 GLU A CA 1
ATOM 2961 C C . GLU A 1 363 ? -15.792 9.979 33.778 1.00 94.31 363 GLU A C 1
ATOM 2963 O O . GLU A 1 363 ? -16.071 9.054 34.540 1.00 94.31 363 GLU A O 1
ATOM 2968 N N . ALA A 1 364 ? -16.683 10.475 32.912 1.00 94.94 364 ALA A N 1
ATOM 2969 C CA . ALA A 1 364 ? -18.087 10.059 32.876 1.00 94.94 364 ALA A CA 1
ATOM 2970 C C . ALA A 1 364 ? -18.281 8.569 32.527 1.00 94.94 364 ALA A C 1
ATOM 2972 O O . ALA A 1 364 ? -19.113 7.888 33.124 1.00 94.94 364 ALA A O 1
ATOM 2973 N N . MET A 1 365 ? -17.513 8.035 31.569 1.00 95.62 365 MET A N 1
ATOM 2974 C CA . MET A 1 365 ? -17.584 6.614 31.203 1.00 95.62 365 MET A CA 1
ATOM 2975 C C . MET A 1 365 ? -17.058 5.704 32.318 1.00 95.62 365 MET A C 1
ATOM 2977 O O . MET A 1 365 ? -17.633 4.644 32.561 1.00 95.62 365 MET A O 1
ATOM 2981 N N . LEU A 1 366 ? -15.988 6.109 33.009 1.00 95.62 366 LEU A N 1
ATOM 2982 C CA . LEU A 1 366 ? -15.466 5.369 34.158 1.00 95.62 366 LEU A CA 1
ATOM 2983 C C . LEU A 1 366 ? -16.466 5.373 35.321 1.00 95.62 366 LEU A C 1
ATOM 2985 O O . LEU A 1 366 ? -16.680 4.328 35.925 1.00 95.62 366 LEU A O 1
ATOM 2989 N N . GLU A 1 367 ? -17.121 6.498 35.608 1.00 95.50 367 GLU A N 1
ATOM 2990 C CA . GLU A 1 367 ? -18.188 6.559 36.620 1.00 95.50 367 GLU A CA 1
ATOM 2991 C C . GLU A 1 367 ? -19.392 5.687 36.254 1.00 95.50 367 GLU A C 1
ATOM 2993 O O . GLU A 1 367 ? -19.937 4.998 37.118 1.00 95.50 367 GLU A O 1
ATOM 2998 N N . ALA A 1 368 ? -19.787 5.661 34.978 1.00 94.81 368 ALA A N 1
ATOM 2999 C CA . ALA A 1 368 ? -20.863 4.794 34.508 1.00 94.81 368 ALA A CA 1
ATOM 3000 C C . ALA A 1 368 ? -20.520 3.309 34.712 1.00 94.81 368 ALA A C 1
ATOM 3002 O O . ALA A 1 368 ? -21.333 2.554 35.243 1.00 94.81 368 ALA A O 1
ATOM 3003 N N . LEU A 1 369 ? -19.299 2.895 34.356 1.00 95.00 369 LEU A N 1
ATOM 3004 C CA . LEU A 1 369 ? -18.824 1.529 34.593 1.00 95.00 369 LEU A CA 1
ATOM 3005 C C . LEU A 1 369 ? -18.737 1.203 36.087 1.00 95.00 369 LEU A C 1
ATOM 3007 O O . LEU A 1 369 ? -19.141 0.119 36.494 1.00 95.00 369 LEU A O 1
ATOM 3011 N N . ALA A 1 370 ? -18.253 2.134 36.909 1.00 95.50 370 ALA A N 1
ATOM 3012 C CA . ALA A 1 370 ? -18.191 1.960 38.356 1.00 95.50 370 ALA A CA 1
ATOM 3013 C C . ALA A 1 370 ? -19.587 1.785 38.963 1.00 95.50 370 ALA A C 1
ATOM 3015 O O . ALA A 1 370 ? -19.792 0.898 39.787 1.00 95.50 370 ALA A O 1
ATOM 3016 N N . SER A 1 371 ? -20.555 2.585 38.519 1.00 93.94 371 SER A N 1
ATOM 3017 C CA . SER A 1 371 ? -21.944 2.499 38.979 1.00 93.94 371 SER A CA 1
ATOM 3018 C C . SER A 1 371 ? -22.591 1.166 38.598 1.00 93.94 371 SER A C 1
ATOM 3020 O O . SER A 1 371 ? -23.358 0.613 39.377 1.00 93.94 371 SER A O 1
ATOM 3022 N N . LEU A 1 372 ? -22.263 0.633 37.417 1.00 92.06 372 LEU A N 1
ATOM 3023 C CA . LEU A 1 372 ? -22.790 -0.646 36.936 1.00 92.06 372 LEU A CA 1
ATOM 3024 C C . LEU A 1 372 ? -22.128 -1.857 37.590 1.00 92.06 372 LEU A C 1
ATOM 3026 O O . LEU A 1 372 ? -22.812 -2.839 37.854 1.00 92.06 372 LEU A O 1
ATOM 3030 N N . LEU A 1 373 ? -20.824 -1.793 37.867 1.00 92.62 373 LEU A N 1
ATOM 3031 C CA . LEU A 1 373 ? -20.146 -2.829 38.644 1.00 92.62 373 LEU A CA 1
ATOM 3032 C C . LEU A 1 373 ? -20.661 -2.853 40.091 1.00 92.62 373 LEU A C 1
ATOM 3034 O O . LEU A 1 373 ? -20.757 -3.918 40.696 1.00 92.62 373 LEU A O 1
ATOM 3038 N N . ASN A 1 374 ? -21.001 -1.681 40.641 1.00 88.69 374 ASN A N 1
ATOM 3039 C CA . ASN A 1 374 ? -21.486 -1.520 42.007 1.00 88.69 374 ASN A CA 1
ATOM 3040 C C . ASN A 1 374 ? -20.534 -2.202 43.020 1.00 88.69 374 ASN A C 1
ATOM 3042 O O . ASN A 1 374 ? -19.326 -1.942 43.000 1.00 88.69 374 ASN A O 1
ATOM 3046 N N . SER A 1 375 ? -21.054 -3.082 43.878 1.00 87.06 375 SER A N 1
ATOM 3047 C CA . SER A 1 375 ? -20.304 -3.912 44.825 1.00 87.06 375 SER A CA 1
ATOM 3048 C C . SER A 1 375 ? -20.039 -5.334 44.314 1.00 87.06 375 SER A C 1
ATOM 3050 O O . SER A 1 375 ? -19.533 -6.164 45.069 1.00 87.06 375 SER A O 1
ATOM 3052 N N . ASN A 1 376 ? -20.397 -5.635 43.064 1.00 88.69 376 ASN A N 1
ATOM 3053 C CA . ASN A 1 376 ? -20.402 -7.000 42.548 1.00 88.69 376 ASN A CA 1
ATOM 3054 C C . ASN A 1 376 ? -18.982 -7.497 42.245 1.00 88.69 376 ASN A C 1
ATOM 3056 O O . ASN A 1 376 ? -18.039 -6.726 42.006 1.00 88.69 376 ASN A O 1
ATOM 3060 N N . LYS A 1 377 ? -18.816 -8.827 42.224 1.00 89.38 377 LYS A N 1
ATOM 3061 C CA . LYS A 1 377 ? -17.536 -9.436 41.831 1.00 89.38 377 LYS A CA 1
ATOM 3062 C C . LYS A 1 377 ? -17.262 -9.254 40.330 1.00 89.38 377 LYS A C 1
ATOM 3064 O O . LYS A 1 377 ? -16.142 -8.937 39.934 1.00 89.38 377 LYS A O 1
ATOM 3069 N N . TYR A 1 378 ? -18.284 -9.385 39.504 1.00 91.06 378 TYR A N 1
ATOM 3070 C CA . TYR A 1 378 ? -18.227 -9.176 38.057 1.00 91.06 378 TYR A CA 1
ATOM 3071 C C . TYR A 1 378 ? -19.461 -8.370 37.630 1.00 91.06 378 TYR A C 1
ATOM 3073 O O . TYR A 1 378 ? -20.409 -8.246 38.408 1.00 91.06 378 TYR A O 1
ATOM 3081 N N . PHE A 1 379 ? -19.473 -7.805 36.421 1.00 90.94 379 PHE A N 1
ATOM 3082 C CA . PHE A 1 379 ? -20.528 -6.868 35.991 1.00 90.94 379 PHE A CA 1
ATOM 3083 C C . PHE A 1 379 ? -21.958 -7.436 36.065 1.00 90.94 379 PHE A C 1
ATOM 3085 O O . PHE A 1 379 ? -22.898 -6.672 36.267 1.00 90.94 379 PHE A O 1
ATOM 3092 N N . PHE A 1 380 ? -22.125 -8.754 35.936 1.00 89.25 380 PHE A N 1
ATOM 3093 C CA . PHE A 1 380 ? -23.426 -9.437 36.001 1.00 89.25 380 PHE A CA 1
ATOM 3094 C C . PHE A 1 380 ? -23.598 -10.335 37.236 1.00 89.25 380 PHE A C 1
ATOM 3096 O O . PHE A 1 380 ? -24.518 -11.139 37.271 1.00 89.25 380 PHE A O 1
ATOM 3103 N N . ASP A 1 381 ? -22.715 -10.207 38.233 1.00 74.94 381 ASP A N 1
ATOM 3104 C CA . ASP A 1 381 ? -22.782 -10.944 39.508 1.00 74.94 381 ASP A CA 1
ATOM 3105 C C . ASP A 1 381 ? -22.891 -12.478 39.372 1.00 74.94 381 ASP A C 1
ATOM 3107 O O . ASP A 1 381 ? -23.568 -13.166 40.131 1.00 74.94 381 ASP A O 1
ATOM 3111 N N . VAL A 1 382 ? -22.206 -13.027 38.369 1.00 75.31 382 VAL A N 1
ATOM 3112 C CA . VAL A 1 382 ? -22.070 -14.475 38.158 1.00 75.31 382 VAL A CA 1
ATOM 3113 C C . VAL A 1 382 ? -20.801 -14.968 38.871 1.00 75.31 382 VAL A C 1
ATOM 3115 O O . VAL A 1 382 ? -19.889 -14.187 39.122 1.00 75.31 382 VAL A O 1
ATOM 3118 N N . ASN A 1 383 ? -20.696 -16.261 39.198 1.00 80.12 383 ASN A N 1
ATOM 3119 C CA . ASN A 1 383 ? -19.486 -16.830 39.822 1.00 80.12 383 ASN A CA 1
ATOM 3120 C C . ASN A 1 383 ? -18.243 -16.807 38.909 1.00 80.12 383 ASN A C 1
ATOM 3122 O O . ASN A 1 383 ? -17.120 -16.909 39.402 1.00 80.12 383 ASN A O 1
ATOM 3126 N N . GLU A 1 384 ? -18.435 -16.665 37.597 1.00 84.00 384 GLU A N 1
ATOM 3127 C CA . GLU A 1 384 ? -17.377 -16.652 36.584 1.00 84.00 384 GLU A CA 1
ATOM 3128 C C . GLU A 1 384 ? -17.400 -15.342 35.778 1.00 84.00 384 GLU A C 1
ATOM 3130 O O . GLU A 1 384 ? -18.478 -14.775 35.568 1.00 84.00 384 GLU A O 1
ATOM 3135 N N . PRO A 1 385 ? -16.236 -14.854 35.303 1.00 88.81 385 PRO A N 1
ATOM 3136 C CA . PRO A 1 385 ? -16.170 -13.641 34.498 1.00 88.81 385 PRO A CA 1
ATOM 3137 C C . PRO A 1 385 ? -16.836 -13.839 33.132 1.00 88.81 385 PRO A C 1
ATOM 3139 O O . PRO A 1 385 ? -16.605 -14.829 32.434 1.00 88.81 385 PRO A O 1
ATOM 3142 N N . SER A 1 386 ? -17.628 -12.852 32.721 1.00 90.19 386 SER A N 1
ATOM 3143 C CA . SER A 1 386 ? -18.196 -12.783 31.375 1.00 90.19 386 SER A CA 1
ATOM 3144 C C . SER A 1 386 ? -17.187 -12.238 30.362 1.00 90.19 386 SER A C 1
ATOM 3146 O O . SER A 1 386 ? -16.141 -11.683 30.719 1.00 90.19 386 SER A O 1
ATOM 3148 N N . TRP A 1 387 ? -17.525 -12.305 29.071 1.00 86.69 387 TRP A N 1
ATOM 3149 C CA . TRP A 1 387 ? -16.738 -11.639 28.030 1.00 86.69 387 TRP A CA 1
ATOM 3150 C C . TRP A 1 387 ? -16.584 -10.135 28.292 1.00 86.69 387 TRP A C 1
ATOM 3152 O O . TRP A 1 387 ? -15.524 -9.553 28.037 1.00 86.69 387 TRP A O 1
ATOM 3162 N N . LEU A 1 388 ? -17.627 -9.503 28.840 1.00 91.88 388 LEU A N 1
ATOM 3163 C CA . LEU A 1 388 ? -17.576 -8.096 29.211 1.00 91.88 388 LEU A CA 1
ATOM 3164 C C . LEU A 1 388 ? -16.510 -7.843 30.279 1.00 91.88 388 LEU A C 1
ATOM 3166 O O . LEU A 1 388 ? -15.771 -6.871 30.152 1.00 91.88 388 LEU A O 1
ATOM 3170 N N . ASP A 1 389 ? -16.397 -8.705 31.291 1.00 92.69 389 ASP A N 1
ATOM 3171 C CA . ASP A 1 389 ? -15.390 -8.576 32.350 1.00 92.69 389 ASP A CA 1
ATOM 3172 C C . ASP A 1 389 ? -13.973 -8.711 31.784 1.00 92.69 389 ASP A C 1
ATOM 3174 O O . ASP A 1 389 ? -13.099 -7.899 32.096 1.00 92.69 389 ASP A O 1
ATOM 3178 N N . CYS A 1 390 ? -13.754 -9.672 30.879 1.00 90.06 390 CYS A N 1
ATOM 3179 C CA . CYS A 1 390 ? -12.482 -9.823 30.172 1.00 90.06 390 CYS A CA 1
ATOM 3180 C C . CYS A 1 390 ? -12.128 -8.560 29.371 1.00 90.06 390 CYS A C 1
ATOM 3182 O O . CYS A 1 390 ? -11.008 -8.046 29.465 1.00 90.06 390 CYS A O 1
ATOM 3184 N N . LYS A 1 391 ? -13.090 -8.018 28.610 1.00 91.12 391 LYS A N 1
ATOM 3185 C CA . LYS A 1 391 ? -12.898 -6.790 27.826 1.00 91.12 391 LYS A CA 1
ATOM 3186 C C . LYS A 1 391 ? -12.662 -5.578 28.729 1.00 91.12 391 LYS A C 1
ATOM 3188 O O . LYS A 1 391 ? -11.775 -4.770 28.453 1.00 91.12 391 LYS A O 1
ATOM 3193 N N . ALA A 1 392 ? -13.420 -5.458 29.816 1.00 94.38 392 ALA A N 1
ATOM 3194 C CA . ALA A 1 392 ? -13.289 -4.382 30.788 1.00 94.38 392 ALA A CA 1
ATOM 3195 C C . ALA A 1 392 ? -11.909 -4.411 31.444 1.00 94.38 392 ALA A C 1
ATOM 3197 O O . ALA A 1 392 ? -11.242 -3.381 31.484 1.00 94.38 392 ALA A O 1
ATOM 3198 N N . PHE A 1 393 ? -11.434 -5.582 31.873 1.00 94.12 393 PHE A N 1
ATOM 3199 C CA . PHE A 1 393 ? -10.085 -5.741 32.407 1.00 94.12 393 PHE A CA 1
ATOM 3200 C C . PHE A 1 393 ? -9.021 -5.291 31.396 1.00 94.12 393 PHE A C 1
ATOM 3202 O O . PHE A 1 393 ? -8.184 -4.452 31.730 1.00 94.12 393 PHE A O 1
ATOM 3209 N N . ALA A 1 394 ? -9.101 -5.754 30.143 1.00 90.31 394 ALA A N 1
ATOM 3210 C CA . ALA A 1 394 ? -8.134 -5.415 29.095 1.00 90.31 394 ALA A CA 1
ATOM 3211 C C . ALA A 1 394 ? -8.029 -3.903 28.813 1.00 90.31 394 ALA A C 1
ATOM 3213 O O . ALA A 1 394 ? -6.957 -3.407 28.455 1.00 90.31 394 ALA A O 1
ATOM 3214 N N . VAL A 1 395 ? -9.125 -3.158 28.985 1.00 92.88 395 VAL A N 1
ATOM 3215 C CA . VAL A 1 395 ? -9.151 -1.697 28.834 1.00 92.88 395 VAL A CA 1
ATOM 3216 C C . VAL A 1 395 ? -8.716 -0.995 30.124 1.00 92.88 395 VAL A C 1
ATOM 3218 O O . VAL A 1 395 ? -7.841 -0.132 30.088 1.00 92.88 395 VAL A O 1
ATOM 3221 N N . LEU A 1 396 ? -9.287 -1.364 31.273 1.00 93.81 396 LEU A N 1
ATOM 3222 C CA . LEU A 1 396 ? -9.069 -0.696 32.563 1.00 93.81 396 LEU A CA 1
ATOM 3223 C C . LEU A 1 396 ? -7.649 -0.895 33.107 1.00 93.81 396 LEU A C 1
ATOM 3225 O O . LEU A 1 396 ? -7.099 0.014 33.732 1.00 93.81 396 LEU A O 1
ATOM 3229 N N . VAL A 1 397 ? -7.011 -2.033 32.817 1.00 91.94 397 VAL A N 1
ATOM 3230 C CA . VAL A 1 397 ? -5.610 -2.292 33.189 1.00 91.94 397 VAL A CA 1
ATOM 3231 C C . VAL A 1 397 ? -4.670 -1.225 32.614 1.00 91.94 397 VAL A C 1
ATOM 3233 O O . VAL A 1 397 ? -3.722 -0.814 33.283 1.00 91.94 397 VAL A O 1
ATOM 3236 N N . GLN A 1 398 ? -4.989 -0.694 31.426 1.00 89.56 398 GLN A N 1
ATOM 3237 C CA . GLN A 1 398 ? -4.217 0.361 30.765 1.00 89.56 398 GLN A CA 1
ATOM 3238 C C . GLN A 1 398 ? -4.315 1.691 31.518 1.00 89.56 398 GLN A C 1
ATOM 3240 O O . GLN A 1 398 ? -3.348 2.441 31.575 1.00 89.56 398 GLN A O 1
ATOM 3245 N N . PHE A 1 399 ? -5.463 1.988 32.131 1.00 89.12 399 PHE A N 1
ATOM 3246 C CA . PHE A 1 399 ? -5.629 3.199 32.937 1.00 89.12 399 PHE A CA 1
ATOM 3247 C C . PHE A 1 399 ? -4.870 3.133 34.266 1.00 89.12 399 PHE A C 1
ATOM 3249 O O . PHE A 1 399 ? -4.435 4.161 34.787 1.00 89.12 399 PHE A O 1
ATOM 3256 N N . LYS A 1 400 ? -4.681 1.925 34.805 1.00 88.50 400 LYS A N 1
ATOM 3257 C CA . LYS A 1 400 ? -4.006 1.706 36.086 1.00 88.50 400 LYS A CA 1
ATOM 3258 C C . LYS A 1 400 ? -2.486 1.605 35.956 1.00 88.50 400 LYS A C 1
ATOM 3260 O O . LYS A 1 400 ? -1.768 2.285 36.692 1.00 88.50 400 LYS A O 1
ATOM 3265 N N . TYR A 1 401 ? -2.006 0.754 35.051 1.00 84.88 401 TYR A N 1
ATOM 3266 C CA . TYR A 1 401 ? -0.597 0.349 34.992 1.00 84.88 401 TYR A CA 1
ATOM 3267 C C . TYR A 1 401 ? 0.198 0.992 33.854 1.00 84.88 401 TYR A C 1
ATOM 3269 O O . TYR A 1 401 ? 1.423 0.932 33.879 1.00 84.88 401 TYR A O 1
ATOM 3277 N N . THR A 1 402 ? -0.452 1.610 32.867 1.00 80.50 402 THR A N 1
ATOM 3278 C CA . THR A 1 402 ? 0.248 2.203 31.719 1.00 80.50 402 THR A CA 1
ATOM 3279 C C . THR A 1 402 ? 0.376 3.723 31.871 1.00 80.50 402 THR A C 1
ATOM 3281 O O . THR A 1 402 ? -0.559 4.359 32.362 1.00 80.50 402 THR A O 1
ATOM 3284 N N . PRO A 1 403 ? 1.496 4.332 31.433 1.00 81.19 403 PRO A N 1
ATOM 3285 C CA . PRO A 1 403 ? 1.643 5.785 31.415 1.00 81.19 403 PRO A CA 1
ATOM 3286 C C . PRO A 1 403 ? 0.590 6.459 30.528 1.00 81.19 403 PRO A C 1
ATOM 3288 O O . PRO A 1 403 ? 0.347 6.028 29.394 1.00 81.19 403 PRO A O 1
ATOM 3291 N N . LEU A 1 404 ? -0.013 7.542 31.025 1.00 83.31 404 LEU A N 1
ATOM 3292 C CA . LEU A 1 404 ? -1.041 8.306 30.310 1.00 83.31 404 LEU A CA 1
ATOM 3293 C C . LEU A 1 404 ? -0.745 9.811 30.304 1.00 83.31 404 LEU A C 1
ATOM 3295 O O . LEU A 1 404 ? -0.219 10.394 31.247 1.00 83.31 404 LEU A O 1
ATOM 3299 N N . HIS A 1 405 ? -1.182 10.495 29.252 1.00 80.25 405 HIS A N 1
ATOM 3300 C CA . HIS A 1 405 ? -1.289 11.946 29.268 1.00 80.25 405 HIS A CA 1
ATOM 3301 C C . HIS A 1 405 ? -2.323 12.388 30.322 1.00 80.25 405 HIS A C 1
ATOM 3303 O O . HIS A 1 405 ? -3.443 11.878 30.337 1.00 80.25 405 HIS A O 1
ATOM 3309 N N . ASN A 1 406 ? -1.960 13.351 31.179 1.00 79.69 406 ASN A N 1
ATOM 3310 C CA . ASN A 1 406 ? -2.739 13.791 32.351 1.00 79.69 406 ASN A CA 1
ATOM 3311 C C . ASN A 1 406 ? -2.976 12.700 33.415 1.00 79.69 406 ASN A C 1
ATOM 3313 O O . ASN A 1 406 ? -3.971 12.744 34.142 1.00 79.69 406 ASN A O 1
ATOM 3317 N N . GLU A 1 407 ? -2.051 11.746 33.531 1.00 82.56 407 GLU A N 1
ATOM 3318 C CA . GLU A 1 407 ? -2.127 10.616 34.463 1.00 82.56 407 GLU A CA 1
ATOM 3319 C C . GLU A 1 407 ? -2.464 11.017 35.903 1.00 82.56 407 GLU A C 1
ATOM 3321 O O . GLU A 1 407 ? -3.334 10.395 36.503 1.00 82.56 407 GLU A O 1
ATOM 3326 N N . ALA A 1 408 ? -1.840 12.068 36.447 1.00 85.94 408 ALA A N 1
ATOM 3327 C CA . ALA A 1 408 ? -2.069 12.490 37.831 1.00 85.94 408 ALA A CA 1
ATOM 3328 C C . ALA A 1 408 ? -3.555 12.763 38.124 1.00 85.94 408 ALA A C 1
ATOM 3330 O O . ALA A 1 408 ? -4.085 12.291 39.127 1.00 85.94 408 ALA A O 1
ATOM 3331 N N . ARG A 1 409 ? -4.251 13.459 37.213 1.00 89.38 409 ARG A N 1
ATOM 3332 C CA . ARG A 1 409 ? -5.682 13.757 37.353 1.00 89.38 409 ARG A CA 1
ATOM 3333 C C . ARG A 1 409 ? -6.531 12.495 37.238 1.00 89.38 409 ARG A C 1
ATOM 3335 O O . ARG A 1 409 ? -7.398 12.282 38.075 1.00 89.38 409 ARG A O 1
ATOM 3342 N N . LEU A 1 410 ? -6.284 11.669 36.221 1.00 87.94 410 LEU A N 1
ATOM 3343 C CA . LEU A 1 410 ? -7.074 10.455 35.991 1.00 87.94 410 LEU A CA 1
ATOM 3344 C C . LEU A 1 410 ? -6.886 9.433 37.117 1.00 87.94 410 LEU A C 1
ATOM 3346 O O . LEU A 1 410 ? -7.866 8.874 37.598 1.00 87.94 410 LEU A O 1
ATOM 3350 N N . LYS A 1 411 ? -5.653 9.227 37.592 1.00 88.06 411 LYS A N 1
ATOM 3351 C CA . LYS A 1 411 ? -5.378 8.328 38.719 1.00 88.06 411 LYS A CA 1
ATOM 3352 C C . LYS A 1 411 ? -5.997 8.837 40.016 1.00 88.06 411 LYS A C 1
ATOM 3354 O O . LYS A 1 411 ? -6.516 8.023 40.773 1.00 88.06 411 LYS A O 1
ATOM 3359 N N . GLN A 1 412 ? -5.971 10.148 40.265 1.00 91.06 412 GLN A N 1
ATOM 3360 C CA . GLN A 1 412 ? -6.652 10.735 41.421 1.00 91.06 412 GLN A CA 1
ATOM 3361 C C . GLN A 1 412 ? -8.170 10.537 41.323 1.00 91.06 412 GLN A C 1
ATOM 3363 O O . GLN A 1 412 ? -8.781 10.011 42.244 1.00 91.06 412 GLN A O 1
ATOM 3368 N N . PHE A 1 413 ? -8.759 10.838 40.164 1.00 93.06 413 PHE A N 1
ATOM 3369 C CA . PHE A 1 413 ? -10.181 10.620 39.909 1.00 93.06 413 PHE A CA 1
ATOM 3370 C C . PHE A 1 413 ? -10.595 9.160 40.129 1.00 93.06 413 PHE A C 1
ATOM 3372 O O . PHE A 1 413 ? -11.593 8.900 40.792 1.00 93.06 413 PHE A O 1
ATOM 3379 N N . MET A 1 414 ? -9.816 8.196 39.629 1.00 92.25 414 MET A N 1
ATOM 3380 C CA . MET A 1 414 ? -10.130 6.777 39.814 1.00 92.25 414 MET A CA 1
ATOM 3381 C C . MET A 1 414 ? -10.032 6.326 41.274 1.00 92.25 414 MET A C 1
ATOM 3383 O O . MET A 1 414 ? -10.815 5.482 41.702 1.00 92.25 414 MET A O 1
ATOM 3387 N N . LYS A 1 415 ? -9.097 6.886 42.051 1.00 91.69 415 LYS A N 1
ATOM 3388 C CA . LYS A 1 415 ? -9.009 6.621 43.494 1.00 91.69 415 LYS A CA 1
ATOM 3389 C C . LYS A 1 415 ? -10.221 7.174 44.243 1.00 91.69 415 LYS A C 1
ATOM 3391 O O . LYS A 1 415 ? -10.757 6.482 45.100 1.00 91.69 415 LYS A O 1
ATOM 3396 N N . ASP A 1 416 ? -10.652 8.383 43.893 1.00 93.50 416 ASP A N 1
ATOM 3397 C CA . ASP A 1 416 ? -11.681 9.107 44.641 1.00 93.50 416 ASP A CA 1
ATOM 3398 C C . ASP A 1 416 ? -13.109 8.701 44.238 1.00 93.50 416 ASP A C 1
ATOM 3400 O O . ASP A 1 416 ? -13.998 8.632 45.084 1.00 93.50 416 ASP A O 1
ATOM 3404 N N . ARG A 1 417 ? -13.351 8.451 42.945 1.00 94.56 417 ARG A N 1
ATOM 3405 C CA . ARG A 1 417 ? -14.697 8.247 42.375 1.00 94.56 417 ARG A CA 1
ATOM 3406 C C . ARG A 1 417 ? -14.982 6.817 41.942 1.00 94.56 417 ARG A C 1
ATOM 3408 O O . ARG A 1 417 ? -16.141 6.417 41.958 1.00 94.56 417 ARG A O 1
ATOM 3415 N N . THR A 1 418 ? -13.966 6.046 41.551 1.00 95.38 418 THR A N 1
ATOM 3416 C CA . THR A 1 418 ? -14.155 4.684 41.014 1.00 95.38 418 THR A CA 1
ATOM 3417 C C . THR A 1 418 ? -13.256 3.620 41.670 1.00 95.38 418 THR A C 1
ATOM 3419 O O . THR A 1 418 ? -12.657 2.788 40.974 1.00 95.38 418 THR A O 1
ATOM 3422 N N . PRO A 1 419 ? -13.161 3.572 43.019 1.00 94.62 419 PRO A N 1
ATOM 3423 C CA . PRO A 1 419 ? -12.276 2.630 43.708 1.00 94.62 419 PRO A CA 1
ATOM 3424 C C . PRO A 1 419 ? -12.660 1.165 43.457 1.00 94.62 419 PRO A C 1
ATOM 3426 O O . PRO A 1 419 ? -11.791 0.300 43.380 1.00 94.62 419 PRO A O 1
ATOM 3429 N N . ASN A 1 420 ? -13.947 0.876 43.254 1.00 94.69 420 ASN A N 1
ATOM 3430 C CA . ASN A 1 420 ? -14.435 -0.465 42.939 1.00 94.69 420 ASN A CA 1
ATOM 3431 C C . ASN A 1 420 ? -13.896 -1.000 41.599 1.00 94.69 420 ASN A C 1
ATOM 3433 O O . ASN A 1 420 ? -13.511 -2.166 41.529 1.00 94.69 420 ASN A O 1
ATOM 3437 N N . LEU A 1 421 ? -13.768 -0.156 40.566 1.00 94.44 421 LEU A N 1
ATOM 3438 C CA . LEU A 1 421 ? -13.116 -0.538 39.307 1.00 94.44 421 LEU A CA 1
ATOM 3439 C C . LEU A 1 421 ? -11.633 -0.851 39.519 1.00 94.44 421 LEU A C 1
ATOM 3441 O O . LEU A 1 421 ? -11.104 -1.802 38.943 1.00 94.44 421 LEU A O 1
ATOM 3445 N N . MET A 1 422 ? -10.952 -0.074 40.364 1.00 92.19 422 MET A N 1
ATOM 3446 C CA . MET A 1 422 ? -9.541 -0.305 40.678 1.00 92.19 422 MET A CA 1
ATOM 3447 C C . MET A 1 422 ? -9.327 -1.633 41.405 1.00 92.19 422 MET A C 1
ATOM 3449 O O . MET A 1 422 ? -8.346 -2.324 41.107 1.00 92.19 422 MET A O 1
ATOM 3453 N N . THR A 1 423 ? -10.241 -1.990 42.309 1.00 93.75 423 THR A N 1
ATOM 3454 C CA . THR A 1 423 ? -10.273 -3.285 43.000 1.00 93.75 423 THR A CA 1
ATOM 3455 C C . THR A 1 423 ? -10.592 -4.423 42.036 1.00 93.75 423 THR A C 1
ATOM 3457 O O . THR A 1 423 ? -9.894 -5.432 42.056 1.00 93.75 423 THR A O 1
ATOM 3460 N N . PHE A 1 424 ? -11.565 -4.248 41.136 1.00 94.69 424 PHE A N 1
ATOM 3461 C CA . PHE A 1 424 ? -11.873 -5.216 40.078 1.00 94.69 424 PHE A CA 1
ATOM 3462 C C . PHE A 1 424 ? -10.644 -5.541 39.225 1.00 94.69 424 PHE A C 1
ATOM 3464 O O . PHE A 1 424 ? -10.343 -6.713 39.011 1.00 94.69 424 PHE A O 1
ATOM 3471 N N . VAL A 1 425 ? -9.884 -4.525 38.800 1.00 93.62 425 VAL A N 1
ATOM 3472 C CA . VAL A 1 425 ? -8.651 -4.737 38.028 1.00 93.62 425 VAL A CA 1
ATOM 3473 C C . VAL A 1 425 ? -7.598 -5.489 38.843 1.00 93.62 425 VAL A C 1
ATOM 3475 O O . VAL A 1 425 ? -6.951 -6.378 38.300 1.00 93.62 425 VAL A O 1
ATOM 3478 N N . THR A 1 426 ? -7.407 -5.158 40.128 1.00 92.38 426 THR A N 1
ATOM 3479 C CA . THR A 1 426 ? -6.468 -5.915 40.981 1.00 92.38 426 THR A CA 1
ATOM 3480 C C . THR A 1 426 ? -6.890 -7.377 41.090 1.00 92.38 426 THR A C 1
ATOM 3482 O O . THR A 1 426 ? -6.075 -8.256 40.844 1.00 92.38 426 THR A O 1
ATOM 3485 N N . ARG A 1 427 ? -8.169 -7.628 41.386 1.00 92.50 427 ARG A N 1
ATOM 3486 C CA . ARG A 1 427 ? -8.717 -8.973 41.563 1.00 92.50 427 ARG A CA 1
ATOM 3487 C C . ARG A 1 4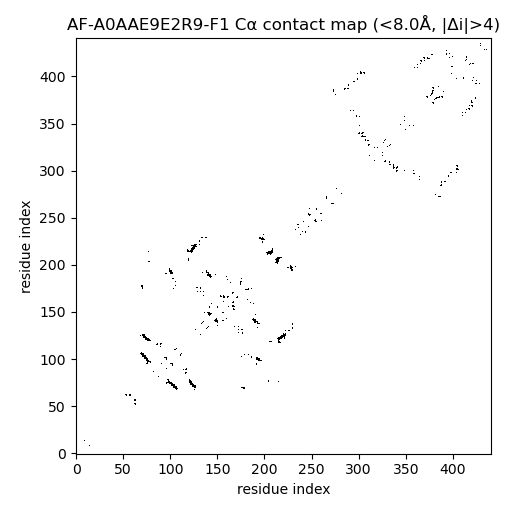27 ? -8.568 -9.814 40.303 1.00 92.50 427 ARG A C 1
ATOM 3489 O O . ARG A 1 427 ? -8.050 -10.915 40.377 1.00 92.50 427 ARG A O 1
ATOM 3496 N N . MET A 1 428 ? -8.974 -9.283 39.148 1.00 92.19 428 MET A N 1
ATOM 3497 C CA . MET A 1 428 ? -8.820 -9.980 37.866 1.00 92.19 428 MET A CA 1
ATOM 3498 C C . MET A 1 428 ? -7.354 -10.339 37.604 1.00 92.19 428 MET A C 1
ATOM 3500 O O . MET A 1 428 ? -7.070 -11.462 37.203 1.00 92.19 428 MET A O 1
ATOM 3504 N N . LYS A 1 429 ? -6.424 -9.411 37.875 1.00 90.44 429 LYS A N 1
ATOM 3505 C CA . LYS A 1 429 ? -4.984 -9.664 37.755 1.00 90.44 429 LYS A CA 1
ATOM 3506 C C . LYS A 1 429 ? -4.533 -10.806 38.676 1.00 90.44 429 LYS A C 1
ATOM 3508 O O . LYS A 1 429 ? -3.856 -11.711 38.210 1.00 90.44 429 LYS A O 1
ATOM 3513 N N . GLU A 1 430 ? -4.881 -10.755 39.957 1.00 89.81 430 GLU A N 1
ATOM 3514 C CA . GLU A 1 430 ? -4.444 -11.740 40.957 1.00 89.81 430 GLU A CA 1
ATOM 3515 C C . GLU A 1 430 ? -5.057 -13.129 40.734 1.00 89.81 430 GLU A C 1
ATOM 3517 O O . GLU A 1 430 ? -4.370 -14.129 40.919 1.00 89.81 430 GLU A O 1
ATOM 3522 N N . GLU A 1 431 ? -6.319 -13.205 40.304 1.00 90.25 431 GLU A N 1
ATOM 3523 C CA . GLU A 1 431 ? -7.020 -14.475 40.080 1.00 90.25 431 GLU A CA 1
ATOM 3524 C C . GLU A 1 431 ? -6.551 -15.205 38.811 1.00 90.25 431 GLU A C 1
ATOM 3526 O O . GLU A 1 431 ? -6.481 -16.433 38.811 1.00 90.25 431 GLU A O 1
ATOM 3531 N N . PHE A 1 432 ? -6.249 -14.476 37.728 1.00 87.62 432 PHE A N 1
ATOM 3532 C CA . PHE A 1 432 ? -6.040 -15.081 36.403 1.00 87.62 432 PHE A CA 1
ATOM 3533 C C . PHE A 1 432 ? -4.631 -14.906 35.821 1.00 87.62 432 PHE A C 1
ATOM 3535 O O . PHE A 1 432 ? -4.333 -15.521 34.799 1.00 87.62 432 PHE A O 1
ATOM 3542 N N . TRP A 1 433 ? -3.757 -14.112 36.448 1.00 83.00 433 TRP A N 1
ATOM 3543 C CA . TRP A 1 433 ? -2.379 -13.897 35.989 1.00 83.00 433 TRP A CA 1
ATOM 3544 C C . TRP A 1 433 ? -1.364 -14.049 37.127 1.00 83.00 433 TRP A C 1
ATOM 3546 O O . TRP A 1 433 ? -0.743 -13.082 37.582 1.00 83.00 433 TRP A O 1
ATOM 3556 N N . SER A 1 434 ? -1.161 -15.290 37.570 1.00 79.06 434 SER A N 1
ATOM 3557 C CA . SER A 1 434 ? -0.171 -15.635 38.601 1.00 79.06 434 SER A CA 1
ATOM 3558 C C . SER A 1 434 ? 1.274 -15.304 38.200 1.00 79.06 434 SER A C 1
ATOM 3560 O O . SER A 1 434 ? 2.127 -15.104 39.057 1.00 79.06 434 SER A O 1
ATOM 3562 N N . ASP A 1 435 ? 1.548 -15.224 36.900 1.00 76.38 435 ASP A N 1
ATOM 3563 C CA . ASP A 1 435 ? 2.852 -14.970 36.283 1.00 76.38 435 ASP A CA 1
ATOM 3564 C C . ASP A 1 435 ? 3.095 -13.493 35.925 1.00 76.38 435 ASP A C 1
ATOM 3566 O O . ASP A 1 435 ? 4.141 -13.155 35.367 1.00 76.38 435 ASP A O 1
ATOM 3570 N N . TRP A 1 436 ? 2.173 -12.585 36.273 1.00 74.19 436 TRP A N 1
ATOM 3571 C CA . TRP A 1 436 ? 2.249 -11.174 35.871 1.00 74.19 436 TRP A CA 1
ATOM 3572 C C . TRP A 1 436 ? 3.548 -10.480 36.312 1.00 74.19 436 TRP A C 1
ATOM 3574 O O . TRP A 1 436 ? 4.019 -9.568 35.635 1.00 74.19 436 TRP A O 1
ATOM 3584 N N . VAL A 1 437 ? 4.122 -10.880 37.452 1.00 63.25 437 VAL A N 1
ATOM 3585 C CA . VAL A 1 437 ? 5.348 -10.275 38.008 1.00 63.25 437 VAL A CA 1
ATOM 3586 C C . VAL A 1 437 ? 6.592 -10.701 37.224 1.00 63.25 437 VAL A C 1
ATOM 3588 O O . VAL A 1 437 ? 7.444 -9.865 36.942 1.00 63.25 437 VAL A O 1
ATOM 3591 N N . THR A 1 438 ? 6.650 -11.952 36.764 1.00 52.06 438 THR A N 1
ATOM 3592 C CA . THR A 1 438 ? 7.743 -12.480 35.923 1.00 52.06 438 THR A CA 1
ATOM 3593 C C . THR A 1 438 ? 7.848 -11.796 34.556 1.00 52.06 438 THR A C 1
ATOM 3595 O O . THR A 1 438 ? 8.864 -11.922 33.885 1.00 52.06 438 THR A O 1
ATOM 3598 N N . ILE A 1 439 ? 6.812 -11.060 34.141 1.00 48.00 439 ILE A N 1
ATOM 3599 C CA . ILE A 1 439 ? 6.747 -10.335 32.864 1.00 48.00 439 ILE A CA 1
ATOM 3600 C C . ILE A 1 439 ? 7.131 -8.850 33.040 1.00 48.00 439 ILE A C 1
ATOM 3602 O O . ILE A 1 439 ? 7.294 -8.143 32.044 1.00 48.00 439 ILE A O 1
ATOM 3606 N N . SER A 1 440 ? 7.281 -8.340 34.270 1.00 38.34 440 SER A N 1
ATOM 3607 C CA . SER A 1 440 ? 7.557 -6.915 34.546 1.00 38.34 440 SER A CA 1
ATOM 3608 C C . SER A 1 440 ? 8.995 -6.568 34.940 1.00 38.34 440 SER A C 1
ATOM 3610 O O . SER A 1 440 ? 9.324 -5.383 34.888 1.00 38.34 440 SER A O 1
ATOM 3612 N N . ASP A 1 441 ? 9.829 -7.561 35.243 1.00 28.81 441 ASP A N 1
ATOM 3613 C CA . ASP A 1 441 ? 11.295 -7.426 35.254 1.00 28.81 441 ASP A CA 1
ATOM 3614 C C . ASP A 1 441 ? 11.857 -7.735 33.858 1.00 28.81 441 ASP A C 1
ATOM 3616 O O . ASP A 1 441 ? 12.899 -7.149 33.494 1.00 28.81 441 ASP A O 1
#

Foldseek 3Di:
DPDDPDDDDDDPVVVVVVVVVVVVVVVVVVVVVVVVVVVVVVVVVVVVVLVVVCVVCVVVVHHDDDDDAFKKKKFFADDPPPDDVLLVVLCVVQVVHGHGWIAMDTDDPVVVVSCVSNQLGIFMAHADLVLLLLQCQQFWWFCDPNDTHRCPDLPLQCVQCVVVVQRGPNSLSVCSRVVHPCNVSSRNRTDTGRWAAFDVHFQASRDHVVVVGGTHYPYHCVNVRSCRGRDDPDVCVVDDPPPVDPPPPDPPDDDPDPVRVVVVVCVVVVHDFCPPPDPVVVVVLVVLLVLLVVLVLLQLVFCLVDLPCVLPVCVVCVPPDPVRNCCSNPPVSVVVSVVSVVVSVVVVQDDPCSVVVSVVSNLVSLLVQLVQCPQALESVNDPDHHPSLVSLLVSVVCLVPNDGRVNVVSVVSCVVRRVVSVVSNVCCCVVPPVCPVVVVD

Radius of gyration: 30.34 Å; Cα contacts (8 Å, |Δi|>4): 444; chains: 1; bounding box: 90×59×76 Å

Secondary structure (DSSP, 8-state):
-PPP-PPPPPPHHHHHHHHHHHHHHHHHHHHHHHHHHHHHHHHHHHHHHHHHHHHHHHHHT---PPPPP-EEEEEE-S-STT--HHHHHHHHHTT--STTEEEEEE--TTHHHHHHHHGGGEEEE---HHHHHHHHHHH-EEEETTEEEE--SHHHHHHHHGGGT--SHHHHHHHHHHT-TTHHHHHHHBPPEEPPPPTT--S-TTSBGGGT-SBEE-GGGHHHHHHHHHS---GGGTS-GGGSS----STT---SSHHHHHHHHHHHTT--TTTT--HHHHHHHHHHHHHHHHHHHHHHHHHHH--HHHHS-HHHHTT--HHHHHHIIIIIHHHHHHHHHHHHHHTT--STTHHHHHHHHHHHHHHHHHHHHTT-SSTT--SS--HHHHHHHHHHHHHHHS--TTHHHHHHHHHHH-HHHHHHHHHHHHHH-TTTTTTT-